Protein AF-0000000087750685 (afdb_homodimer)

Nearest PDB structures (foldseek):
  6lyh-assembly2_A  TM=7.464E-01  e=2.870E-23  Camellia sinensis var. assamica
  2eg5-assembly2_G  TM=7.926E-01  e=7.430E-22  Coffea canephora
  2eg5-assembly1_C  TM=7.636E-01  e=9.300E-22  Coffea canephora
  2eg5-assembly2_E  TM=7.587E-01  e=3.999E-21  Coffea canephora
  2efj-assembly1_A-2  TM=7.360E-01  e=1.161E-20  Coffea canephora

pLDDT: mean 86.24, std 14.09, range [25.97, 98.88]

Foldseek 3Di:
DDPPCLCVVLVLPPPVLLVVLLVLLLVFVLLFDDPDLAEAEEEEEACALPNSVQSNVLSNVVSCCVNRPDDPRHAYEYEYEDALVGDVVSNVCQCPDCSHSCHPPVRYHYDYFHHHLLDQTDAFQAHQEYEYAADLQFFPDQQDDQPDLQQAPAPVSCVVCVPSVVSLLVRSLVSLLSSVQSCLRRHHASGKYKYKHFADDNDPLVVLLSVLQSVLVVVCCVVVLAPPQLSRPFHRRGHHYHLVSNVVSVVSPVQKDWDDKDKDKDADCLVALLSSLSNVLVRRVVSSQVSGDPVQVPPPCSVVVVSVSSSVSSSVSQCPVPDPHRSNRGDMTMMIMIMITGHHDPDPPD/DDAPCLCVVLVLPPPVLLVVLLVLCLVFVLLFDDPDLAEAEEEEEACALPNSVQSNVLSNVVSCCVNRPDDPRHAYEYEYEDALVGDVVSNVCQCPDCSHSCHPPVRYHY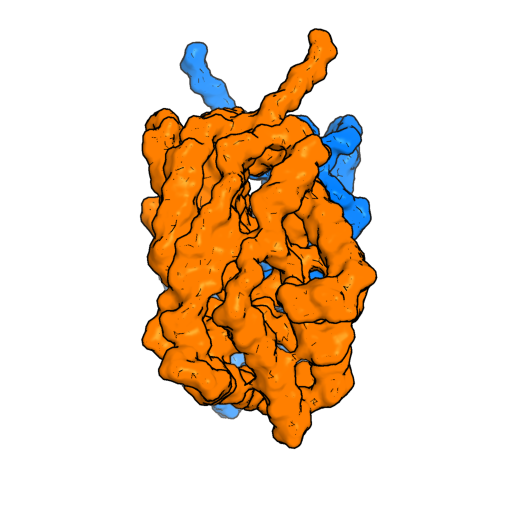DYFHHHLLDQTDAFQAHQEYEYAADLQFFPDQQDDQPDLQQAPAPVSCVVCVPSVVSLLVRSLVSLLSSLQSCLRRHHASGKYKYKHFADDNDPLVVLLSVLQSVLVVVCCVVVLAPPQLSRPFHRRGHHYHLVSNVVSVVSVVQKDWDDKDKDKDQDCLVALLSSLSNVLVRRVVRSQVSGDPVQVPPPCSVVVVSVSSSVSSSVSQCPVPDPHRSNRGDMTMMIMIMITGHHDPDPPD

InterPro domains:
  IPR005299 SAM dependent carboxyl methyltransferase [PF03492] (35-265)
  IPR005299 SAM dependent carboxyl methyltransferase [PTHR31009] (6-296)
  IPR029063 S-adenosyl-L-methionine-dependent methyltransferase superfamily [G3DSA:3.40.50.150] (10-267)
  IPR029063 S-adenosyl-L-methionine-dependent methyltransferase superfamily [SSF53335] (1-295)
  IPR042086 Methyltransferase, alpha-helical capping domain [G3DSA:1.10.1200.270] (2-306)

Secondary structure (DSSP, 8-state):
--TTTHHHHH----HHHHHHHHHHHHHHGGG---SSSSEEEEEEES-TTSHHHHHHHHHHHHHHHHHSPP-SS-EEEEEEEE-TTS-HHHHHHHHTSTTSTTTT-TTEEEEEEES-TTS--S-TT-EEEEEEES-TTB-SS--SPPSTT--S--HHHHHH-HHHHHHHHHHHHHHHHHHHHHHHHHEEEEEEEEEEEEE----HHHHHHHHHHHHHHHHHHHTTSS-HHHHHH----B-PBPHHHHHHHHHT-TTEEEEEEEEEEEE----SHHHHHHHHHHHHHHHHHTT--HHHHH-HHHHHHHHHHHHHHHHHHHHHSS-SS-GGGS-EEEEEEEEEEEPPP-----/--TTTHHHHH----HHHHHHHHHHHHHHGGG---SSSSEEEEEEES-TTSHHHHHHHHHHHHHHHHHSPP-SS-EEEEEEEE-TTS-HHHHHHHHTSTTSTTTT-TTEEEEEEES-TTS--S-TT-EEEEEEES-TTB-SS--SPPSTT--S--HHHHHH-HHHHHHHHHHHHHHHHHHHHHHHHHEEEEEEEEEEEEE----HHHHHHHHHHHHHHHHHHHTTSS-HHHHHH----B-PBPHHHHHHHHHT-TTEEEEEEEEEEEE----SHHHHHHHHHHHHHHHHHTT--HHHHH-HHHHHHHHHHHHHHHHHHHHHSS-SS-GGGS-EEEEEEEEEEEPPP-----

Radius of gyration: 27.8 Å; Cα contacts (8 Å, |Δi|>4): 1312; chains: 2; bounding box: 70×84×62 Å

Sequence (700 aa):
MQGNGAYNSTAVVQMTLVDYTRELLKNNIHRLRPSSPNTIRIADLGASEGRNSMALLATVLELLQEFLPASQSREFIVYHEDLPANDFNSLLNTINSTLSYLHNRPNVYASVISKSFYERLVPAESLDVVVSFISLHWLSSIPAPVPGNNMTMSQVTRDAYPGIYKLWKDKAHEDLVKFLRLRAIELSDHGVMCLTMAGYTNSIVHNAWVSVIPRALQQLVTMGLLSQTSLDKMTIGGYIRTCDEIKLAAAQVPELVLHECKDIDMPLLVGSAQNAAAFMVATTTPSIVDVMTKEEVENSSFHTTFAVKLEEEFSRLITVDGVTKPIYACLECRYIYCAFTRQPRLAARFMQGNGAYNSTAVVQMTLVDYTRELLKNNIHRLRPSSPNTIRIADLGASEGRNSMALLATVLELLQEFLPASQSREFIVYHEDLPANDFNSLLNTINSTLSYLHNRPNVYASVISKSFYERLVPAESLDVVVSFISLHWLSSIPAPVPGNNMTMSQVTRDAYPGIYKLWKDKAHEDLVKFLRLRAIELSDHGVMCLTMAGYTNSIVHNAWVSVIPRALQQLVTMGLLSQTSLDKMTIGGYIRTCDEIKLAAAQVPELVLHECKDIDMPLLVGSAQNAAAFMVATTTPSIVDVMTKEEVENSSFHTTFAVKLEEEFSRLITVDGVTKPIYACLECRYIYCAFTRQPRLAARF

Solvent-accessible surface area (backbone atoms only — not comparable to full-atom values): 36905 Å² total; per-residue (Å²): 91,48,56,93,57,48,45,62,74,35,59,63,70,45,66,63,59,53,49,54,50,48,48,54,44,69,74,45,57,73,66,46,47,69,89,42,89,44,51,49,29,34,35,37,43,49,31,64,52,28,61,72,46,24,60,51,48,38,52,51,53,51,50,46,60,67,65,42,77,88,62,96,69,48,20,31,37,36,37,36,23,25,47,70,85,51,48,48,50,53,17,51,51,40,54,71,33,89,77,15,53,49,56,96,30,92,52,48,30,61,35,37,29,71,40,54,77,80,45,87,66,63,43,70,50,61,27,37,35,38,37,32,62,64,42,77,31,53,50,95,63,73,78,66,85,51,70,92,63,36,41,52,77,41,70,67,45,39,68,75,34,53,69,60,39,50,48,47,51,50,50,49,47,52,47,51,34,49,30,51,48,49,48,51,46,22,31,19,48,30,9,27,35,42,39,36,28,56,26,56,71,96,45,69,55,49,52,55,57,59,54,42,53,44,54,34,52,49,51,34,32,74,71,67,69,37,53,66,70,28,56,74,60,35,46,48,49,49,51,64,44,48,63,68,57,50,52,58,32,46,67,74,35,73,54,40,45,78,80,44,70,47,72,46,78,39,74,47,75,45,87,43,55,63,43,40,12,43,37,49,42,33,71,43,40,35,44,48,60,72,38,43,47,71,71,54,69,68,30,68,68,39,60,60,50,41,54,53,51,47,28,51,39,36,28,48,49,38,50,55,70,77,46,97,56,36,52,57,81,61,31,59,44,34,33,29,43,34,34,34,34,27,54,65,73,75,71,77,83,118,91,49,54,91,56,47,44,62,76,36,60,65,72,46,67,62,60,54,50,54,48,47,50,55,44,68,74,45,56,71,66,45,45,69,88,42,89,45,51,48,30,35,34,38,42,50,33,65,52,29,59,71,47,25,62,51,48,37,50,50,54,51,50,48,62,67,64,42,79,88,61,95,70,47,21,30,38,36,38,36,23,24,48,70,86,50,48,48,51,52,17,50,49,40,54,71,33,87,77,14,54,50,58,96,31,91,51,48,29,60,32,35,30,71,40,52,78,82,49,86,66,59,43,72,49,61,26,34,34,38,36,32,63,65,40,75,32,53,49,95,64,72,77,66,85,50,68,91,64,35,40,51,76,41,70,67,45,38,68,75,35,55,70,60,37,48,47,47,51,50,48,49,46,52,46,49,34,49,30,52,47,48,48,51,47,21,33,20,48,29,9,27,36,41,40,36,27,56,26,58,71,95,44,69,54,50,53,55,57,60,55,43,53,45,54,35,52,50,50,34,31,74,70,66,70,38,54,66,69,28,57,72,61,36,45,46,51,49,53,63,45,47,64,66,58,50,51,56,31,45,67,74,36,74,54,38,46,79,79,43,70,47,73,48,79,41,75,47,74,46,88,43,54,63,43,39,14,42,38,48,42,32,71,46,41,34,44,48,61,72,37,43,47,71,72,54,68,70,31,69,69,40,59,61,50,42,55,54,51,48,26,50,40,37,28,50,49,40,51,55,72,76,46,98,56,36,52,56,80,61,30,58,42,34,32,29,44,34,33,35,34,25,53,66,74,75,70,77,82,119

Structure (mmCIF, N/CA/C/O backbone):
data_AF-0000000087750685-model_v1
#
loop_
_entity.id
_entity.type
_entity.pdbx_description
1 polymer 'Benzoate carboxyl methyltransferase-like'
#
loop_
_atom_site.group_PDB
_atom_site.id
_atom_site.type_symbol
_atom_site.label_atom_id
_atom_site.label_alt_id
_atom_site.label_comp_id
_atom_site.label_asym_id
_atom_site.label_entity_id
_atom_site.label_seq_id
_atom_site.pdbx_PDB_ins_code
_atom_site.Cartn_x
_atom_site.Cartn_y
_atom_site.Cartn_z
_atom_site.occupancy
_atom_site.B_iso_or_equiv
_atom_site.auth_seq_id
_atom_site.auth_comp_id
_atom_site.auth_asym_id
_atom_site.auth_atom_id
_atom_site.pdbx_PDB_model_num
ATOM 1 N N . MET A 1 1 ? -11.133 10.086 8.461 1 35.16 1 MET A N 1
ATOM 2 C CA . MET A 1 1 ? -11.844 10.844 7.441 1 35.16 1 MET A CA 1
ATOM 3 C C . MET A 1 1 ? -12.961 10.008 6.82 1 35.16 1 MET A C 1
ATOM 5 O O . MET A 1 1 ? -12.914 8.773 6.859 1 35.16 1 MET A O 1
ATOM 9 N N . GLN A 1 2 ? -14.109 10.516 6.574 1 39.44 2 GLN A N 1
ATOM 10 C CA . GLN A 1 2 ? -15.227 9.75 6.047 1 39.44 2 GLN A CA 1
ATOM 11 C C . GLN A 1 2 ? -14.812 8.945 4.812 1 39.44 2 GLN A C 1
ATOM 13 O O . GLN A 1 2 ? -14.188 9.492 3.898 1 39.44 2 GLN A O 1
ATOM 18 N N . GLY A 1 3 ? -14.664 7.84 4.895 1 43.66 3 GLY A N 1
ATOM 19 C CA . GLY A 1 3 ? -14.359 6.906 3.822 1 43.66 3 GLY A CA 1
ATOM 20 C C . GLY A 1 3 ? -15.32 7.008 2.654 1 43.66 3 GLY A C 1
ATOM 21 O O . GLY A 1 3 ? -16.094 7.969 2.557 1 43.66 3 GLY A O 1
ATOM 22 N N . ASN A 1 4 ? -15.359 6.297 1.598 1 44.22 4 ASN A N 1
ATOM 23 C CA . ASN A 1 4 ? -16.219 6.152 0.433 1 44.22 4 ASN A CA 1
ATOM 24 C C . ASN A 1 4 ? -16.109 7.352 -0.504 1 44.22 4 ASN A C 1
ATOM 26 O O . ASN A 1 4 ? -17.109 7.793 -1.076 1 44.22 4 ASN A O 1
ATOM 30 N N . GLY A 1 5 ? -15.008 7.996 -0.566 1 44.12 5 GLY A N 1
ATOM 31 C CA . GLY A 1 5 ? -14.766 9.062 -1.521 1 44.12 5 GLY A CA 1
ATOM 32 C C . GLY A 1 5 ? -15.242 10.422 -1.035 1 44.12 5 GLY A C 1
ATOM 33 O O . GLY A 1 5 ? -15.219 11.398 -1.784 1 44.12 5 GLY A O 1
ATOM 34 N N . ALA A 1 6 ? -15.75 10.57 0.094 1 45.34 6 ALA A N 1
ATOM 35 C CA . ALA A 1 6 ? -16.375 11.805 0.553 1 45.34 6 ALA A CA 1
ATOM 36 C C . ALA A 1 6 ? -15.375 12.953 0.585 1 45.34 6 ALA A C 1
ATOM 38 O O . ALA A 1 6 ? -15.695 14.07 0.178 1 45.34 6 ALA A O 1
ATOM 39 N N . TYR A 1 7 ? -14.219 12.742 1.062 1 46.41 7 TYR A N 1
ATOM 40 C CA . TYR A 1 7 ? -13.211 13.797 1.096 1 46.41 7 TYR A CA 1
ATOM 41 C C . TYR A 1 7 ? -12.867 14.266 -0.311 1 46.41 7 TYR A C 1
ATOM 43 O O . TYR A 1 7 ? -12.75 15.469 -0.556 1 46.41 7 TYR A O 1
ATOM 51 N N . ASN A 1 8 ? -12.789 13.336 -1.248 1 49.72 8 ASN A N 1
ATOM 52 C CA . ASN A 1 8 ? -12.422 13.727 -2.607 1 49.72 8 ASN A CA 1
ATOM 53 C C . ASN A 1 8 ? -13.477 14.641 -3.227 1 49.72 8 ASN A C 1
ATOM 55 O O . ASN A 1 8 ? -13.156 15.516 -4.027 1 49.72 8 ASN A O 1
ATOM 59 N N . SER A 1 9 ? -14.703 14.383 -2.887 1 44.12 9 SER A N 1
ATOM 60 C CA . SER A 1 9 ? -15.773 15.18 -3.488 1 44.12 9 SER A CA 1
ATOM 61 C C . SER A 1 9 ? -15.828 16.578 -2.889 1 44.12 9 SER A C 1
ATOM 63 O O . SER A 1 9 ? -16.344 17.5 -3.516 1 44.12 9 SER A O 1
ATOM 65 N N . THR A 1 10 ? -15.422 16.781 -1.697 1 44.84 10 THR A N 1
ATOM 66 C CA . THR A 1 10 ? -15.555 18.062 -1.013 1 44.84 10 THR A CA 1
ATOM 67 C C . THR A 1 10 ? -14.219 18.781 -0.942 1 44.84 10 THR A C 1
ATOM 69 O O . THR A 1 10 ? -14.148 19.938 -0.531 1 44.84 10 THR A O 1
ATOM 72 N N . ALA A 1 11 ? -13.102 18 -1.027 1 48.12 11 ALA A N 1
ATOM 73 C CA . ALA A 1 11 ? -11.82 18.688 -0.887 1 48.12 11 ALA A CA 1
ATOM 74 C C . ALA A 1 11 ? -11.734 19.891 -1.818 1 48.12 11 ALA A C 1
ATOM 76 O O . ALA A 1 11 ? -11.75 19.75 -3.043 1 48.12 11 ALA A O 1
ATOM 77 N N . VAL A 1 12 ? -12.406 20.969 -1.544 1 45.91 12 VAL A N 1
ATOM 78 C CA . VAL A 1 12 ? -12.258 22.297 -2.135 1 45.91 12 VAL A CA 1
ATOM 79 C C . VAL A 1 12 ? -10.781 22.656 -2.236 1 45.91 12 VAL A C 1
ATOM 81 O O . VAL A 1 12 ? -10.125 22.922 -1.224 1 45.91 12 VAL A O 1
ATOM 84 N N . VAL A 1 13 ? -9.938 21.766 -2.812 1 48 13 VAL A N 1
ATOM 85 C CA . VAL A 1 13 ? -8.562 22.234 -2.947 1 48 13 VAL A CA 1
ATOM 86 C C . VAL A 1 13 ? -8.547 23.656 -3.48 1 48 13 VAL A C 1
ATOM 88 O O . VAL A 1 13 ? -9.102 23.938 -4.547 1 48 13 VAL A O 1
ATOM 91 N N . GLN A 1 14 ? -8.406 24.547 -2.615 1 52.81 14 GLN A N 1
ATOM 92 C CA . GLN A 1 14 ? -8.125 25.938 -3.008 1 52.81 14 GLN A CA 1
ATOM 93 C C . GLN A 1 14 ? -6.961 26 -3.996 1 52.81 14 GLN A C 1
ATOM 95 O O . GLN A 1 14 ? -5.859 25.531 -3.697 1 52.81 14 GLN A O 1
ATOM 100 N N . MET A 1 15 ? -7.191 26.062 -5.195 1 53.44 15 MET A N 1
ATOM 101 C CA . MET A 1 15 ? -6.207 26.312 -6.238 1 53.44 15 MET A CA 1
ATOM 102 C C . MET A 1 15 ? -5.027 27.109 -5.691 1 53.44 15 MET A C 1
ATOM 104 O O . MET A 1 15 ? -3.877 26.844 -6.043 1 53.44 15 MET A O 1
ATOM 108 N N . THR A 1 16 ? -5.34 28 -4.738 1 63.75 16 THR A N 1
ATOM 109 C CA . THR A 1 16 ? -4.285 28.844 -4.188 1 63.75 16 THR A CA 1
ATOM 110 C C . THR A 1 16 ? -3.354 28.031 -3.293 1 63.75 16 THR A C 1
ATOM 112 O O . THR A 1 16 ? -2.137 28.234 -3.312 1 63.75 16 THR A O 1
ATOM 115 N N . LEU A 1 17 ? -3.895 27.141 -2.617 1 75.75 17 LEU A N 1
ATOM 116 C CA . LEU A 1 17 ? -3.082 26.281 -1.757 1 75.75 17 LEU A CA 1
ATOM 117 C C . LEU A 1 17 ? -2.119 25.438 -2.584 1 75.75 17 LEU A C 1
ATOM 119 O O . LEU A 1 17 ? -0.951 25.281 -2.221 1 75.75 17 LEU A O 1
ATOM 123 N N . VAL A 1 18 ? -2.625 25.141 -3.691 1 73.62 18 VAL A N 1
ATOM 124 C CA . VAL A 1 18 ? -1.835 24.312 -4.609 1 73.62 18 VAL A CA 1
ATOM 125 C C . VAL A 1 18 ? -0.694 25.156 -5.188 1 73.62 18 VAL A C 1
ATOM 127 O O . VAL A 1 18 ? 0.438 24.672 -5.293 1 73.62 18 VAL A O 1
ATOM 130 N N . ASP A 1 19 ? -0.993 26.406 -5.395 1 78.69 19 ASP A N 1
ATOM 131 C CA . ASP A 1 19 ? 0.005 27.297 -5.996 1 78.69 19 ASP A CA 1
ATOM 132 C C . ASP A 1 19 ? 1.155 27.562 -5.027 1 78.69 19 ASP A C 1
ATOM 134 O O . ASP A 1 19 ? 2.322 27.547 -5.422 1 78.69 19 ASP A O 1
ATOM 138 N N . TYR A 1 20 ? 0.849 27.828 -3.828 1 86.06 20 TYR A N 1
ATOM 139 C CA . TYR A 1 20 ? 1.901 28.109 -2.859 1 86.06 20 TYR A CA 1
ATOM 140 C C . TYR A 1 20 ? 2.695 26.859 -2.529 1 86.06 20 TYR A C 1
ATOM 142 O O . TYR A 1 20 ? 3.896 26.922 -2.262 1 86.06 20 TYR A O 1
ATOM 150 N N . THR A 1 21 ? 2.037 25.766 -2.566 1 88.88 21 THR A N 1
ATOM 151 C CA . THR A 1 21 ? 2.752 24.516 -2.391 1 88.88 21 THR A CA 1
ATOM 152 C C . THR A 1 21 ? 3.719 24.281 -3.545 1 88.88 21 THR A C 1
ATOM 154 O O . THR A 1 21 ? 4.852 23.828 -3.334 1 88.88 21 THR A O 1
ATOM 157 N N . ARG A 1 22 ? 3.252 24.609 -4.676 1 90.06 22 ARG A N 1
ATOM 158 C CA . ARG A 1 22 ? 4.117 24.5 -5.848 1 90.06 22 ARG A CA 1
ATOM 159 C C . ARG A 1 22 ? 5.336 25.406 -5.711 1 90.06 22 ARG A C 1
ATOM 161 O O . ARG A 1 22 ? 6.449 25.016 -6.074 1 90.06 22 ARG A O 1
ATOM 168 N N . GLU A 1 23 ? 5.098 26.578 -5.273 1 92.75 23 GLU A N 1
ATOM 169 C CA . GLU A 1 23 ? 6.199 27.516 -5.066 1 92.75 23 GLU A CA 1
ATOM 170 C C . GLU A 1 23 ? 7.195 26.984 -4.039 1 92.75 23 GLU A C 1
ATOM 172 O O . GLU A 1 23 ? 8.406 27.094 -4.223 1 92.75 23 GLU A O 1
ATOM 177 N N . LEU A 1 24 ? 6.68 26.484 -2.957 1 95.94 24 LEU A N 1
ATOM 178 C CA . LEU A 1 24 ? 7.531 25.844 -1.954 1 95.94 24 LEU A CA 1
ATOM 179 C C . LEU A 1 24 ? 8.422 24.781 -2.588 1 95.94 24 LEU A C 1
ATOM 181 O O . LEU A 1 24 ? 9.625 24.734 -2.334 1 95.94 24 LEU A O 1
ATOM 185 N N . LEU A 1 25 ? 7.836 23.922 -3.398 1 96.44 25 LEU A N 1
ATOM 186 C CA . LEU A 1 25 ? 8.547 22.844 -4.059 1 96.44 25 LEU A CA 1
ATOM 187 C C . LEU A 1 25 ? 9.578 23.375 -5.047 1 96.44 25 LEU A C 1
ATOM 189 O O . LEU A 1 25 ? 10.734 22.953 -5.039 1 96.44 25 LEU A O 1
ATOM 193 N N . LYS A 1 26 ? 9.18 24.281 -5.848 1 94.69 26 LYS A N 1
ATOM 194 C CA . LYS A 1 26 ? 10.062 24.875 -6.844 1 94.69 26 LYS A CA 1
ATOM 195 C C . LYS A 1 26 ? 11.297 25.5 -6.191 1 94.69 26 LYS A C 1
ATOM 197 O O . LYS A 1 26 ? 12.406 25.375 -6.715 1 94.69 26 LYS A O 1
ATOM 202 N N . ASN A 1 27 ? 11.078 26.078 -5.078 1 96 27 ASN A N 1
ATOM 203 C CA . ASN A 1 27 ? 12.148 26.797 -4.398 1 96 27 ASN A CA 1
ATOM 204 C C . ASN A 1 27 ? 13.117 25.844 -3.695 1 96 27 ASN A C 1
ATOM 206 O O . ASN A 1 27 ? 14.227 26.234 -3.344 1 96 27 ASN A O 1
ATOM 210 N N . ASN A 1 28 ? 12.742 24.562 -3.488 1 97.19 28 ASN A N 1
ATOM 211 C CA . ASN A 1 28 ? 13.547 23.812 -2.541 1 97.19 28 ASN A CA 1
ATOM 212 C C . ASN A 1 28 ? 13.922 22.438 -3.094 1 97.19 28 ASN A C 1
ATOM 214 O O . ASN A 1 28 ? 14.867 21.797 -2.623 1 97.19 28 ASN A O 1
ATOM 218 N N . ILE A 1 29 ? 13.211 21.875 -4.059 1 96.62 29 ILE A N 1
ATOM 219 C CA . ILE A 1 29 ? 13.422 20.5 -4.523 1 96.62 29 ILE A CA 1
ATOM 220 C C . ILE A 1 29 ? 14.773 20.391 -5.215 1 96.62 29 ILE A C 1
ATOM 222 O O . ILE A 1 29 ? 15.383 19.312 -5.234 1 96.62 29 ILE A O 1
ATOM 226 N N . HIS A 1 30 ? 15.305 21.531 -5.781 1 95.5 30 HIS A N 1
ATOM 227 C CA . HIS A 1 30 ? 16.594 21.547 -6.473 1 95.5 30 HIS A CA 1
ATOM 228 C C . HIS A 1 30 ? 17.734 21.266 -5.508 1 95.5 30 HIS A C 1
ATOM 230 O O . HIS A 1 30 ? 18.859 21 -5.938 1 95.5 30 HIS A O 1
ATOM 236 N N . ARG A 1 31 ? 17.453 21.328 -4.223 1 96.38 31 ARG A N 1
ATOM 237 C CA . ARG A 1 31 ? 18.469 21.047 -3.213 1 96.38 31 ARG A CA 1
ATOM 238 C C . ARG A 1 31 ? 18.781 19.562 -3.123 1 96.38 31 ARG A C 1
ATOM 240 O O . ARG A 1 31 ? 19.781 19.156 -2.537 1 96.38 31 ARG A O 1
ATOM 247 N N . LEU A 1 32 ? 17.938 18.719 -3.732 1 97.12 32 LEU A N 1
ATOM 248 C CA . LEU A 1 32 ? 18.094 17.266 -3.699 1 97.12 32 LEU A CA 1
ATOM 249 C C . LEU A 1 32 ? 19.375 16.844 -4.402 1 97.12 32 LEU A C 1
ATOM 251 O O . LEU A 1 32 ? 19.672 17.328 -5.5 1 97.12 32 LEU A O 1
ATOM 255 N N . ARG A 1 33 ? 20.156 16.016 -3.781 1 93.94 33 ARG A N 1
ATOM 256 C CA . ARG A 1 33 ? 21.219 15.211 -4.383 1 93.94 33 ARG A CA 1
ATOM 257 C C . ARG A 1 33 ? 20.984 13.727 -4.168 1 93.94 33 ARG A C 1
ATOM 259 O O . ARG A 1 33 ? 21.328 13.18 -3.121 1 93.94 33 ARG A O 1
ATOM 266 N N . PRO A 1 34 ? 20.391 13.109 -5.18 1 90 34 PRO A N 1
ATOM 267 C CA . PRO A 1 34 ? 19.953 11.727 -4.977 1 90 34 PRO A CA 1
ATOM 268 C C . PRO A 1 34 ? 21.125 10.789 -4.652 1 90 34 PRO A C 1
ATOM 270 O O . PRO A 1 34 ? 22.219 10.953 -5.188 1 90 34 PRO A O 1
ATOM 273 N N . SER A 1 35 ? 20.828 9.867 -3.82 1 84.69 35 SER A N 1
ATOM 274 C CA . SER A 1 35 ? 21.797 8.836 -3.461 1 84.69 35 SER A CA 1
ATOM 275 C C . SER A 1 35 ? 22.047 7.875 -4.625 1 84.69 35 SER A C 1
ATOM 277 O O . SER A 1 35 ? 23.109 7.285 -4.738 1 84.69 35 SER A O 1
ATOM 279 N N . SER A 1 36 ? 21.062 7.598 -5.379 1 84.88 36 SER A N 1
ATOM 280 C CA . SER A 1 36 ? 21.141 6.789 -6.59 1 84.88 36 SER A CA 1
ATOM 281 C C . SER A 1 36 ? 20.766 7.602 -7.82 1 84.88 36 SER A C 1
ATOM 283 O O . SER A 1 36 ? 19.75 8.312 -7.812 1 84.88 36 SER A O 1
ATOM 285 N N . PRO A 1 37 ? 21.531 7.488 -8.82 1 81.25 37 PRO A N 1
ATOM 286 C CA . PRO A 1 37 ? 21.203 8.266 -10.023 1 81.25 37 PRO A CA 1
ATOM 287 C C . PRO A 1 37 ? 19.969 7.738 -10.742 1 81.25 37 PRO A C 1
ATOM 289 O O . PRO A 1 37 ? 19.312 8.484 -11.477 1 81.25 37 PRO A O 1
ATOM 292 N N . ASN A 1 38 ? 19.656 6.523 -10.445 1 90.56 38 ASN A N 1
ATOM 293 C CA . ASN A 1 38 ? 18.656 5.945 -11.336 1 90.56 38 ASN A CA 1
ATOM 294 C C . ASN A 1 38 ? 17.344 5.684 -10.609 1 90.56 38 ASN A C 1
ATOM 296 O O . ASN A 1 38 ? 16.344 5.312 -11.234 1 90.56 38 ASN A O 1
ATOM 300 N N . THR A 1 39 ? 17.344 5.871 -9.383 1 95.31 39 THR A N 1
ATOM 301 C CA . THR A 1 39 ? 16.109 5.605 -8.648 1 95.31 39 THR A CA 1
ATOM 302 C C . THR A 1 39 ? 15.844 6.703 -7.621 1 95.31 39 THR A C 1
ATOM 304 O O . THR A 1 39 ? 16.688 6.969 -6.758 1 95.31 39 THR A O 1
ATOM 307 N N . ILE A 1 40 ? 14.781 7.391 -7.758 1 97.44 40 ILE A N 1
ATOM 308 C CA . ILE A 1 40 ? 14.367 8.406 -6.801 1 97.44 40 ILE A CA 1
ATOM 309 C C . ILE A 1 40 ? 13.164 7.906 -5.996 1 97.44 40 ILE A C 1
ATOM 311 O O . ILE A 1 40 ? 12.172 7.465 -6.566 1 97.44 40 ILE A O 1
ATOM 315 N N . ARG A 1 41 ? 13.266 7.961 -4.691 1 98.25 41 ARG A N 1
ATOM 316 C CA . ARG A 1 41 ? 12.234 7.469 -3.777 1 98.25 41 ARG A CA 1
ATOM 317 C C . ARG A 1 41 ? 11.508 8.625 -3.1 1 98.25 41 ARG A C 1
ATOM 319 O O . ARG A 1 41 ? 12.133 9.453 -2.434 1 98.25 41 ARG A O 1
ATOM 326 N N . ILE A 1 42 ? 10.172 8.617 -3.227 1 98.69 42 ILE A N 1
ATOM 327 C CA . ILE A 1 42 ? 9.359 9.734 -2.771 1 98.69 42 ILE A CA 1
ATOM 328 C C . ILE A 1 42 ? 8.312 9.242 -1.771 1 98.69 42 ILE A C 1
ATOM 330 O O . ILE A 1 42 ? 7.707 8.188 -1.974 1 98.69 42 ILE A O 1
ATOM 334 N N . ALA A 1 43 ? 8.117 9.945 -0.677 1 98.81 43 ALA A N 1
ATOM 335 C CA . ALA A 1 43 ? 7.039 9.625 0.257 1 98.81 43 ALA A CA 1
ATOM 336 C C . ALA A 1 43 ? 6.012 10.758 0.31 1 98.81 43 ALA A C 1
ATOM 338 O O . ALA A 1 43 ? 6.375 11.93 0.359 1 98.81 43 ALA A O 1
ATOM 339 N N . ASP A 1 44 ? 4.805 10.43 0.184 1 98.38 44 ASP A N 1
ATOM 340 C CA . ASP A 1 44 ? 3.631 11.266 0.407 1 98.38 44 ASP A CA 1
ATOM 341 C C . ASP A 1 44 ? 2.934 10.898 1.716 1 98.38 44 ASP A C 1
ATOM 343 O O . ASP A 1 44 ? 2.248 9.875 1.794 1 98.38 44 ASP A O 1
ATOM 347 N N . LEU A 1 45 ? 3.072 11.734 2.746 1 98.44 45 LEU A N 1
ATOM 348 C CA . LEU A 1 45 ? 2.605 11.383 4.082 1 98.44 45 LEU A CA 1
ATOM 349 C C . LEU A 1 45 ? 1.261 12.039 4.375 1 98.44 45 LEU A C 1
ATOM 351 O O . LEU A 1 45 ? 1.119 13.258 4.258 1 98.44 45 LEU A O 1
ATOM 355 N N . GLY A 1 46 ? 0.301 11.227 4.84 1 96.44 46 GLY A N 1
ATOM 356 C CA . GLY A 1 46 ? -1.065 11.68 5.039 1 96.44 46 GLY A CA 1
ATOM 357 C C . GLY A 1 46 ? -1.862 11.758 3.75 1 96.44 46 GLY A C 1
ATOM 358 O O . GLY A 1 46 ? -2.475 12.781 3.451 1 96.44 46 GLY A O 1
ATOM 359 N N . ALA A 1 47 ? -1.887 10.672 3.027 1 95.38 47 ALA A N 1
ATOM 360 C CA . ALA A 1 47 ? -2.391 10.68 1.656 1 95.38 47 ALA A CA 1
ATOM 361 C C . ALA A 1 47 ? -3.916 10.664 1.634 1 95.38 47 ALA A C 1
ATOM 363 O O . ALA A 1 47 ? -4.531 11.008 0.619 1 95.38 47 ALA A O 1
ATOM 364 N N . SER A 1 48 ? -4.523 10.234 2.711 1 90.31 48 SER A N 1
ATOM 365 C CA . SER A 1 48 ? -5.973 10.055 2.738 1 90.31 48 SER A CA 1
ATOM 366 C C . SER A 1 48 ? -6.453 9.273 1.521 1 90.31 48 SER A C 1
ATOM 368 O O . SER A 1 48 ? -5.891 8.234 1.185 1 90.31 48 SER A O 1
ATOM 370 N N . GLU A 1 49 ? -7.449 9.75 0.808 1 88.5 49 GLU A N 1
ATOM 371 C CA . GLU A 1 49 ? -7.973 9.016 -0.34 1 88.5 49 GLU A CA 1
ATOM 372 C C . GLU A 1 49 ? -7.266 9.43 -1.628 1 88.5 49 GLU A C 1
ATOM 374 O O . GLU A 1 49 ? -7.613 8.961 -2.713 1 88.5 49 GLU A O 1
ATOM 379 N N . GLY A 1 50 ? -6.305 10.258 -1.598 1 89.5 50 GLY A N 1
ATOM 380 C CA . GLY A 1 50 ? -5.34 10.438 -2.674 1 89.5 50 GLY A CA 1
ATOM 381 C C . GLY A 1 50 ? -5.656 11.617 -3.572 1 89.5 50 GLY A C 1
ATOM 382 O O . GLY A 1 50 ? -4.883 11.945 -4.477 1 89.5 50 GLY A O 1
ATOM 383 N N . ARG A 1 51 ? -6.715 12.312 -3.418 1 83.25 51 ARG A N 1
ATOM 384 C CA . ARG A 1 51 ? -7.105 13.375 -4.34 1 83.25 51 ARG A CA 1
ATOM 385 C C . ARG A 1 51 ? -6.035 14.453 -4.41 1 83.25 51 ARG A C 1
ATOM 387 O O . ARG A 1 51 ? -5.574 14.812 -5.496 1 83.25 51 ARG A O 1
ATOM 394 N N . ASN A 1 52 ? -5.645 15.055 -3.285 1 84.31 52 ASN A N 1
ATOM 395 C CA . ASN A 1 52 ? -4.641 16.109 -3.248 1 84.31 52 ASN A CA 1
ATOM 396 C C . ASN A 1 52 ? -3.26 15.586 -3.637 1 84.31 52 ASN A C 1
ATOM 398 O O . ASN A 1 52 ? -2.447 16.312 -4.199 1 84.31 52 ASN A O 1
ATOM 402 N N . SER A 1 53 ? -3.047 14.297 -3.367 1 90.5 53 SER A N 1
ATOM 403 C CA . SER A 1 53 ? -1.751 13.688 -3.641 1 90.5 53 SER A CA 1
ATOM 404 C C . SER A 1 53 ? -1.455 13.664 -5.137 1 90.5 53 SER A C 1
ATOM 406 O O . SER A 1 53 ? -0.296 13.758 -5.547 1 90.5 53 SER A O 1
ATOM 408 N N . MET A 1 54 ? -2.512 13.5 -5.961 1 92.31 54 MET A N 1
ATOM 409 C CA . MET A 1 54 ? -2.311 13.336 -7.398 1 92.31 54 MET A CA 1
ATOM 410 C C . MET A 1 54 ? -1.657 14.578 -8 1 92.31 54 MET A C 1
ATOM 412 O O . MET A 1 54 ? -0.604 14.484 -8.633 1 92.31 54 MET A O 1
ATOM 416 N N . ALA A 1 55 ? -2.221 15.758 -7.73 1 87.88 55 ALA A N 1
ATOM 417 C CA . ALA A 1 55 ? -1.658 17 -8.266 1 87.88 55 ALA A CA 1
ATOM 418 C C . ALA A 1 55 ? -0.304 17.297 -7.629 1 87.88 55 ALA A C 1
ATOM 420 O O . ALA A 1 55 ? 0.616 17.766 -8.305 1 87.88 55 ALA A O 1
ATOM 421 N N . LEU A 1 56 ? -0.211 17.109 -6.395 1 92.56 56 LEU A N 1
ATOM 422 C CA . LEU A 1 56 ? 1.021 17.344 -5.656 1 92.56 56 LEU A CA 1
ATOM 423 C C . LEU A 1 56 ? 2.176 16.531 -6.23 1 92.56 56 LEU A C 1
ATOM 425 O O . LEU A 1 56 ? 3.242 17.078 -6.523 1 92.56 56 LEU A O 1
ATOM 429 N N . LEU A 1 57 ? 1.978 15.242 -6.441 1 96.31 57 LEU A N 1
ATOM 430 C CA . LEU A 1 57 ? 3.035 14.352 -6.918 1 96.31 57 LEU A CA 1
ATOM 431 C C . LEU A 1 57 ? 3.332 14.602 -8.391 1 96.31 57 LEU A C 1
ATOM 433 O O . LEU A 1 57 ? 4.473 14.453 -8.836 1 96.31 57 LEU A O 1
ATOM 437 N N . ALA A 1 58 ? 2.279 14.977 -9.141 1 94.5 58 ALA A N 1
ATOM 438 C CA . ALA A 1 58 ? 2.551 15.398 -10.508 1 94.5 58 ALA A CA 1
ATOM 439 C C . ALA A 1 58 ? 3.547 16.562 -10.547 1 94.5 58 ALA A C 1
ATOM 441 O O . ALA A 1 58 ? 4.492 16.547 -11.336 1 94.5 58 ALA A O 1
ATOM 442 N N . THR A 1 59 ? 3.348 17.531 -9.672 1 94.06 59 THR A N 1
ATOM 443 C CA . THR A 1 59 ? 4.234 18.688 -9.578 1 94.06 59 THR A CA 1
ATOM 444 C C . THR A 1 59 ? 5.633 18.266 -9.141 1 94.06 59 THR A C 1
ATOM 446 O O . THR A 1 59 ? 6.629 18.703 -9.719 1 94.06 59 THR A O 1
ATOM 449 N N . VAL A 1 60 ? 5.719 17.406 -8.133 1 97.06 60 VAL A N 1
ATOM 450 C CA . VAL A 1 60 ? 7 16.922 -7.629 1 97.06 60 VAL A CA 1
ATOM 451 C C . VAL A 1 60 ? 7.785 16.266 -8.758 1 97.06 60 VAL A C 1
ATOM 453 O O . VAL A 1 60 ? 8.953 16.578 -8.977 1 97.06 60 VAL A O 1
ATOM 456 N N . LEU A 1 61 ? 7.145 15.344 -9.469 1 96.62 61 LEU A N 1
ATOM 457 C CA . LEU A 1 61 ? 7.789 14.586 -10.539 1 96.62 61 LEU A CA 1
ATOM 458 C C . LEU A 1 61 ? 8.234 15.516 -11.664 1 96.62 61 LEU A C 1
ATOM 460 O O . LEU A 1 61 ? 9.32 15.352 -12.211 1 96.62 61 LEU A O 1
ATOM 464 N N . GLU A 1 62 ? 7.41 16.5 -12 1 94.5 62 GLU A N 1
ATOM 465 C CA . GLU A 1 62 ? 7.758 17.469 -13.023 1 94.5 62 GLU A CA 1
ATOM 466 C C . GLU A 1 62 ? 9 18.266 -12.633 1 94.5 62 GLU A C 1
ATOM 468 O O . GLU A 1 62 ? 9.906 18.453 -13.453 1 94.5 62 GLU A O 1
ATOM 473 N N . LEU A 1 63 ? 9.023 18.75 -11.461 1 96.12 63 LEU A N 1
ATOM 474 C CA . LEU A 1 63 ? 10.141 19.562 -10.992 1 96.12 63 LEU A CA 1
ATOM 475 C C . LEU A 1 63 ? 11.414 18.734 -10.914 1 96.12 63 LEU A C 1
ATOM 477 O O . LEU A 1 63 ? 12.5 19.219 -11.234 1 96.12 63 LEU A O 1
ATOM 481 N N . LEU A 1 64 ? 11.305 17.453 -10.461 1 95.5 64 LEU A N 1
ATOM 482 C CA . LEU A 1 64 ? 12.477 16.578 -10.414 1 95.5 64 LEU A CA 1
ATOM 483 C C . LEU A 1 64 ? 13.039 16.344 -11.812 1 95.5 64 LEU A C 1
ATOM 485 O O . LEU A 1 64 ? 14.258 16.328 -12 1 95.5 64 LEU A O 1
ATOM 489 N N . GLN A 1 65 ? 12.172 16.141 -12.742 1 92.12 65 GLN A N 1
ATOM 490 C CA . GLN A 1 65 ? 12.602 15.945 -14.125 1 92.12 65 GLN A CA 1
ATOM 491 C C . GLN A 1 65 ? 13.281 17.203 -14.664 1 92.12 65 GLN A C 1
ATOM 493 O O . GLN A 1 65 ? 14.188 17.109 -15.5 1 92.12 65 GLN A O 1
ATOM 498 N N . GLU A 1 66 ? 12.828 18.312 -14.219 1 92.44 66 GLU A N 1
ATOM 499 C CA . GLU A 1 66 ? 13.375 19.578 -14.672 1 92.44 66 GLU A CA 1
ATOM 500 C C . GLU A 1 66 ? 14.75 19.844 -14.062 1 92.44 66 GLU A C 1
ATOM 502 O O . GLU A 1 66 ? 15.664 20.312 -14.75 1 92.44 66 GLU A O 1
ATOM 507 N N . PHE A 1 67 ? 14.93 19.5 -12.82 1 92.19 67 PHE A N 1
ATOM 508 C CA . PHE A 1 67 ? 16.094 19.969 -12.086 1 92.19 67 PHE A CA 1
ATOM 509 C C . PHE A 1 67 ? 17.203 18.922 -12.094 1 92.19 67 PHE A C 1
ATOM 511 O O . PHE A 1 67 ? 18.375 19.25 -11.961 1 92.19 67 PHE A O 1
ATOM 518 N N . LEU A 1 68 ? 16.766 17.641 -12.195 1 92.94 68 LEU A N 1
ATOM 519 C CA . LEU A 1 68 ? 17.781 16.594 -12.234 1 92.94 68 LEU A CA 1
ATOM 520 C C . LEU A 1 68 ? 18.344 16.422 -13.641 1 92.94 68 LEU A C 1
ATOM 522 O O . LEU A 1 68 ? 17.656 16.703 -14.625 1 92.94 68 LEU A O 1
ATOM 526 N N . PRO A 1 69 ? 19.562 16 -13.711 1 91 69 PRO A N 1
ATOM 527 C CA . PRO A 1 69 ? 20.094 15.727 -15.047 1 91 69 PRO A CA 1
ATOM 528 C C . PRO A 1 69 ? 19.25 14.727 -15.828 1 91 69 PRO A C 1
ATOM 530 O O . PRO A 1 69 ? 18.688 13.789 -15.242 1 91 69 PRO A O 1
ATOM 533 N N . ALA A 1 70 ? 19.203 14.984 -17.094 1 86.44 70 ALA A N 1
ATOM 534 C CA . ALA A 1 70 ? 18.406 14.102 -17.938 1 86.44 70 ALA A CA 1
ATOM 535 C C . ALA A 1 70 ? 18.938 12.672 -17.875 1 86.44 70 ALA A C 1
ATOM 537 O O . ALA A 1 70 ? 20.141 12.445 -17.859 1 86.44 70 ALA A O 1
ATOM 538 N N . SER A 1 71 ? 18.109 11.789 -17.641 1 85.88 71 SER A N 1
ATOM 539 C CA . SER A 1 71 ? 18.422 10.359 -17.625 1 85.88 71 SER A CA 1
ATOM 540 C C . SER A 1 71 ? 17.297 9.547 -18.25 1 85.88 71 SER A C 1
ATOM 542 O O . SER A 1 71 ? 16.109 9.758 -17.938 1 85.88 71 SER A O 1
ATOM 544 N N . GLN A 1 72 ? 17.672 8.688 -19.125 1 79.75 72 GLN A N 1
ATOM 545 C CA . GLN A 1 72 ? 16.688 7.84 -19.781 1 79.75 72 GLN A CA 1
ATOM 546 C C . GLN A 1 72 ? 16.328 6.645 -18.906 1 79.75 72 GLN A C 1
ATOM 548 O O . GLN A 1 72 ? 15.305 5.984 -19.125 1 79.75 72 GLN A O 1
ATOM 553 N N . SER A 1 73 ? 17.016 6.457 -17.859 1 87.56 73 SER A N 1
ATOM 554 C CA . SER A 1 73 ? 16.844 5.23 -17.078 1 87.56 73 SER A CA 1
ATOM 555 C C . SER A 1 73 ? 16.328 5.531 -15.68 1 87.56 73 SER A C 1
ATOM 557 O O . SER A 1 73 ? 16.109 4.617 -14.883 1 87.56 73 SER A O 1
ATOM 559 N N . ARG A 1 74 ? 16.062 6.812 -15.445 1 94.12 74 ARG A N 1
ATOM 560 C CA . ARG A 1 74 ? 15.648 7.156 -14.086 1 94.12 74 ARG A CA 1
ATOM 561 C C . ARG A 1 74 ? 14.219 6.684 -13.82 1 94.12 74 ARG A C 1
ATOM 563 O O . ARG A 1 74 ? 13.328 6.879 -14.656 1 94.12 74 ARG A O 1
ATOM 570 N N . GLU A 1 75 ? 14.086 6.066 -12.758 1 97.56 75 GLU A N 1
ATOM 571 C CA . GLU A 1 75 ? 12.789 5.566 -12.328 1 97.56 75 GLU A CA 1
ATOM 572 C C . GLU A 1 75 ? 12.422 6.105 -10.945 1 97.56 75 GLU A C 1
ATOM 574 O O . GLU A 1 75 ? 13.297 6.523 -10.188 1 97.56 75 GLU A O 1
ATOM 579 N N . PHE A 1 76 ? 11.148 6.207 -10.68 1 97.81 76 PHE A N 1
ATOM 580 C CA . PHE A 1 76 ? 10.625 6.766 -9.438 1 97.81 76 PHE A CA 1
ATOM 581 C C . PHE A 1 76 ? 9.719 5.766 -8.734 1 97.81 76 PHE A C 1
ATOM 583 O O . PHE A 1 76 ? 9 5.004 -9.391 1 97.81 76 PHE A O 1
ATOM 590 N N . ILE A 1 77 ? 9.766 5.723 -7.453 1 98.44 77 ILE A N 1
ATOM 591 C CA . ILE A 1 77 ? 8.766 5 -6.676 1 98.44 77 ILE A CA 1
ATOM 592 C C . ILE A 1 77 ? 8.188 5.918 -5.602 1 98.44 77 ILE A C 1
ATOM 594 O O . ILE A 1 77 ? 8.922 6.656 -4.945 1 98.44 77 ILE A O 1
ATOM 598 N N . VAL A 1 78 ? 6.895 5.934 -5.484 1 98.75 78 VAL A N 1
ATOM 599 C CA . VAL A 1 78 ? 6.176 6.777 -4.539 1 98.75 78 VAL A CA 1
ATOM 600 C C . VAL A 1 78 ? 5.527 5.914 -3.461 1 98.75 78 VAL A C 1
ATOM 602 O O . VAL A 1 78 ? 4.832 4.941 -3.77 1 98.75 78 VAL A O 1
ATOM 605 N N . TYR A 1 79 ? 5.785 6.254 -2.191 1 98.81 79 TYR A N 1
ATOM 606 C CA . TYR A 1 79 ? 5.113 5.66 -1.039 1 98.81 79 TYR A CA 1
ATOM 607 C C . TYR A 1 79 ? 4.035 6.59 -0.497 1 98.81 79 TYR A C 1
ATOM 609 O O . TYR A 1 79 ? 4.34 7.629 0.09 1 98.81 79 TYR A O 1
ATOM 617 N N . HIS A 1 80 ? 2.799 6.211 -0.7 1 98.69 80 HIS A N 1
ATOM 618 C CA . HIS A 1 80 ? 1.711 6.941 -0.061 1 98.69 80 HIS A CA 1
ATOM 619 C C . HIS A 1 80 ? 1.4 6.375 1.319 1 98.69 80 HIS A C 1
ATOM 621 O O . HIS A 1 80 ? 1.127 5.18 1.455 1 98.69 80 HIS A O 1
ATOM 627 N N . GLU A 1 81 ? 1.427 7.195 2.299 1 98.5 81 GLU A N 1
ATOM 628 C CA . GLU A 1 81 ? 1.22 6.738 3.67 1 98.5 81 GLU A CA 1
ATOM 629 C C . GLU A 1 81 ? -0.036 7.359 4.277 1 98.5 81 GLU A C 1
ATOM 631 O O . GLU A 1 81 ? -0.324 8.539 4.051 1 98.5 81 GLU A O 1
ATOM 636 N N . ASP A 1 82 ? -0.758 6.602 5.047 1 96.88 82 ASP A N 1
ATOM 637 C CA . ASP A 1 82 ? -1.801 7.102 5.938 1 96.88 82 ASP A CA 1
ATOM 638 C C . ASP A 1 82 ? -2.045 6.137 7.098 1 96.88 82 ASP A C 1
ATOM 640 O O . ASP A 1 82 ? -1.415 5.082 7.172 1 96.88 82 ASP A O 1
ATOM 644 N N . LEU A 1 83 ? -2.924 6.562 7.98 1 94.75 83 LEU A N 1
ATOM 645 C CA . LEU A 1 83 ? -3.268 5.77 9.156 1 94.75 83 LEU A CA 1
ATOM 646 C C . LEU A 1 83 ? -3.967 4.477 8.758 1 94.75 83 LEU A C 1
ATOM 648 O O . LEU A 1 83 ? -4.66 4.43 7.738 1 94.75 83 LEU A O 1
ATOM 652 N N . PRO A 1 84 ? -3.867 3.373 9.57 1 93.5 84 PRO A N 1
ATOM 653 C CA . PRO A 1 84 ? -4.48 2.078 9.273 1 93.5 84 PRO A CA 1
ATOM 654 C C . PRO A 1 84 ? -5.988 2.178 9.047 1 93.5 84 PRO A C 1
ATOM 656 O O . PRO A 1 84 ? -6.559 1.383 8.297 1 93.5 84 PRO A O 1
ATOM 659 N N . ALA A 1 85 ? -6.637 3.176 9.602 1 86.5 85 ALA A N 1
ATOM 660 C CA . ALA A 1 85 ? -8.086 3.32 9.508 1 86.5 85 ALA A CA 1
ATOM 661 C C . ALA A 1 85 ? -8.492 3.934 8.172 1 86.5 85 ALA A C 1
ATOM 663 O O . ALA A 1 85 ? -9.68 4.008 7.852 1 86.5 85 ALA A O 1
ATOM 664 N N . ASN A 1 86 ? -7.512 4.371 7.41 1 89.81 86 ASN A N 1
ATOM 665 C CA . ASN A 1 86 ? -7.793 4.969 6.109 1 89.81 86 ASN A CA 1
ATOM 666 C C . ASN A 1 86 ? -8.484 3.982 5.176 1 89.81 86 ASN A C 1
ATOM 668 O O . ASN A 1 86 ? -8.375 2.77 5.355 1 89.81 86 ASN A O 1
ATOM 672 N N . ASP A 1 87 ? -9.258 4.477 4.258 1 89.5 87 ASP A N 1
ATOM 673 C CA . ASP A 1 87 ? -9.797 3.666 3.17 1 89.5 87 ASP A CA 1
ATOM 674 C C . ASP A 1 87 ? -8.773 3.502 2.049 1 89.5 87 ASP A C 1
ATOM 676 O O . ASP A 1 87 ? -8.766 4.27 1.084 1 89.5 87 ASP A O 1
ATOM 680 N N . PHE A 1 88 ? -8.062 2.447 2.057 1 95.12 88 PHE A N 1
ATOM 681 C CA . PHE A 1 88 ? -6.973 2.246 1.11 1 95.12 88 PHE A CA 1
ATOM 682 C C . PHE A 1 88 ? -7.504 1.766 -0.235 1 95.12 88 PHE A C 1
ATOM 684 O O . PHE A 1 88 ? -6.863 1.964 -1.269 1 95.12 88 PHE A O 1
ATOM 691 N N . ASN A 1 89 ? -8.68 1.078 -0.231 1 93.56 89 ASN A N 1
ATOM 692 C CA . ASN A 1 89 ? -9.281 0.762 -1.521 1 93.56 89 ASN A CA 1
ATOM 693 C C . ASN A 1 89 ? -9.562 2.023 -2.334 1 93.56 89 ASN A C 1
ATOM 695 O O . ASN A 1 89 ? -9.227 2.088 -3.52 1 93.56 89 ASN A O 1
ATOM 699 N N . SER A 1 90 ? -10.102 3.018 -1.646 1 91.12 90 SER A N 1
ATOM 700 C CA . SER A 1 90 ? -10.375 4.289 -2.309 1 91.12 90 SER A CA 1
ATOM 701 C C . SER A 1 90 ? -9.086 4.969 -2.76 1 91.12 90 SER A C 1
ATOM 703 O O . SER A 1 90 ? -9.008 5.492 -3.873 1 91.12 90 SER A O 1
ATOM 705 N N . LEU A 1 91 ? -8.109 4.977 -1.934 1 95.56 91 LEU A N 1
ATOM 706 C CA . LEU A 1 91 ? -6.82 5.574 -2.275 1 95.56 91 LEU A CA 1
ATOM 707 C C . LEU A 1 91 ? -6.219 4.902 -3.504 1 95.56 91 LEU A C 1
ATOM 709 O O . LEU A 1 91 ? -5.809 5.578 -4.449 1 95.56 91 LEU A O 1
ATOM 713 N N . LEU A 1 92 ? -6.176 3.607 -3.484 1 97.19 92 LEU A N 1
ATOM 714 C CA . LEU A 1 92 ? -5.559 2.857 -4.574 1 97.19 92 LEU A CA 1
ATOM 715 C C . LEU A 1 92 ? -6.367 3.004 -5.859 1 97.19 92 LEU A C 1
ATOM 717 O O . LEU A 1 92 ? -5.801 3.049 -6.953 1 97.19 92 LEU A O 1
ATOM 721 N N . ASN A 1 93 ? -7.656 3.078 -5.727 1 94.5 93 ASN A N 1
ATOM 722 C CA . ASN A 1 93 ? -8.477 3.379 -6.895 1 94.5 93 ASN A CA 1
ATOM 723 C C . ASN A 1 93 ? -8.117 4.734 -7.5 1 94.5 93 ASN A C 1
ATOM 725 O O . ASN A 1 93 ? -8.078 4.883 -8.719 1 94.5 93 ASN A O 1
ATOM 729 N N . THR A 1 94 ? -7.918 5.711 -6.637 1 94.06 94 THR A N 1
ATOM 730 C CA . THR A 1 94 ? -7.516 7.035 -7.094 1 94.06 94 THR A CA 1
ATOM 731 C C . THR A 1 94 ? -6.16 6.98 -7.793 1 94.06 94 THR A C 1
ATOM 733 O O . THR A 1 94 ? -5.996 7.531 -8.883 1 94.06 94 THR A O 1
ATOM 736 N N . ILE A 1 95 ? -5.246 6.289 -7.207 1 96.5 95 ILE A N 1
ATOM 737 C CA . ILE A 1 95 ? -3.895 6.152 -7.738 1 96.5 95 ILE A CA 1
ATOM 738 C C . ILE A 1 95 ? -3.943 5.473 -9.102 1 96.5 95 ILE A C 1
ATOM 740 O O . ILE A 1 95 ? -3.172 5.816 -10.008 1 96.5 95 ILE A O 1
ATOM 744 N N . ASN A 1 96 ? -4.844 4.57 -9.273 1 94.94 96 ASN A N 1
ATOM 745 C CA . ASN A 1 96 ? -4.922 3.797 -10.508 1 94.94 96 ASN A CA 1
ATOM 746 C C . ASN A 1 96 ? -5.871 4.445 -11.516 1 94.94 96 ASN A C 1
ATOM 748 O O . ASN A 1 96 ? -6.086 3.91 -12.602 1 94.94 96 ASN A O 1
ATOM 752 N N . SER A 1 97 ? -6.395 5.555 -11.188 1 92.75 97 SER A N 1
ATOM 753 C CA . SER A 1 97 ? -7.367 6.207 -12.055 1 92.75 97 SER A CA 1
ATOM 754 C C . SER A 1 97 ? -6.68 7.031 -13.141 1 92.75 97 SER A C 1
ATOM 756 O O . SER A 1 97 ? -5.457 7.172 -13.141 1 92.75 97 SER A O 1
ATOM 758 N N . THR A 1 98 ? -7.43 7.582 -14.07 1 88.69 98 THR A N 1
ATOM 759 C CA . THR A 1 98 ? -6.918 8.383 -15.172 1 88.69 98 THR A CA 1
ATOM 760 C C . THR A 1 98 ? -6.41 9.734 -14.672 1 88.69 98 THR A C 1
ATOM 762 O O . THR A 1 98 ? -5.676 10.43 -15.383 1 88.69 98 THR A O 1
ATOM 765 N N . LEU A 1 99 ? -6.773 10.109 -13.469 1 85.62 99 LEU A N 1
ATOM 766 C CA . LEU A 1 99 ? -6.355 11.383 -12.883 1 85.62 99 LEU A CA 1
ATOM 767 C C . LEU A 1 99 ? -5.016 11.234 -12.164 1 85.62 99 LEU A C 1
ATOM 769 O O . LEU A 1 99 ? -4.445 12.219 -11.695 1 85.62 99 LEU A O 1
ATOM 773 N N . SER A 1 100 ? -4.555 10.07 -12.18 1 93.25 100 SER A N 1
ATOM 774 C CA . SER A 1 100 ? -3.365 9.742 -11.398 1 93.25 100 SER A CA 1
ATOM 775 C C . SER A 1 100 ? -2.113 10.359 -12.008 1 93.25 100 SER A C 1
ATOM 777 O O . SER A 1 100 ? -2.023 10.516 -13.234 1 93.25 100 SER A O 1
ATOM 779 N N . TYR A 1 101 ? -1.137 10.766 -11.195 1 95.38 101 TYR A N 1
ATOM 780 C CA . TYR A 1 101 ? 0.176 11.227 -11.633 1 95.38 101 TYR A CA 1
ATOM 781 C C . TYR A 1 101 ? 0.917 10.133 -12.383 1 95.38 101 TYR A C 1
ATOM 783 O O . TYR A 1 101 ? 1.914 10.391 -13.062 1 95.38 101 TYR A O 1
ATOM 791 N N . LEU A 1 102 ? 0.474 8.875 -12.234 1 95.94 102 LEU A N 1
ATOM 792 C CA . LEU A 1 102 ? 1.099 7.742 -12.906 1 95.94 102 LEU A CA 1
ATOM 793 C C . LEU A 1 102 ? 0.791 7.758 -14.398 1 95.94 102 LEU A C 1
ATOM 795 O O . LEU A 1 102 ? 1.46 7.082 -15.18 1 95.94 102 LEU A O 1
ATOM 799 N N . HIS A 1 103 ? -0.24 8.461 -14.703 1 90.19 103 HIS A N 1
ATOM 800 C CA . HIS A 1 103 ? -0.681 8.461 -16.094 1 90.19 103 HIS A CA 1
ATOM 801 C C . HIS A 1 103 ? 0.418 8.969 -17.016 1 90.19 103 HIS A C 1
ATOM 803 O O . HIS A 1 103 ? 0.998 10.023 -16.781 1 90.19 103 HIS A O 1
ATOM 809 N N . ASN A 1 104 ? 0.803 8.203 -18.047 1 86.75 104 ASN A N 1
ATOM 810 C CA . ASN A 1 104 ? 1.801 8.492 -19.062 1 86.75 104 ASN A CA 1
ATOM 811 C C . ASN A 1 104 ? 3.203 8.578 -18.469 1 86.75 104 ASN A C 1
ATOM 813 O O . ASN A 1 104 ? 4.055 9.312 -18.984 1 86.75 104 ASN A O 1
ATOM 817 N N . ARG A 1 105 ? 3.408 8.055 -17.375 1 93.69 105 ARG A N 1
ATOM 818 C CA . ARG A 1 105 ? 4.723 7.953 -16.75 1 93.69 105 ARG A CA 1
ATOM 819 C C . ARG A 1 105 ? 5.062 6.5 -16.422 1 93.69 105 ARG A C 1
ATOM 821 O O . ARG A 1 105 ? 5 6.086 -15.266 1 93.69 105 ARG A O 1
ATOM 828 N N . PRO A 1 106 ? 5.48 5.758 -17.406 1 93.19 106 PRO A N 1
ATOM 829 C CA . PRO A 1 106 ? 5.723 4.324 -17.219 1 93.19 106 PRO A CA 1
ATOM 830 C C . PRO A 1 106 ? 6.895 4.039 -16.281 1 93.19 106 PRO A C 1
ATOM 832 O O . PRO A 1 106 ? 7.074 2.902 -15.844 1 93.19 106 PRO A O 1
ATOM 835 N N . ASN A 1 107 ? 7.688 5.051 -16.016 1 96.38 107 ASN A N 1
ATOM 836 C CA . ASN A 1 107 ? 8.859 4.863 -15.172 1 96.38 107 ASN A CA 1
ATOM 837 C C . ASN A 1 107 ? 8.578 5.258 -13.727 1 96.38 107 ASN A C 1
ATOM 839 O O . ASN A 1 107 ? 9.508 5.426 -12.938 1 96.38 107 ASN A O 1
ATOM 843 N N . VAL A 1 108 ? 7.301 5.52 -13.398 1 98 108 VAL A N 1
ATOM 844 C CA . VAL A 1 108 ? 6.914 5.883 -12.039 1 98 108 VAL A CA 1
ATOM 845 C C . VAL A 1 108 ? 6.051 4.777 -11.43 1 98 108 VAL A C 1
ATOM 847 O O . VAL A 1 108 ? 5.078 4.336 -12.047 1 98 108 VAL A O 1
ATOM 850 N N . TYR A 1 109 ? 6.418 4.309 -10.273 1 98.5 109 TYR A N 1
ATOM 851 C CA . TYR A 1 109 ? 5.723 3.238 -9.57 1 98.5 109 TYR A CA 1
ATOM 852 C C . TYR A 1 109 ? 5.152 3.736 -8.242 1 98.5 109 TYR A C 1
ATOM 854 O O . TYR A 1 109 ? 5.625 4.734 -7.695 1 98.5 109 TYR A O 1
ATOM 862 N N . ALA A 1 110 ? 4.098 3.096 -7.77 1 98.44 110 ALA A N 1
ATOM 863 C CA . ALA A 1 110 ? 3.432 3.562 -6.555 1 98.44 110 ALA A CA 1
ATOM 864 C C . ALA A 1 110 ? 3.207 2.412 -5.578 1 98.44 110 ALA A C 1
ATOM 866 O O . ALA A 1 110 ? 2.998 1.27 -5.988 1 98.44 110 ALA A O 1
ATOM 867 N N . SER A 1 111 ? 3.297 2.666 -4.336 1 98.38 111 SER A N 1
ATOM 868 C CA . SER A 1 111 ? 2.955 1.773 -3.234 1 98.38 111 SER A CA 1
ATOM 869 C C . SER A 1 111 ? 2.297 2.537 -2.09 1 98.38 111 SER A C 1
ATOM 871 O O . SER A 1 111 ? 2.26 3.77 -2.098 1 98.38 111 SER A O 1
ATOM 873 N N . VAL A 1 112 ? 1.647 1.817 -1.188 1 98.56 112 VAL A N 1
ATOM 874 C CA . VAL A 1 112 ? 1.007 2.479 -0.056 1 98.56 112 VAL A CA 1
ATOM 875 C C . VAL A 1 112 ? 1.485 1.848 1.25 1 98.56 112 VAL A C 1
ATOM 877 O O . VAL A 1 112 ? 1.849 0.669 1.28 1 98.56 112 VAL A O 1
ATOM 880 N N . ILE A 1 113 ? 1.608 2.629 2.24 1 98.69 113 ILE A N 1
ATOM 881 C CA . ILE A 1 113 ? 1.986 2.229 3.592 1 98.69 113 ILE A CA 1
ATOM 882 C C . ILE A 1 113 ? 0.855 2.559 4.562 1 98.69 113 ILE A C 1
ATOM 884 O O . ILE A 1 113 ? 0.388 3.697 4.617 1 98.69 113 ILE A O 1
ATOM 888 N N . SER A 1 114 ? 0.333 1.583 5.242 1 97.94 114 SER A N 1
ATOM 889 C CA . SER A 1 114 ? -0.703 1.72 6.262 1 97.94 114 SER A CA 1
ATOM 890 C C . SER A 1 114 ? -0.096 1.795 7.66 1 97.94 114 SER A C 1
ATOM 892 O O . SER A 1 114 ? -0.016 0.786 8.359 1 97.94 114 SER A O 1
ATOM 894 N N . LYS A 1 115 ? 0.276 2.918 8.047 1 97.44 115 LYS A N 1
ATOM 895 C CA . LYS A 1 115 ? 0.943 3.154 9.328 1 97.44 115 LYS A CA 1
ATOM 896 C C . LYS A 1 115 ? 0.944 4.641 9.68 1 97.44 115 LYS A C 1
ATOM 898 O O . LYS A 1 115 ? 0.803 5.492 8.797 1 97.44 115 LYS A O 1
ATOM 903 N N . SER A 1 116 ? 1.03 5 10.961 1 97 116 SER A N 1
ATOM 904 C CA . SER A 1 116 ? 1.144 6.391 11.383 1 97 116 SER A CA 1
ATOM 905 C C . SER A 1 116 ? 2.49 6.98 10.977 1 97 116 SER A C 1
ATOM 907 O O . SER A 1 116 ? 3.527 6.328 11.117 1 97 116 SER A O 1
ATOM 909 N N . PHE A 1 117 ? 2.477 8.25 10.477 1 98.31 117 PHE A N 1
ATOM 910 C CA . PHE A 1 117 ? 3.75 8.875 10.141 1 98.31 117 PHE A CA 1
ATOM 911 C C . PHE A 1 117 ? 4.504 9.281 11.398 1 98.31 117 PHE A C 1
ATOM 913 O O . PHE A 1 117 ? 5.609 9.82 11.32 1 98.31 117 PHE A O 1
ATOM 920 N N . TYR A 1 118 ? 3.977 8.992 12.602 1 98.38 118 TYR A N 1
ATOM 921 C CA . TYR A 1 118 ? 4.703 9.141 13.859 1 98.38 118 TYR A CA 1
ATOM 922 C C . TYR A 1 118 ? 5.41 7.84 14.227 1 98.38 118 TYR A C 1
ATOM 924 O O . TYR A 1 118 ? 5.832 7.66 15.375 1 98.38 118 TYR A O 1
ATOM 932 N N . GLU A 1 119 ? 5.504 6.91 13.328 1 97.75 119 GLU A N 1
ATOM 933 C CA . GLU A 1 119 ? 6.266 5.668 13.406 1 97.75 119 GLU A CA 1
ATOM 934 C C . GLU A 1 119 ? 7.215 5.527 12.219 1 97.75 119 GLU A C 1
ATOM 936 O O . GLU A 1 119 ? 7.094 6.258 11.234 1 97.75 119 GLU A O 1
ATOM 941 N N . ARG A 1 120 ? 8.188 4.562 12.398 1 97.88 120 ARG A N 1
ATOM 942 C CA . ARG A 1 120 ? 9.086 4.25 11.289 1 97.88 120 ARG A CA 1
ATOM 943 C C . ARG A 1 120 ? 8.328 3.631 10.117 1 97.88 120 ARG A C 1
ATOM 945 O O . ARG A 1 120 ? 7.535 2.703 10.312 1 97.88 120 ARG A O 1
ATOM 952 N N . LEU A 1 121 ? 8.562 4.145 8.898 1 98.56 121 LEU A N 1
ATOM 953 C CA . LEU A 1 121 ? 7.762 3.727 7.754 1 98.56 121 LEU A CA 1
ATOM 954 C C . LEU A 1 121 ? 8.586 2.871 6.797 1 98.56 121 LEU A C 1
ATOM 956 O O . LEU A 1 121 ? 8.047 1.98 6.133 1 98.56 121 LEU A O 1
ATOM 960 N N . VAL A 1 122 ? 9.812 3.189 6.609 1 98.62 122 VAL A N 1
ATOM 961 C CA . VAL A 1 122 ? 10.727 2.566 5.652 1 98.62 122 VAL A CA 1
ATOM 962 C C . VAL A 1 122 ? 12.117 2.436 6.27 1 98.62 122 VAL A C 1
ATOM 964 O O . VAL A 1 122 ? 12.406 3.055 7.297 1 98.62 122 VAL A O 1
ATOM 967 N N . PRO A 1 123 ? 13.008 1.613 5.668 1 98.06 123 PRO A N 1
ATOM 968 C CA . PRO A 1 123 ? 14.375 1.501 6.164 1 98.06 123 PRO A CA 1
ATOM 969 C C . PRO A 1 123 ? 15.125 2.832 6.133 1 98.06 123 PRO A C 1
ATOM 971 O O . PRO A 1 123 ? 14.727 3.756 5.422 1 98.06 123 PRO A O 1
ATOM 974 N N . ALA A 1 124 ? 16.203 2.896 6.938 1 97 124 ALA A N 1
ATOM 975 C CA . ALA A 1 124 ? 17.047 4.09 6.961 1 97 124 ALA A CA 1
ATOM 976 C C . ALA A 1 124 ? 17.562 4.43 5.566 1 97 124 ALA A C 1
ATOM 978 O O . ALA A 1 124 ? 17.859 3.531 4.777 1 97 124 ALA A O 1
ATOM 979 N N . GLU A 1 125 ? 17.547 5.75 5.242 1 96.12 125 GLU A N 1
ATOM 980 C CA . GLU A 1 125 ? 18.141 6.277 4.016 1 96.12 125 GLU A CA 1
ATOM 981 C C . GLU A 1 125 ? 17.422 5.738 2.781 1 96.12 125 GLU A C 1
ATOM 983 O O . GLU A 1 125 ? 18.047 5.484 1.752 1 96.12 125 GLU A O 1
ATOM 988 N N . SER A 1 126 ? 16.141 5.539 2.938 1 96.31 126 SER A N 1
ATOM 989 C CA . SER A 1 126 ? 15.398 4.906 1.848 1 96.31 126 SER A CA 1
ATOM 990 C C . SER A 1 126 ? 14.469 5.898 1.157 1 96.31 126 SER A C 1
ATOM 992 O O . SER A 1 126 ? 13.648 5.512 0.325 1 96.31 126 SER A O 1
ATOM 994 N N . LEU A 1 127 ? 14.531 7.176 1.517 1 98.12 127 LEU A N 1
ATOM 995 C CA . LEU A 1 127 ? 13.727 8.219 0.882 1 98.12 127 LEU A CA 1
ATOM 996 C C . LEU A 1 127 ? 14.617 9.359 0.39 1 98.12 127 LEU A C 1
ATOM 998 O O . LEU A 1 127 ? 15.609 9.703 1.035 1 98.12 127 LEU A O 1
ATOM 1002 N N . ASP A 1 128 ? 14.25 9.93 -0.714 1 98.19 128 ASP A N 1
ATOM 1003 C CA . ASP A 1 128 ? 14.953 11.086 -1.266 1 98.19 128 ASP A CA 1
ATOM 1004 C C . ASP A 1 128 ? 14.117 12.352 -1.129 1 98.19 128 ASP A C 1
ATOM 1006 O O . ASP A 1 128 ? 14.664 13.445 -0.958 1 98.19 128 ASP A O 1
ATOM 1010 N N . VAL A 1 129 ? 12.836 12.227 -1.272 1 98.62 129 VAL A N 1
ATOM 1011 C CA . VAL A 1 129 ? 11.906 13.344 -1.185 1 98.62 129 VAL A CA 1
ATOM 1012 C C . VAL A 1 129 ? 10.734 12.969 -0.283 1 98.62 129 VAL A C 1
ATOM 1014 O O . VAL A 1 129 ? 10.156 11.891 -0.422 1 98.62 129 VAL A O 1
ATOM 1017 N N . VAL A 1 130 ? 10.398 13.797 0.638 1 98.81 130 VAL A N 1
ATOM 1018 C CA . VAL A 1 130 ? 9.227 13.617 1.481 1 98.81 130 VAL A CA 1
ATOM 1019 C C . VAL A 1 130 ? 8.312 14.844 1.361 1 98.81 130 VAL A C 1
ATOM 1021 O O . VAL A 1 130 ? 8.773 15.977 1.461 1 98.81 130 VAL A O 1
ATOM 1024 N N . VAL A 1 131 ? 7.07 14.602 1.126 1 98.31 131 VAL A N 1
ATOM 1025 C CA . VAL A 1 131 ? 6.086 15.68 1.115 1 98.31 131 VAL A CA 1
ATOM 1026 C C . VAL A 1 131 ? 4.918 15.32 2.029 1 98.31 131 VAL A C 1
ATOM 1028 O O . VAL A 1 131 ? 4.609 14.141 2.219 1 98.31 131 VAL A O 1
ATOM 1031 N N . SER A 1 132 ? 4.328 16.234 2.627 1 96.94 132 SER A N 1
ATOM 1032 C CA . SER A 1 132 ? 3.094 16.141 3.396 1 96.94 132 SER A CA 1
ATOM 1033 C C . SER A 1 132 ? 2.211 17.359 3.18 1 96.94 132 SER A C 1
ATOM 1035 O O . SER A 1 132 ? 2.697 18.5 3.178 1 96.94 132 SER A O 1
ATOM 1037 N N . PHE A 1 133 ? 0.996 17.109 2.934 1 93.31 133 PHE A N 1
ATOM 1038 C CA . PHE A 1 133 ? 0.059 18.172 2.588 1 93.31 133 PHE A CA 1
ATOM 1039 C C . PHE A 1 133 ? -1.126 18.188 3.547 1 93.31 133 PHE A C 1
ATOM 1041 O O . PHE A 1 133 ? -2.047 17.375 3.412 1 93.31 133 PHE A O 1
ATOM 1048 N N . ILE A 1 134 ? -1.148 19.125 4.496 1 89.12 134 ILE A N 1
ATOM 1049 C CA . ILE A 1 134 ? -2.232 19.422 5.422 1 89.12 134 ILE A CA 1
ATOM 1050 C C . ILE A 1 134 ? -2.592 18.172 6.227 1 89.12 134 ILE A C 1
ATOM 1052 O O . ILE A 1 134 ? -3.764 17.797 6.312 1 89.12 134 ILE A O 1
ATOM 1056 N N . SER A 1 135 ? -1.627 17.609 6.844 1 92.75 135 SER A N 1
ATOM 1057 C CA . SER A 1 135 ? -1.891 16.422 7.648 1 92.75 135 SER A CA 1
ATOM 1058 C C . SER A 1 135 ? -1.207 16.5 9.008 1 92.75 135 SER A C 1
ATOM 1060 O O . SER A 1 135 ? -1.596 15.812 9.953 1 92.75 135 SER A O 1
ATOM 1062 N N . LEU A 1 136 ? -0.258 17.375 9.188 1 95.38 136 LEU A N 1
ATOM 1063 C CA . LEU A 1 136 ? 0.62 17.344 10.352 1 95.38 136 LEU A CA 1
ATOM 1064 C C . LEU A 1 136 ? -0.046 18.016 11.555 1 95.38 136 LEU A C 1
ATOM 1066 O O . LEU A 1 136 ? 0.506 18.016 12.656 1 95.38 136 LEU A O 1
ATOM 1070 N N . HIS A 1 137 ? -1.245 18.625 11.391 1 92 137 HIS A N 1
ATOM 1071 C CA . HIS A 1 137 ? -1.979 19.156 12.531 1 92 137 HIS A CA 1
ATOM 1072 C C . HIS A 1 137 ? -2.633 18.047 13.344 1 92 137 HIS A C 1
ATOM 1074 O O . HIS A 1 137 ? -3.047 18.281 14.484 1 92 137 HIS A O 1
ATOM 1080 N N . TRP A 1 138 ? -2.773 16.891 12.766 1 91.38 138 TRP A N 1
ATOM 1081 C CA . TRP A 1 138 ? -3.291 15.758 13.516 1 91.38 138 TRP A CA 1
ATOM 1082 C C . TRP A 1 138 ? -2.24 15.219 14.477 1 91.38 138 TRP A C 1
ATOM 1084 O O . TRP A 1 138 ? -1.125 14.883 14.07 1 91.38 138 TRP A O 1
ATOM 1094 N N . LEU A 1 139 ? -2.641 15.039 15.695 1 94.62 139 LEU A N 1
ATOM 1095 C CA . LEU A 1 139 ? -1.714 14.523 16.703 1 94.62 139 LEU A CA 1
ATOM 1096 C C . LEU A 1 139 ? -1.753 13 16.75 1 94.62 139 LEU A C 1
ATOM 1098 O O . LEU A 1 139 ? -2.711 12.383 16.266 1 94.62 139 LEU A O 1
ATOM 1102 N N . SER A 1 140 ? -0.66 12.375 17.281 1 95.62 140 SER A N 1
ATOM 1103 C CA . SER A 1 140 ? -0.578 10.922 17.391 1 95.62 140 SER A CA 1
ATOM 1104 C C . SER A 1 140 ? -1.609 10.383 18.375 1 95.62 140 SER A C 1
ATOM 1106 O O . SER A 1 140 ? -2.033 9.234 18.281 1 95.62 140 SER A O 1
ATOM 1108 N N . SER A 1 141 ? -1.936 11.211 19.375 1 92.75 141 SER A N 1
ATOM 1109 C CA . SER A 1 141 ? -2.936 10.875 20.375 1 92.75 141 SER A CA 1
ATOM 1110 C C . SER A 1 141 ? -3.482 12.125 21.062 1 92.75 141 SER A C 1
ATOM 1112 O O . SER A 1 141 ? -2.842 13.18 21.031 1 92.75 141 SER A O 1
ATOM 1114 N N . ILE A 1 142 ? -4.648 12.008 21.594 1 90.31 142 ILE A N 1
ATOM 1115 C CA . ILE A 1 142 ? -5.262 13.094 22.344 1 90.31 142 ILE A CA 1
ATOM 1116 C C . ILE A 1 142 ? -4.691 13.133 23.766 1 90.31 142 ILE A C 1
ATOM 1118 O O . ILE A 1 142 ? -4.879 12.195 24.531 1 90.31 142 ILE A O 1
ATOM 1122 N N . PRO A 1 143 ? -4.012 14.219 24.109 1 93.06 143 PRO A N 1
ATOM 1123 C CA . PRO A 1 143 ? -3.361 14.258 25.422 1 93.06 143 PRO A CA 1
ATOM 1124 C C . PRO A 1 143 ? -4.355 14.445 26.562 1 93.06 143 PRO A C 1
ATOM 1126 O O . PRO A 1 143 ? -4.09 14.023 27.688 1 93.06 143 PRO A O 1
ATOM 1129 N N . ALA A 1 144 ? -5.418 15.156 26.328 1 89.12 144 ALA A N 1
ATOM 1130 C CA . ALA A 1 144 ? -6.461 15.406 27.312 1 89.12 144 ALA A CA 1
ATOM 1131 C C . ALA A 1 144 ? -7.781 15.773 26.656 1 89.12 144 ALA A C 1
ATOM 1133 O O . ALA A 1 144 ? -7.789 16.375 25.578 1 89.12 144 ALA A O 1
ATOM 1134 N N . PRO A 1 145 ? -8.875 15.414 27.328 1 82.94 145 PRO A N 1
ATOM 1135 C CA . PRO A 1 145 ? -10.156 15.859 26.781 1 82.94 145 PRO A CA 1
ATOM 1136 C C . PRO A 1 145 ? -10.352 17.375 26.891 1 82.94 145 PRO A C 1
ATOM 1138 O O . PRO A 1 145 ? -9.844 18 27.828 1 82.94 145 PRO A O 1
ATOM 1141 N N . VAL A 1 146 ? -11.008 17.922 25.891 1 81.56 146 VAL A N 1
ATOM 1142 C CA . VAL A 1 146 ? -11.359 19.328 25.922 1 81.56 146 VAL A CA 1
ATOM 1143 C C . VAL A 1 146 ? -12.727 19.516 26.578 1 81.56 146 VAL A C 1
ATOM 1145 O O . VAL A 1 146 ? -13.719 18.922 26.141 1 81.56 146 VAL A O 1
ATOM 1148 N N . PRO A 1 147 ? -12.703 20.297 27.609 1 73.88 147 PRO A N 1
ATOM 1149 C CA . PRO A 1 147 ? -13.969 20.438 28.328 1 73.88 147 PRO A CA 1
ATOM 1150 C C . PRO A 1 147 ? -15 21.281 27.578 1 73.88 147 PRO A C 1
ATOM 1152 O O . PRO A 1 147 ? -14.633 22.016 26.656 1 73.88 147 PRO A O 1
ATOM 1155 N N . GLY A 1 148 ? -16.312 21.312 28.047 1 63.06 148 GLY A N 1
ATOM 1156 C CA . GLY A 1 148 ? -17.375 22.234 27.703 1 63.06 148 GLY A CA 1
ATOM 1157 C C . GLY A 1 148 ? -17.844 22.109 26.25 1 63.06 148 GLY A C 1
ATOM 1158 O O . GLY A 1 148 ? -18.234 23.094 25.641 1 63.06 148 GLY A O 1
ATOM 1159 N N . ASN A 1 149 ? -17.672 21.062 25.734 1 64.19 149 ASN A N 1
ATOM 1160 C CA . ASN A 1 149 ? -18.125 20.828 24.375 1 64.19 149 ASN A CA 1
ATOM 1161 C C . ASN A 1 149 ? -17.203 21.484 23.344 1 64.19 149 ASN A C 1
ATOM 1163 O O . ASN A 1 149 ? -17.594 21.688 22.188 1 64.19 149 ASN A O 1
ATOM 1167 N N . ASN A 1 150 ? -16.172 22.109 23.969 1 67.12 150 ASN A N 1
ATOM 1168 C CA . ASN A 1 150 ? -15.18 22.562 23.016 1 67.12 150 ASN A CA 1
ATOM 1169 C C . ASN A 1 150 ? -14.453 21.375 22.359 1 67.12 150 ASN A C 1
ATOM 1171 O O . ASN A 1 150 ? -14.312 20.328 22.984 1 67.12 150 ASN A O 1
ATOM 1175 N N . MET A 1 151 ? -14.508 21.234 21.188 1 72.38 151 MET A N 1
ATOM 1176 C CA . MET A 1 151 ? -14.047 20.062 20.438 1 72.38 151 MET A CA 1
ATOM 1177 C C . MET A 1 151 ? -12.703 20.344 19.766 1 72.38 151 MET A C 1
ATOM 1179 O O . MET A 1 151 ? -12.078 19.438 19.219 1 72.38 151 MET A O 1
ATOM 1183 N N . THR A 1 152 ? -12.305 21.562 19.969 1 75.06 152 THR A N 1
ATOM 1184 C CA . THR A 1 152 ? -11.078 21.938 19.281 1 75.06 152 THR A CA 1
ATOM 1185 C C . THR A 1 152 ? -10.211 22.812 20.172 1 75.06 152 THR A C 1
ATOM 1187 O O . THR A 1 152 ? -10.703 23.422 21.141 1 75.06 152 THR A O 1
ATOM 1190 N N . MET A 1 153 ? -8.992 22.922 19.906 1 79.31 153 MET A N 1
ATOM 1191 C CA . MET A 1 153 ? -8.055 23.797 20.594 1 79.31 153 MET A CA 1
ATOM 1192 C C . MET A 1 153 ? -8.062 25.188 19.969 1 79.31 153 MET A C 1
ATOM 1194 O O . MET A 1 153 ? -7.031 25.656 19.469 1 79.31 153 MET A O 1
ATOM 1198 N N . SER A 1 154 ? -9.219 25.75 20.016 1 81.5 154 SER A N 1
ATOM 1199 C CA . SER A 1 154 ? -9.398 27.109 19.531 1 81.5 154 SER A CA 1
ATOM 1200 C C . SER A 1 154 ? -8.859 28.125 20.547 1 81.5 154 SER A C 1
ATOM 1202 O O . SER A 1 154 ? -8.453 27.766 21.641 1 81.5 154 SER A O 1
ATOM 1204 N N . GLN A 1 155 ? -8.883 29.391 20.094 1 83.94 155 GLN A N 1
ATOM 1205 C CA . GLN A 1 155 ? -8.438 30.453 21 1 83.94 155 GLN A CA 1
ATOM 1206 C C . GLN A 1 155 ? -9.297 30.484 22.266 1 83.94 155 GLN A C 1
ATOM 1208 O O . GLN A 1 155 ? -8.781 30.688 23.359 1 83.94 155 GLN A O 1
ATOM 1213 N N . VAL A 1 156 ? -10.508 30.281 22.078 1 81.75 156 VAL A N 1
ATOM 1214 C CA . VAL A 1 156 ? -11.445 30.297 23.188 1 81.75 156 VAL A CA 1
ATOM 1215 C C . VAL A 1 156 ? -11.062 29.203 24.203 1 81.75 156 VAL A C 1
ATOM 1217 O O . VAL A 1 156 ? -11.023 29.453 25.406 1 81.75 156 VAL A O 1
ATOM 1220 N N . THR A 1 157 ? -10.82 28.047 23.703 1 85.38 157 THR A N 1
ATOM 1221 C CA . THR A 1 157 ? -10.445 26.922 24.547 1 85.38 157 THR A CA 1
ATOM 1222 C C . THR A 1 157 ? -9.102 27.188 25.219 1 85.38 157 THR A C 1
ATOM 1224 O O . THR A 1 157 ? -8.93 26.891 26.406 1 85.38 157 THR A O 1
ATOM 1227 N N . ARG A 1 158 ? -8.156 27.719 24.484 1 88.56 158 ARG A N 1
ATOM 1228 C CA . ARG A 1 158 ? -6.828 28.016 25.016 1 88.56 158 ARG A CA 1
ATOM 1229 C C . ARG A 1 158 ? -6.91 28.984 26.188 1 88.56 158 ARG A C 1
ATOM 1231 O O . ARG A 1 158 ? -6.23 28.797 27.203 1 88.56 158 ARG A O 1
ATOM 1238 N N . ASP A 1 159 ? -7.789 29.969 26.031 1 88.56 159 ASP A N 1
ATOM 1239 C CA . ASP A 1 159 ? -7.93 30.984 27.062 1 88.56 159 ASP A CA 1
ATOM 1240 C C . ASP A 1 159 ? -8.648 30.438 28.297 1 88.56 159 ASP A C 1
ATOM 1242 O O . ASP A 1 159 ? -8.289 30.781 29.422 1 88.56 159 ASP A O 1
ATOM 1246 N N . ALA A 1 160 ? -9.625 29.703 28.047 1 87.94 160 ALA A N 1
ATOM 1247 C CA . ALA A 1 160 ? -10.477 29.203 29.125 1 87.94 160 ALA A CA 1
ATOM 1248 C C . ALA A 1 160 ? -9.75 28.125 29.938 1 87.94 160 ALA A C 1
ATOM 1250 O O . ALA A 1 160 ? -9.969 28 31.156 1 87.94 160 ALA A O 1
ATOM 1251 N N . TYR A 1 161 ? -8.883 27.375 29.359 1 91.31 161 TYR A N 1
ATOM 1252 C CA . TYR A 1 161 ? -8.25 26.234 30.016 1 91.31 161 TYR A CA 1
ATOM 1253 C C . TYR A 1 161 ? -6.75 26.219 29.75 1 91.31 161 TYR A C 1
ATOM 1255 O O . TYR A 1 161 ? -6.25 25.297 29.094 1 91.31 161 TYR A O 1
ATOM 1263 N N . PRO A 1 162 ? -5.98 27.062 30.328 1 93.75 162 PRO A N 1
ATOM 1264 C CA . PRO A 1 162 ? -4.547 27.156 30.062 1 93.75 162 PRO A CA 1
ATOM 1265 C C . PRO A 1 162 ? -3.787 25.875 30.391 1 93.75 162 PRO A C 1
ATOM 1267 O O . PRO A 1 162 ? -2.795 25.547 29.734 1 93.75 162 PRO A O 1
ATOM 1270 N N . GLY A 1 163 ? -4.215 25.188 31.406 1 94.62 163 GLY A N 1
ATOM 1271 C CA . GLY A 1 163 ? -3.582 23.922 31.734 1 94.62 163 GLY A CA 1
ATOM 1272 C C . GLY A 1 163 ? -3.752 22.859 30.672 1 94.62 163 GLY A C 1
ATOM 1273 O O . GLY A 1 163 ? -2.799 22.156 30.328 1 94.62 163 GLY A O 1
ATOM 1274 N N . ILE A 1 164 ? -4.91 22.734 30.172 1 93.06 164 ILE A N 1
ATOM 1275 C CA . ILE A 1 164 ? -5.191 21.781 29.109 1 93.06 164 ILE A CA 1
ATOM 1276 C C . ILE A 1 164 ? -4.434 22.188 27.844 1 93.06 164 ILE A C 1
ATOM 1278 O O . ILE A 1 164 ? -3.863 21.344 27.156 1 93.06 164 ILE A O 1
ATOM 1282 N N . TYR A 1 165 ? -4.426 23.469 27.625 1 94.12 165 TYR A N 1
ATOM 1283 C CA . TYR A 1 165 ? -3.682 23.984 26.469 1 94.12 165 TYR A CA 1
ATOM 1284 C C . TYR A 1 165 ? -2.211 23.594 26.562 1 94.12 165 TYR A C 1
ATOM 1286 O O . TYR A 1 165 ? -1.617 23.172 25.562 1 94.12 165 TYR A O 1
ATOM 1294 N N . LYS A 1 166 ? -1.679 23.719 27.656 1 96.62 166 LYS A N 1
ATOM 1295 C CA . LYS A 1 166 ? -0.276 23.375 27.844 1 96.62 166 LYS A CA 1
ATOM 1296 C C . LYS A 1 166 ? -0.035 21.891 27.516 1 96.62 166 LYS A C 1
ATOM 1298 O O . LYS A 1 166 ? 0.963 21.547 26.891 1 96.62 166 LYS A O 1
ATOM 1303 N N . LEU A 1 167 ? -0.915 21.016 27.906 1 96.5 167 LEU A N 1
ATOM 1304 C CA . LEU A 1 167 ? -0.792 19.578 27.625 1 96.5 167 LEU A CA 1
ATOM 1305 C C . LEU A 1 167 ? -0.814 19.328 26.109 1 96.5 167 LEU A C 1
ATOM 1307 O O . LEU A 1 167 ? -0.032 18.516 25.609 1 96.5 167 LEU A O 1
ATOM 1311 N N . TRP A 1 168 ? -1.677 20 25.438 1 95.94 168 TRP A N 1
ATOM 1312 C CA . TRP A 1 168 ? -1.802 19.859 23.984 1 95.94 168 TRP A CA 1
ATOM 1313 C C . TRP A 1 168 ? -0.57 20.406 23.281 1 95.94 168 TRP A C 1
ATOM 1315 O O . TRP A 1 168 ? -0.058 19.781 22.344 1 95.94 168 TRP A O 1
ATOM 1325 N N . LYS A 1 169 ? -0.151 21.562 23.734 1 96.88 169 LYS A N 1
ATOM 1326 C CA . LYS A 1 169 ? 1.043 22.188 23.188 1 96.88 169 LYS A CA 1
ATOM 1327 C C . LYS A 1 169 ? 2.264 21.281 23.344 1 96.88 169 LYS A C 1
ATOM 1329 O O . LYS A 1 169 ? 3.039 21.109 22.391 1 96.88 169 LYS A O 1
ATOM 1334 N N . ASP A 1 170 ? 2.395 20.719 24.5 1 98 170 ASP A N 1
ATOM 1335 C CA . ASP A 1 170 ? 3.514 19.828 24.781 1 98 170 ASP A CA 1
ATOM 1336 C C . ASP A 1 170 ? 3.445 18.578 23.906 1 98 170 ASP A C 1
ATOM 1338 O O . ASP A 1 170 ? 4.457 18.141 23.359 1 98 170 ASP A O 1
ATOM 1342 N N . LYS A 1 171 ? 2.287 18.016 23.812 1 98 171 LYS A N 1
ATOM 1343 C CA . LYS A 1 171 ? 2.088 16.828 22.984 1 98 171 LYS A CA 1
ATOM 1344 C C . LYS A 1 171 ? 2.387 17.141 21.516 1 98 171 LYS A C 1
ATOM 1346 O O . LYS A 1 171 ? 3.012 16.328 20.828 1 98 171 LYS A O 1
ATOM 1351 N N . ALA A 1 172 ? 1.919 18.234 21.047 1 97.88 172 ALA A N 1
ATOM 1352 C CA . ALA A 1 172 ? 2.158 18.641 19.672 1 97.88 172 ALA A CA 1
ATOM 1353 C C . ALA A 1 172 ? 3.65 18.812 19.406 1 97.88 172 ALA A C 1
ATOM 1355 O O . ALA A 1 172 ? 4.141 18.422 18.344 1 97.88 172 ALA A O 1
ATOM 1356 N N . HIS A 1 173 ? 4.332 19.406 20.344 1 98.5 173 HIS A N 1
ATOM 1357 C CA . HIS A 1 173 ? 5.773 19.578 20.219 1 98.5 173 HIS A CA 1
ATOM 1358 C C . HIS A 1 173 ? 6.48 18.219 20.172 1 98.5 173 HIS A C 1
ATOM 1360 O O . HIS A 1 173 ? 7.328 17.984 19.297 1 98.5 173 HIS A O 1
ATOM 1366 N N . GLU A 1 174 ? 6.09 17.375 21.062 1 98.62 174 GLU A N 1
ATOM 1367 C CA . GLU A 1 174 ? 6.66 16.031 21.109 1 98.62 174 GLU A CA 1
ATOM 1368 C C . GLU A 1 174 ? 6.43 15.297 19.797 1 98.62 174 GLU A C 1
ATOM 1370 O O . GLU A 1 174 ? 7.348 14.664 19.266 1 98.62 174 GLU A O 1
ATOM 1375 N N . ASP A 1 175 ? 5.242 15.336 19.297 1 98.62 175 ASP A N 1
ATOM 1376 C CA . ASP A 1 175 ? 4.875 14.68 18.047 1 98.62 175 ASP A CA 1
ATOM 1377 C C . ASP A 1 175 ? 5.711 15.203 16.891 1 98.62 175 ASP A C 1
ATOM 1379 O O . ASP A 1 175 ? 6.207 14.422 16.078 1 98.62 175 ASP A O 1
ATOM 1383 N N . LEU A 1 176 ? 5.828 16.547 16.797 1 98.69 176 LEU A N 1
ATOM 1384 C CA . LEU A 1 176 ? 6.555 17.125 15.664 1 98.69 176 LEU A CA 1
ATOM 1385 C C . LEU A 1 176 ? 8.031 16.75 15.727 1 98.69 176 LEU A C 1
ATOM 1387 O O . LEU A 1 176 ? 8.641 16.438 14.695 1 98.69 176 LEU A O 1
ATOM 1391 N N . VAL A 1 177 ? 8.609 16.797 16.906 1 98.88 177 VAL A N 1
ATOM 1392 C CA . VAL A 1 177 ? 10.008 16.391 17.062 1 98.88 177 VAL A CA 1
ATOM 1393 C C . VAL A 1 177 ? 10.18 14.93 16.656 1 98.88 177 VAL A C 1
ATOM 1395 O O . VAL A 1 177 ? 11.117 14.594 15.93 1 98.88 177 VAL A O 1
ATOM 1398 N N . LYS A 1 178 ? 9.297 14.086 17.109 1 98.81 178 LYS A N 1
ATOM 1399 C CA . LYS A 1 178 ? 9.344 12.664 16.75 1 98.81 178 LYS A CA 1
ATOM 1400 C C . LYS A 1 178 ? 9.227 12.477 15.25 1 98.81 178 LYS A C 1
ATOM 1402 O O . LYS A 1 178 ? 9.992 11.711 14.656 1 98.81 178 LYS A O 1
ATOM 1407 N N . PHE A 1 179 ? 8.281 13.188 14.68 1 98.88 179 PHE A N 1
ATOM 1408 C CA . PHE A 1 179 ? 8.094 13.141 13.234 1 98.88 179 PHE A CA 1
ATOM 1409 C C . PHE A 1 179 ? 9.383 13.508 12.508 1 98.88 179 PHE A C 1
ATOM 1411 O O . PHE A 1 179 ? 9.812 12.789 11.602 1 98.88 179 PHE A O 1
ATOM 1418 N N . LEU A 1 180 ? 9.977 14.578 12.867 1 98.88 180 LEU A N 1
ATOM 1419 C CA . LEU A 1 180 ? 11.188 15.062 12.219 1 98.88 180 LEU A CA 1
ATOM 1420 C C . LEU A 1 180 ? 12.336 14.078 12.414 1 98.88 180 LEU A C 1
ATOM 1422 O O . LEU A 1 180 ? 13.117 13.836 11.492 1 98.88 180 LEU A O 1
ATOM 1426 N N . ARG A 1 181 ? 12.477 13.5 13.586 1 98.88 181 ARG A N 1
ATOM 1427 C CA . ARG A 1 181 ? 13.531 12.539 13.859 1 98.88 181 ARG A CA 1
ATOM 1428 C C . ARG A 1 181 ? 13.383 11.305 12.977 1 98.88 181 ARG A C 1
ATOM 1430 O O . ARG A 1 181 ? 14.375 10.789 12.453 1 98.88 181 ARG A O 1
ATOM 1437 N N . LEU A 1 182 ? 12.234 10.82 12.883 1 98.88 182 LEU A N 1
ATOM 1438 C CA . LEU A 1 182 ? 11.977 9.648 12.055 1 98.88 182 LEU A CA 1
ATOM 1439 C C . LEU A 1 182 ? 12.305 9.93 10.594 1 98.88 182 LEU A C 1
ATOM 1441 O O . LEU A 1 182 ? 12.938 9.109 9.93 1 98.88 182 LEU A O 1
ATOM 1445 N N . ARG A 1 183 ? 11.859 11.109 10.055 1 98.81 183 ARG A N 1
ATOM 1446 C CA . ARG A 1 183 ? 12.188 11.508 8.695 1 98.81 183 ARG A CA 1
ATOM 1447 C C . ARG A 1 183 ? 13.695 11.68 8.516 1 98.81 183 ARG A C 1
ATOM 1449 O O . ARG A 1 183 ? 14.242 11.344 7.469 1 98.81 183 ARG A O 1
ATOM 1456 N N . ALA A 1 184 ? 14.336 12.172 9.539 1 98.75 184 ALA A N 1
ATOM 1457 C CA . ALA A 1 184 ? 15.789 12.32 9.477 1 98.75 184 ALA A CA 1
ATOM 1458 C C . ALA A 1 184 ? 16.469 10.969 9.297 1 98.75 184 ALA A C 1
ATOM 1460 O O . ALA A 1 184 ? 17.516 10.875 8.648 1 98.75 184 ALA A O 1
ATOM 1461 N N . ILE A 1 185 ? 15.969 9.945 9.859 1 98.19 185 ILE A N 1
ATOM 1462 C CA . ILE A 1 185 ? 16.5 8.594 9.719 1 98.19 185 ILE A CA 1
ATOM 1463 C C . ILE A 1 185 ? 16.203 8.07 8.32 1 98.19 185 ILE A C 1
ATOM 1465 O O . ILE A 1 185 ? 17.062 7.484 7.668 1 98.19 185 ILE A O 1
ATOM 1469 N N . GLU A 1 186 ? 15.016 8.297 7.785 1 98.56 186 GLU A N 1
ATOM 1470 C CA . GLU A 1 186 ? 14.508 7.672 6.566 1 98.56 186 GLU A CA 1
ATOM 1471 C C . GLU A 1 186 ? 15.047 8.367 5.32 1 98.56 186 GLU A C 1
ATOM 1473 O O . GLU A 1 186 ? 15.242 7.73 4.285 1 98.56 186 GLU A O 1
ATOM 1478 N N . LEU A 1 187 ? 15.281 9.672 5.434 1 98.5 187 LEU A N 1
ATOM 1479 C CA . LEU A 1 187 ? 15.789 10.438 4.301 1 98.5 187 LEU A CA 1
ATOM 1480 C C . LEU A 1 187 ? 17.25 10.078 4.02 1 98.5 187 LEU A C 1
ATOM 1482 O O . LEU A 1 187 ? 18.031 9.898 4.945 1 98.5 187 LEU A O 1
ATOM 1486 N N . SER A 1 188 ? 17.562 9.938 2.77 1 97.12 188 SER A N 1
ATOM 1487 C CA . SER A 1 188 ? 18.953 9.805 2.344 1 97.12 188 SER A CA 1
ATOM 1488 C C . SER A 1 188 ? 19.719 11.117 2.531 1 97.12 188 SER A C 1
ATOM 1490 O O . SER A 1 188 ? 19.109 12.164 2.766 1 97.12 188 SER A O 1
ATOM 1492 N N . ASP A 1 189 ? 21.016 11.008 2.439 1 96.75 189 ASP A N 1
ATOM 1493 C CA . ASP A 1 189 ? 21.828 12.219 2.484 1 96.75 189 ASP A CA 1
ATOM 1494 C C . ASP A 1 189 ? 21.391 13.211 1.403 1 96.75 189 ASP A C 1
ATOM 1496 O O . ASP A 1 189 ? 21.172 12.828 0.253 1 96.75 189 ASP A O 1
ATOM 1500 N N . HIS A 1 190 ? 21.172 14.477 1.81 1 96.94 190 HIS A N 1
ATOM 1501 C CA . HIS A 1 190 ? 20.781 15.578 0.936 1 96.94 190 HIS A CA 1
ATOM 1502 C C . HIS A 1 190 ? 19.344 15.414 0.457 1 96.94 190 HIS A C 1
ATOM 1504 O O . HIS A 1 190 ? 18.922 16.047 -0.515 1 96.94 190 HIS A O 1
ATOM 1510 N N . GLY A 1 191 ? 18.609 14.445 1.063 1 98.25 191 GLY A N 1
ATOM 1511 C CA . GLY A 1 191 ? 17.188 14.359 0.773 1 98.25 191 GLY A CA 1
ATOM 1512 C C . GLY A 1 191 ? 16.422 15.617 1.131 1 98.25 191 GLY A C 1
ATOM 1513 O O . GLY A 1 191 ? 16.891 16.422 1.947 1 98.25 191 GLY A O 1
ATOM 1514 N N . VAL A 1 192 ? 15.289 15.844 0.531 1 98.62 192 VAL A N 1
ATOM 1515 C CA . VAL A 1 192 ? 14.516 17.062 0.716 1 98.62 192 VAL A CA 1
ATOM 1516 C C . VAL A 1 192 ? 13.141 16.719 1.285 1 98.62 192 VAL A C 1
ATOM 1518 O O . VAL A 1 192 ? 12.547 15.703 0.928 1 98.62 192 VAL A O 1
ATOM 1521 N N . MET A 1 193 ? 12.648 17.516 2.156 1 98.81 193 MET A N 1
ATOM 1522 C CA . MET A 1 193 ? 11.312 17.375 2.729 1 98.81 193 MET A CA 1
ATOM 1523 C C . MET A 1 193 ? 10.555 18.703 2.664 1 98.81 193 MET A C 1
ATOM 1525 O O . MET A 1 193 ? 11.062 19.734 3.113 1 98.81 193 MET A O 1
ATOM 1529 N N . CYS A 1 194 ? 9.438 18.703 2.068 1 98.5 194 CYS A N 1
ATOM 1530 C CA . CYS A 1 194 ? 8.57 19.875 1.968 1 98.5 194 CYS A CA 1
ATOM 1531 C C . CYS A 1 194 ? 7.227 19.609 2.646 1 98.5 194 CYS A C 1
ATOM 1533 O O . CYS A 1 194 ? 6.535 18.656 2.316 1 98.5 194 CYS A O 1
ATOM 1535 N N . LEU A 1 195 ? 6.832 20.516 3.535 1 97.88 195 LEU A N 1
ATOM 1536 C CA . LEU A 1 195 ? 5.648 20.328 4.363 1 97.88 195 LEU A CA 1
ATOM 1537 C C . LEU A 1 195 ? 4.711 21.531 4.246 1 97.88 195 LEU A C 1
ATOM 1539 O O . LEU A 1 195 ? 5.145 22.672 4.387 1 97.88 195 LEU A O 1
ATOM 1543 N N . THR A 1 196 ? 3.5 21.25 3.93 1 95.12 196 THR A N 1
ATOM 1544 C CA . THR A 1 196 ? 2.418 22.234 4.004 1 95.12 196 THR A CA 1
ATOM 1545 C C . THR A 1 196 ? 1.429 21.859 5.105 1 95.12 196 THR A C 1
ATOM 1547 O O . THR A 1 196 ? 0.908 20.734 5.129 1 95.12 196 THR A O 1
ATOM 1550 N N . MET A 1 197 ? 1.226 22.75 6.012 1 93.56 197 MET A N 1
ATOM 1551 C CA . MET A 1 197 ? 0.303 22.438 7.102 1 93.56 197 MET A CA 1
ATOM 1552 C C . MET A 1 197 ? -0.533 23.672 7.469 1 93.56 197 MET A C 1
ATOM 1554 O O . MET A 1 197 ? -0.226 24.781 7.051 1 93.56 197 MET A O 1
ATOM 1558 N N . ALA A 1 198 ? -1.591 23.422 8.18 1 89.06 198 ALA A N 1
ATOM 1559 C CA . ALA A 1 198 ? -2.4 24.516 8.703 1 89.06 198 ALA A CA 1
ATOM 1560 C C . ALA A 1 198 ? -1.636 25.297 9.758 1 89.06 198 ALA A C 1
ATOM 1562 O O . ALA A 1 198 ? -0.913 24.719 10.578 1 89.06 198 ALA A O 1
ATOM 1563 N N . GLY A 1 199 ? -1.771 26.594 9.703 1 91.81 199 GLY A N 1
ATOM 1564 C CA . GLY A 1 199 ? -1.145 27.484 10.664 1 91.81 199 GLY A CA 1
ATOM 1565 C C . GLY A 1 199 ? -2.139 28.156 11.594 1 91.81 199 GLY A C 1
ATOM 1566 O O . GLY A 1 199 ? -3.279 28.422 11.211 1 91.81 199 GLY A O 1
ATOM 1567 N N . TYR A 1 200 ? -1.687 28.391 12.758 1 91.31 200 TYR A N 1
ATOM 1568 C CA . TYR A 1 200 ? -2.549 28.984 13.773 1 91.31 200 TYR A CA 1
ATOM 1569 C C . TYR A 1 200 ? -2.711 30.484 13.539 1 91.31 200 TYR A C 1
ATOM 1571 O O . TYR A 1 200 ? -1.735 31.172 13.258 1 91.31 200 TYR A O 1
ATOM 1579 N N . THR A 1 201 ? -3.967 30.922 13.562 1 83.19 201 THR A N 1
ATOM 1580 C CA . THR A 1 201 ? -4.312 32.344 13.562 1 83.19 201 THR A CA 1
ATOM 1581 C C . THR A 1 201 ? -5.441 32.625 14.555 1 83.19 201 THR A C 1
ATOM 1583 O O . THR A 1 201 ? -6.328 31.781 14.75 1 83.19 201 THR A O 1
ATOM 1586 N N . ASN A 1 202 ? -5.309 33.656 15.273 1 79.44 202 ASN A N 1
ATOM 1587 C CA . ASN A 1 202 ? -6.383 34.094 16.172 1 79.44 202 ASN A CA 1
ATOM 1588 C C . ASN A 1 202 ? -7.414 34.938 15.445 1 79.44 202 ASN A C 1
ATOM 1590 O O . ASN A 1 202 ? -7.586 36.125 15.766 1 79.44 202 ASN A O 1
ATOM 1594 N N . SER A 1 203 ? -8.047 34.344 14.445 1 77.69 203 SER A N 1
ATOM 1595 C CA . SER A 1 203 ? -9.039 35.094 13.68 1 77.69 203 SER A CA 1
ATOM 1596 C C . SER A 1 203 ? -10.445 34.875 14.242 1 77.69 203 SER A C 1
ATOM 1598 O O . SER A 1 203 ? -10.789 33.781 14.664 1 77.69 203 SER A O 1
ATOM 1600 N N . ILE A 1 204 ? -11.211 35.875 14.227 1 72.88 204 ILE A N 1
ATOM 1601 C CA . ILE A 1 204 ? -12.594 35.844 14.688 1 72.88 204 ILE A CA 1
ATOM 1602 C C . ILE A 1 204 ? -13.398 34.875 13.805 1 72.88 204 ILE A C 1
ATOM 1604 O O . ILE A 1 204 ? -14.219 34.094 14.305 1 72.88 204 ILE A O 1
ATOM 1608 N N . VAL A 1 205 ? -13.125 34.969 12.625 1 73.88 205 VAL A N 1
ATOM 1609 C CA . VAL A 1 205 ? -13.859 34.156 11.672 1 73.88 205 VAL A CA 1
ATOM 1610 C C . VAL A 1 205 ? -13.539 32.656 11.906 1 73.88 205 VAL A C 1
ATOM 1612 O O . VAL A 1 205 ? -14.43 31.828 11.852 1 73.88 205 VAL A O 1
ATOM 1615 N N . HIS A 1 206 ? -12.352 32.375 12.18 1 76.69 206 HIS A N 1
ATOM 1616 C CA . HIS A 1 206 ? -11.961 31 12.438 1 76.69 206 HIS A CA 1
ATOM 1617 C C . HIS A 1 206 ? -12.609 30.469 13.711 1 76.69 206 HIS A C 1
ATOM 1619 O O . HIS A 1 206 ? -13.039 29.312 13.758 1 76.69 206 HIS A O 1
ATOM 1625 N N . ASN A 1 207 ? -12.664 31.328 14.625 1 76.81 207 ASN A N 1
ATOM 1626 C CA . ASN A 1 207 ? -13.305 30.922 15.875 1 76.81 207 ASN A CA 1
ATOM 1627 C C . ASN A 1 207 ? -14.789 30.641 15.68 1 76.81 207 ASN A C 1
ATOM 1629 O O . ASN A 1 207 ? -15.328 29.703 16.266 1 76.81 207 ASN A O 1
ATOM 1633 N N . ALA A 1 208 ? -15.391 31.469 14.945 1 76.44 208 ALA A N 1
ATOM 1634 C CA . ALA A 1 208 ? -16.797 31.25 14.633 1 76.44 208 ALA A CA 1
ATOM 1635 C C . ALA A 1 208 ? -17 29.938 13.875 1 76.44 208 ALA A C 1
ATOM 1637 O O . ALA A 1 208 ? -17.938 29.188 14.156 1 76.44 208 ALA A O 1
ATOM 1638 N N . TRP A 1 209 ? -16.125 29.703 13.008 1 78.25 209 TRP A N 1
ATOM 1639 C CA . TRP A 1 209 ? -16.172 28.5 12.18 1 78.25 209 TRP A CA 1
ATOM 1640 C C . TRP A 1 209 ? -16.078 27.25 13.047 1 78.25 209 TRP A C 1
ATOM 1642 O O . TRP A 1 209 ? -16.906 26.328 12.914 1 78.25 209 TRP A O 1
ATOM 1652 N N . VAL A 1 210 ? -15.18 27.219 13.945 1 78.62 210 VAL A N 1
ATOM 1653 C CA . VAL A 1 210 ? -14.938 26.016 14.734 1 78.62 210 VAL A CA 1
ATOM 1654 C C . VAL A 1 210 ? -16.047 25.844 15.781 1 78.62 210 VAL A C 1
ATOM 1656 O O . VAL A 1 210 ? -16.359 24.719 16.188 1 78.62 210 VAL A O 1
ATOM 1659 N N . SER A 1 211 ? -16.672 26.938 16.156 1 80.25 211 SER A N 1
ATOM 1660 C CA . SER A 1 211 ? -17.719 26.891 17.172 1 80.25 211 SER A CA 1
ATOM 1661 C C . SER A 1 211 ? -18.984 26.234 16.625 1 80.25 211 SER A C 1
ATOM 1663 O O . SER A 1 211 ? -19.859 25.828 17.406 1 80.25 211 SER A O 1
ATOM 1665 N N . VAL A 1 212 ? -19.062 26.172 15.359 1 83.69 212 VAL A N 1
ATOM 1666 C CA . VAL A 1 212 ? -20.234 25.578 14.719 1 83.69 212 VAL A CA 1
ATOM 1667 C C . VAL A 1 212 ? -20.266 24.078 14.977 1 83.69 212 VAL A C 1
ATOM 1669 O O . VAL A 1 212 ? -21.328 23.469 15.07 1 83.69 212 VAL A O 1
ATOM 1672 N N . ILE A 1 213 ? -19.109 23.453 15.156 1 85.31 213 ILE A N 1
ATOM 1673 C CA . ILE A 1 213 ? -18.984 22 15.219 1 85.31 213 ILE A CA 1
ATOM 1674 C C . ILE A 1 213 ? -19.719 21.469 16.453 1 85.31 213 ILE A C 1
ATOM 1676 O O . ILE A 1 213 ? -20.656 20.688 16.344 1 85.31 213 ILE A O 1
ATOM 1680 N N . PRO A 1 214 ? -19.406 21.984 17.609 1 82.56 214 PRO A N 1
ATOM 1681 C CA . PRO A 1 214 ? -20.141 21.469 18.766 1 82.56 214 PRO A CA 1
ATOM 1682 C C . PRO A 1 214 ? -21.625 21.828 18.734 1 82.56 214 PRO A C 1
ATOM 1684 O O . PRO A 1 214 ? -22.453 21.047 19.219 1 82.56 214 PRO A O 1
ATOM 1687 N N . ARG A 1 215 ? -21.969 22.922 18.203 1 86.38 215 ARG A N 1
ATOM 1688 C CA . ARG A 1 215 ? -23.359 23.328 18.125 1 86.38 21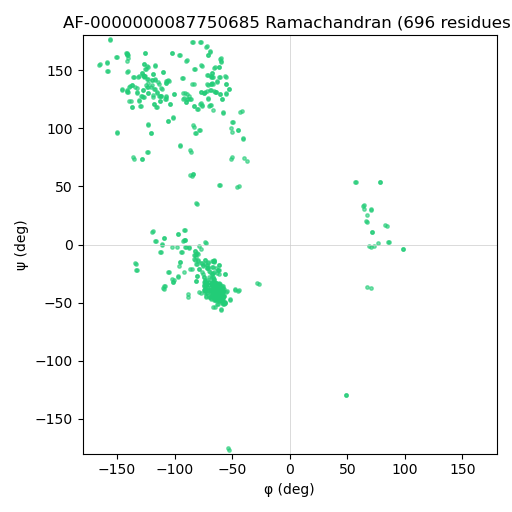5 ARG A CA 1
ATOM 1689 C C . ARG A 1 215 ? -24.156 22.375 17.234 1 86.38 215 ARG A C 1
ATOM 1691 O O . ARG A 1 215 ? -25.281 21.984 17.578 1 86.38 215 ARG A O 1
ATOM 1698 N N . ALA A 1 216 ? -23.562 22.109 16.109 1 89 216 ALA A N 1
ATOM 1699 C CA . ALA A 1 216 ? -24.219 21.188 15.188 1 89 216 ALA A CA 1
ATOM 1700 C C . ALA A 1 216 ? -24.391 19.812 15.812 1 89 216 ALA A C 1
ATOM 1702 O O . ALA A 1 216 ? -25.438 19.188 15.68 1 89 216 ALA A O 1
ATOM 1703 N N . LEU A 1 217 ? -23.391 19.328 16.484 1 87.62 217 LEU A N 1
ATOM 1704 C CA . LEU A 1 217 ? -23.438 18 17.094 1 87.62 217 LEU A CA 1
ATOM 1705 C C . LEU A 1 217 ? -24.453 17.953 18.234 1 87.62 217 LEU A C 1
ATOM 1707 O O . LEU A 1 217 ? -25.125 16.938 18.422 1 87.62 217 LEU A O 1
ATOM 1711 N N . GLN A 1 218 ? -24.547 19.016 18.906 1 88.75 218 GLN A N 1
ATOM 1712 C CA . GLN A 1 218 ? -25.547 19.094 19.969 1 88.75 218 GLN A CA 1
ATOM 1713 C C . GLN A 1 218 ? -26.969 18.984 19.391 1 88.75 218 GLN A C 1
ATOM 1715 O O . GLN A 1 218 ? -27.844 18.375 20 1 88.75 218 GLN A O 1
ATOM 1720 N N . GLN A 1 219 ? -27.141 19.625 18.312 1 90.88 219 GLN A N 1
ATOM 1721 C CA . GLN A 1 219 ? -28.438 19.516 17.641 1 90.88 219 GLN A CA 1
ATOM 1722 C C . GLN A 1 219 ? -28.719 18.078 17.25 1 90.88 219 GLN A C 1
ATOM 1724 O O . GLN A 1 219 ? -29.875 17.625 17.344 1 90.88 219 GLN A O 1
ATOM 1729 N N . LEU A 1 220 ? -27.719 17.359 16.797 1 90.12 220 LEU A N 1
ATOM 1730 C CA . LEU A 1 220 ? -27.906 15.969 16.422 1 90.12 220 LEU A CA 1
ATOM 1731 C C . LEU A 1 220 ? -28.234 15.117 17.641 1 90.12 220 LEU A C 1
ATOM 1733 O O . LEU A 1 220 ? -28.984 14.148 17.547 1 90.12 220 LEU A O 1
ATOM 1737 N N . VAL A 1 221 ? -27.672 15.477 18.734 1 89.5 221 VAL A N 1
ATOM 1738 C CA . VAL A 1 221 ? -28.031 14.805 19.984 1 89.5 221 VAL A CA 1
ATOM 1739 C C . VAL A 1 221 ? -29.5 15.055 20.312 1 89.5 221 VAL A C 1
ATOM 1741 O O . VAL A 1 221 ? -30.234 14.125 20.656 1 89.5 221 VAL A O 1
ATOM 1744 N N . THR A 1 222 ? -29.891 16.219 20.172 1 92.88 222 THR A N 1
ATOM 1745 C CA . THR A 1 222 ? -31.266 16.594 20.438 1 92.88 222 THR A CA 1
ATOM 1746 C C . THR A 1 222 ? -32.219 15.852 19.516 1 92.88 222 THR A C 1
ATOM 1748 O O . THR A 1 222 ? -33.344 15.508 19.922 1 92.88 222 THR A O 1
ATOM 1751 N N . MET A 1 223 ? -31.781 15.594 18.359 1 90.38 223 MET A N 1
ATOM 1752 C CA . MET A 1 223 ? -32.594 14.898 17.359 1 90.38 223 MET A CA 1
ATOM 1753 C C . MET A 1 223 ? -32.531 13.391 17.578 1 90.38 223 MET A C 1
ATOM 1755 O O . MET A 1 223 ? -33.25 12.641 16.891 1 90.38 223 MET A O 1
ATOM 1759 N N . GLY A 1 224 ? -31.656 12.969 18.469 1 86.88 224 GLY A N 1
ATOM 1760 C CA . GLY A 1 224 ? -31.531 11.547 18.75 1 86.88 224 GLY A CA 1
ATOM 1761 C C . GLY A 1 224 ? -30.656 10.812 17.75 1 86.88 224 GLY A C 1
ATOM 1762 O O . GLY A 1 224 ? -30.703 9.586 17.656 1 86.88 224 GLY A O 1
ATOM 1763 N N . LEU A 1 225 ? -29.875 11.531 17 1 87.88 225 LEU A N 1
ATOM 1764 C CA . LEU A 1 225 ? -29.031 10.93 15.961 1 87.88 225 LEU A CA 1
ATOM 1765 C C . LEU A 1 225 ? -27.625 10.664 16.484 1 87.88 225 LEU A C 1
ATOM 1767 O O . LEU A 1 225 ? -26.844 9.969 15.836 1 87.88 225 LEU A O 1
ATOM 1771 N N . LEU A 1 226 ? -27.281 11.227 17.562 1 87.38 226 LEU A N 1
ATOM 1772 C CA . LEU A 1 226 ? -26.016 11.031 18.281 1 87.38 226 LEU A CA 1
ATOM 1773 C C . LEU A 1 226 ? -26.25 10.961 19.781 1 87.38 226 LEU A C 1
ATOM 1775 O O . LEU A 1 226 ? -27.047 11.711 20.328 1 87.38 226 LEU A O 1
ATOM 1779 N N . SER A 1 227 ? -25.641 10.078 20.375 1 88.69 227 SER A N 1
ATOM 1780 C CA . SER A 1 227 ? -25.812 9.984 21.812 1 88.69 227 SER A CA 1
ATOM 1781 C C . SER A 1 227 ? -25 11.062 22.531 1 88.69 227 SER A C 1
ATOM 1783 O O . SER A 1 227 ? -23.969 11.508 22.031 1 88.69 227 SER A O 1
ATOM 1785 N N . GLN A 1 228 ? -25.5 11.383 23.719 1 86.75 228 GLN A N 1
ATOM 1786 C CA . GLN A 1 228 ? -24.75 12.305 24.562 1 86.75 228 GLN A CA 1
ATOM 1787 C C . GLN A 1 228 ? -23.422 11.703 24.984 1 86.75 228 GLN A C 1
ATOM 1789 O O . GLN A 1 228 ? -22.422 12.43 25.125 1 86.75 228 GLN A O 1
ATOM 1794 N N . THR A 1 229 ? -23.453 10.477 25.156 1 85.38 229 THR A N 1
ATOM 1795 C CA . THR A 1 229 ? -22.234 9.773 25.547 1 85.38 229 THR A CA 1
ATOM 1796 C C . THR A 1 229 ? -21.156 9.945 24.484 1 85.38 229 THR A C 1
ATOM 1798 O O . THR A 1 229 ? -20 10.219 24.797 1 85.38 229 THR A O 1
ATOM 1801 N N . SER A 1 230 ? -21.562 9.758 23.203 1 84.62 230 SER A N 1
ATOM 1802 C CA . SER A 1 230 ? -20.625 9.93 22.109 1 84.62 230 SER A CA 1
ATOM 1803 C C . SER A 1 230 ? -20.125 11.375 22.016 1 84.62 230 SER A C 1
ATOM 1805 O O . SER A 1 230 ? -18.953 11.625 21.797 1 84.62 230 SER A O 1
ATOM 1807 N N . LEU A 1 231 ? -21.031 12.258 22.188 1 84.25 231 LEU A N 1
ATOM 1808 C CA . LEU A 1 231 ? -20.688 13.672 22.141 1 84.25 231 LEU A CA 1
ATOM 1809 C C . LEU A 1 231 ? -19.688 14.031 23.234 1 84.25 231 LEU A C 1
ATOM 1811 O O . LEU A 1 231 ? -18.75 14.789 23.016 1 84.25 231 LEU A O 1
ATOM 1815 N N . ASP A 1 232 ? -19.859 13.508 24.391 1 81.62 232 ASP A N 1
ATOM 1816 C CA . ASP A 1 232 ? -19.016 13.828 25.547 1 81.62 232 ASP A CA 1
ATOM 1817 C C . ASP A 1 232 ? -17.594 13.328 25.328 1 81.62 232 ASP A C 1
ATOM 1819 O O . ASP A 1 232 ? -16.641 13.875 25.906 1 81.62 232 ASP A O 1
ATOM 1823 N N . LYS A 1 233 ? -17.469 12.391 24.531 1 81 233 LYS A N 1
ATOM 1824 C CA . LYS A 1 233 ? -16.156 11.781 24.297 1 81 233 LYS A CA 1
ATOM 1825 C C . LYS A 1 233 ? -15.461 12.414 23.094 1 81 233 LYS A C 1
ATOM 1827 O O . LYS A 1 233 ? -14.266 12.188 22.875 1 81 233 LYS A O 1
ATOM 1832 N N . MET A 1 234 ? -16.203 13.242 22.453 1 81.62 234 MET A N 1
ATOM 1833 C CA . MET A 1 234 ? -15.695 13.75 21.188 1 81.62 234 MET A CA 1
ATOM 1834 C C . MET A 1 234 ? -14.633 14.82 21.422 1 81.62 234 MET A C 1
ATOM 1836 O O . MET A 1 234 ? -14.852 15.766 22.188 1 81.62 234 MET A O 1
ATOM 1840 N N . THR A 1 235 ? -13.484 14.641 20.938 1 83.06 235 THR A N 1
ATOM 1841 C CA . THR A 1 235 ? -12.398 15.609 20.859 1 83.06 235 THR A CA 1
ATOM 1842 C C . THR A 1 235 ? -11.68 15.492 19.516 1 83.06 235 THR A C 1
ATOM 1844 O O . THR A 1 235 ? -11.344 14.398 19.062 1 83.06 235 THR A O 1
ATOM 1847 N N . ILE A 1 236 ? -11.625 16.578 18.812 1 83.56 236 ILE A N 1
ATOM 1848 C CA . ILE A 1 236 ? -10.859 16.578 17.562 1 83.56 236 ILE A CA 1
ATOM 1849 C C . ILE A 1 236 ? -9.367 16.641 17.875 1 83.56 236 ILE A C 1
ATOM 1851 O O . ILE A 1 236 ? -8.898 17.578 18.531 1 83.56 236 ILE A O 1
ATOM 1855 N N . GLY A 1 237 ? -8.656 15.695 17.469 1 86.31 237 GLY A N 1
ATOM 1856 C CA . GLY A 1 237 ? -7.266 15.492 17.844 1 86.31 237 GLY A CA 1
ATOM 1857 C C . GLY A 1 237 ? -6.305 16.344 17.047 1 86.31 237 GLY A C 1
ATOM 1858 O O . GLY A 1 237 ? -5.211 15.906 16.688 1 86.31 237 GLY A O 1
ATOM 1859 N N . GLY A 1 238 ? -6.715 17.609 16.688 1 89.38 238 GLY A N 1
ATOM 1860 C CA . GLY A 1 238 ? -5.875 18.484 15.898 1 89.38 238 GLY A CA 1
ATOM 1861 C C . GLY A 1 238 ? -5.281 19.625 16.703 1 89.38 238 GLY A C 1
ATOM 1862 O O . GLY A 1 238 ? -5.938 20.172 17.609 1 89.38 238 GLY A O 1
ATOM 1863 N N . TYR A 1 239 ? -4.125 19.938 16.469 1 92.75 239 TYR A N 1
ATOM 1864 C CA . TYR A 1 239 ? -3.414 21.094 17 1 92.75 239 TYR A CA 1
ATOM 1865 C C . TYR A 1 239 ? -2.736 21.891 15.898 1 92.75 239 TYR A C 1
ATOM 1867 O O . TYR A 1 239 ? -1.899 21.359 15.164 1 92.75 239 TYR A O 1
ATOM 1875 N N . ILE A 1 240 ? -3.123 23.109 15.773 1 92.44 240 ILE A N 1
ATOM 1876 C CA . ILE A 1 240 ? -2.58 23.969 14.719 1 92.44 240 ILE A CA 1
ATOM 1877 C C . ILE A 1 240 ? -1.374 24.734 15.25 1 92.44 240 ILE A C 1
ATOM 1879 O O . ILE A 1 240 ? -1.474 25.453 16.25 1 92.44 240 ILE A O 1
ATOM 1883 N N . ARG A 1 241 ? -0.295 24.609 14.531 1 95.5 241 ARG A N 1
ATOM 1884 C CA . ARG A 1 241 ? 0.992 25.109 15.008 1 95.5 241 ARG A CA 1
ATOM 1885 C C . ARG A 1 241 ? 1.286 26.5 14.438 1 95.5 241 ARG A C 1
ATOM 1887 O O . ARG A 1 241 ? 0.627 26.938 13.492 1 95.5 241 ARG A O 1
ATOM 1894 N N . THR A 1 242 ? 2.277 27.203 15.102 1 95.5 242 THR A N 1
ATOM 1895 C CA . THR A 1 242 ? 2.889 28.422 14.578 1 95.5 242 THR A CA 1
ATOM 1896 C C . THR A 1 242 ? 4.266 28.125 13.984 1 95.5 242 THR A C 1
ATOM 1898 O O . THR A 1 242 ? 4.848 27.062 14.258 1 95.5 242 THR A O 1
ATOM 1901 N N . CYS A 1 243 ? 4.789 29.078 13.203 1 97.5 243 CYS A N 1
ATOM 1902 C CA . CYS A 1 243 ? 6.137 28.953 12.672 1 97.5 243 CYS A CA 1
ATOM 1903 C C . CYS A 1 243 ? 7.16 28.812 13.789 1 97.5 243 CYS A C 1
ATOM 1905 O O . CYS A 1 243 ? 8.117 28.047 13.688 1 97.5 243 CYS A O 1
ATOM 1907 N N . ASP A 1 244 ? 6.922 29.562 14.844 1 97.56 244 ASP A N 1
ATOM 1908 C CA . ASP A 1 244 ? 7.855 29.531 15.969 1 97.56 244 ASP A CA 1
ATOM 1909 C C . ASP A 1 244 ? 7.91 28.125 16.594 1 97.56 244 ASP A C 1
ATOM 1911 O O . ASP A 1 244 ? 8.984 27.656 16.953 1 97.56 244 ASP A O 1
ATOM 1915 N N . GLU A 1 245 ? 6.812 27.531 16.734 1 97.75 245 GLU A N 1
ATOM 1916 C CA . GLU A 1 245 ? 6.762 26.172 17.297 1 97.75 245 GLU A CA 1
ATOM 1917 C C . GLU A 1 245 ? 7.48 25.188 16.375 1 97.75 245 GLU A C 1
ATOM 1919 O O . GLU A 1 245 ? 8.117 24.25 16.859 1 97.75 245 GLU A O 1
ATOM 1924 N N . ILE A 1 246 ? 7.375 25.344 15.078 1 98.44 246 ILE A N 1
ATOM 1925 C CA . ILE A 1 246 ? 8.047 24.469 14.109 1 98.44 246 ILE A CA 1
ATOM 1926 C C . ILE A 1 246 ? 9.562 24.672 14.219 1 98.44 246 ILE A C 1
ATOM 1928 O O . ILE A 1 246 ? 10.32 23.688 14.242 1 98.44 246 ILE A O 1
ATOM 1932 N N . LYS A 1 247 ? 9.984 25.922 14.336 1 98.5 247 LYS A N 1
ATOM 1933 C CA . LYS A 1 247 ? 11.406 26.234 14.469 1 98.5 247 LYS A CA 1
ATOM 1934 C C . LYS A 1 247 ? 11.977 25.625 15.742 1 98.5 247 LYS A C 1
ATOM 1936 O O . LYS A 1 247 ? 13.109 25.125 15.75 1 98.5 247 LYS A O 1
ATOM 1941 N N . LEU A 1 248 ? 11.188 25.688 16.797 1 98.44 248 LEU A N 1
ATOM 1942 C CA . LEU A 1 248 ? 11.617 25.109 18.062 1 98.44 248 LEU A CA 1
ATOM 1943 C C . LEU A 1 248 ? 11.805 23.594 17.922 1 98.44 248 LEU A C 1
ATOM 1945 O O . LEU A 1 248 ? 12.766 23.031 18.438 1 98.44 248 LEU A O 1
ATOM 1949 N N . ALA A 1 249 ? 10.883 22.953 17.297 1 98.62 249 ALA A N 1
ATOM 1950 C CA . ALA A 1 249 ? 10.992 21.516 17.078 1 98.62 249 ALA A CA 1
ATOM 1951 C C . ALA A 1 249 ? 12.172 21.172 16.172 1 98.62 249 ALA A C 1
ATOM 1953 O O . ALA A 1 249 ? 12.922 20.234 16.453 1 98.62 249 ALA A O 1
ATOM 1954 N N . ALA A 1 250 ? 12.344 21.922 15.086 1 98.62 250 ALA A N 1
ATOM 1955 C CA . ALA A 1 250 ? 13.43 21.703 14.133 1 98.62 250 ALA A CA 1
ATOM 1956 C C . ALA A 1 250 ? 14.789 21.812 14.812 1 98.62 250 ALA A C 1
ATOM 1958 O O . ALA A 1 250 ? 15.719 21.094 14.477 1 98.62 250 ALA A O 1
ATOM 1959 N N . ALA A 1 251 ? 14.883 22.719 15.766 1 98.5 251 ALA A N 1
ATOM 1960 C CA . ALA A 1 251 ? 16.125 22.938 16.484 1 98.5 251 ALA A CA 1
ATOM 1961 C C . ALA A 1 251 ? 16.547 21.703 17.25 1 98.5 251 ALA A C 1
ATOM 1963 O O . ALA A 1 251 ? 17.734 21.516 17.562 1 98.5 251 ALA A O 1
ATOM 1964 N N . GLN A 1 252 ? 15.656 20.828 17.547 1 98.62 252 GLN A N 1
ATOM 1965 C CA . GLN A 1 252 ? 15.953 19.625 18.312 1 98.62 252 GLN A CA 1
ATOM 1966 C C . GLN A 1 252 ? 16.344 18.469 17.391 1 98.62 252 GLN A C 1
ATOM 1968 O O . GLN A 1 252 ? 16.656 17.375 17.859 1 98.62 252 GLN A O 1
ATOM 1973 N N . VAL A 1 253 ? 16.344 18.625 16.141 1 98.69 253 VAL A N 1
ATOM 1974 C CA . VAL A 1 253 ? 16.734 17.609 15.164 1 98.69 253 VAL A CA 1
ATOM 1975 C C . VAL A 1 253 ? 17.766 18.188 14.203 1 98.69 253 VAL A C 1
ATOM 1977 O O . VAL A 1 253 ? 17.484 18.391 13.023 1 98.69 253 VAL A O 1
ATOM 1980 N N . PRO A 1 254 ? 18.938 18.359 14.625 1 97.62 254 PRO A N 1
ATOM 1981 C CA . PRO A 1 254 ? 19.969 19.062 13.859 1 97.62 254 PRO A CA 1
ATOM 1982 C C . PRO A 1 254 ? 20.359 18.328 12.586 1 97.62 254 PRO A C 1
ATOM 1984 O O . PRO A 1 254 ? 21.031 18.891 11.711 1 97.62 254 PRO A O 1
ATOM 1987 N N . GLU A 1 255 ? 19.969 17.047 12.492 1 98.31 255 GLU A N 1
ATOM 1988 C CA . GLU A 1 255 ? 20.219 16.281 11.273 1 98.31 255 GLU A CA 1
ATOM 1989 C C . GLU A 1 255 ? 19.5 16.906 10.078 1 98.31 255 GLU A C 1
ATOM 1991 O O . GLU A 1 255 ? 19.844 16.641 8.922 1 98.31 255 GLU A O 1
ATOM 1996 N N . LEU A 1 256 ? 18.484 17.672 10.352 1 98.69 256 LEU A N 1
ATOM 1997 C CA . LEU A 1 256 ? 17.719 18.344 9.312 1 98.69 256 LEU A CA 1
ATOM 1998 C C . LEU A 1 256 ? 18.016 19.844 9.297 1 98.69 256 LEU A C 1
ATOM 2000 O O . LEU A 1 256 ? 18.109 20.469 10.359 1 98.69 256 LEU A O 1
ATOM 2004 N N . VAL A 1 257 ? 18.141 20.375 8.141 1 98.56 257 VAL A N 1
ATOM 2005 C CA . VAL A 1 257 ? 18.328 21.812 7.98 1 98.56 257 VAL A CA 1
ATOM 2006 C C . VAL A 1 257 ? 17.031 22.453 7.504 1 98.56 257 VAL A C 1
ATOM 2008 O O . VAL A 1 257 ? 16.516 22.094 6.441 1 98.56 257 VAL A O 1
ATOM 2011 N N . LEU A 1 258 ? 16.516 23.375 8.258 1 98.62 258 LEU A N 1
ATOM 2012 C CA . LEU A 1 258 ? 15.32 24.125 7.883 1 98.62 258 LEU A CA 1
ATOM 2013 C C . LEU A 1 258 ? 15.68 25.281 6.961 1 98.62 258 LEU A C 1
ATOM 2015 O O . LEU A 1 258 ? 16.406 26.188 7.359 1 98.62 258 LEU A O 1
ATOM 2019 N N . HIS A 1 259 ? 15.164 25.312 5.742 1 98.25 259 HIS A N 1
ATOM 2020 C CA . HIS A 1 259 ? 15.5 26.328 4.746 1 98.25 259 HIS A CA 1
ATOM 2021 C C . HIS A 1 259 ? 14.414 27.391 4.645 1 98.25 259 HIS A C 1
ATOM 2023 O O . HIS A 1 259 ? 14.688 28.531 4.277 1 98.25 259 HIS A O 1
ATOM 2029 N N . GLU A 1 260 ? 13.18 26.969 4.879 1 97.25 260 GLU A N 1
ATOM 2030 C CA . GLU A 1 260 ? 12.016 27.828 4.738 1 97.25 260 GLU A CA 1
ATOM 2031 C C . GLU A 1 260 ? 10.945 27.5 5.773 1 97.25 260 GLU A C 1
ATOM 2033 O O . GLU A 1 260 ? 10.711 26.328 6.074 1 97.25 260 GLU A O 1
ATOM 2038 N N . CYS A 1 261 ? 10.414 28.469 6.402 1 97.62 261 CYS A N 1
ATOM 2039 C CA . CYS A 1 261 ? 9.273 28.375 7.309 1 97.62 261 CYS A CA 1
ATOM 2040 C C . CYS A 1 261 ? 8.477 29.672 7.305 1 97.62 261 CYS A C 1
ATOM 2042 O O . CYS A 1 261 ? 8.773 30.594 8.062 1 97.62 261 CYS A O 1
ATOM 2044 N N . LYS A 1 262 ? 7.434 29.688 6.535 1 95.38 262 LYS A N 1
ATOM 2045 C CA . LYS A 1 262 ? 6.656 30.922 6.387 1 95.38 262 LYS A CA 1
ATOM 2046 C C . LYS A 1 262 ? 5.16 30.625 6.445 1 95.38 262 LYS A C 1
ATOM 2048 O O . LYS A 1 262 ? 4.715 29.547 6.059 1 95.38 262 LYS A O 1
ATOM 2053 N N . ASP A 1 263 ? 4.484 31.453 6.98 1 93.31 263 ASP A N 1
ATOM 2054 C CA . ASP A 1 263 ? 3.029 31.328 7.012 1 93.31 263 ASP A CA 1
ATOM 2055 C C . ASP A 1 263 ? 2.365 32.281 6.043 1 93.31 263 ASP A C 1
ATOM 2057 O O . ASP A 1 263 ? 2.877 33.375 5.805 1 93.31 263 ASP A O 1
ATOM 2061 N N . ILE A 1 264 ? 1.366 31.875 5.406 1 89.75 264 ILE A N 1
ATOM 2062 C CA . ILE A 1 264 ? 0.6 32.656 4.438 1 89.75 264 ILE A CA 1
ATOM 2063 C C . ILE A 1 264 ? -0.886 32.594 4.785 1 89.75 264 ILE A C 1
ATOM 2065 O O . ILE A 1 264 ? -1.438 31.5 4.969 1 89.75 264 ILE A O 1
ATOM 2069 N N . ASP A 1 265 ? -1.499 33.75 4.879 1 85.75 265 ASP A N 1
ATOM 2070 C CA . ASP A 1 265 ? -2.947 33.812 5.043 1 85.75 265 ASP A CA 1
ATOM 2071 C C . ASP A 1 265 ? -3.654 33.844 3.688 1 85.75 265 ASP A C 1
ATOM 2073 O O . ASP A 1 265 ? -3.236 34.562 2.775 1 85.75 265 ASP A O 1
ATOM 2077 N N . MET A 1 266 ? -4.586 32.969 3.627 1 80.12 266 MET A N 1
ATOM 2078 C CA . MET A 1 266 ? -5.32 32.969 2.365 1 80.12 266 MET A CA 1
ATOM 2079 C C . MET A 1 266 ? -6.805 32.719 2.6 1 80.12 266 MET A C 1
ATOM 2081 O O . MET A 1 266 ? -7.184 32.062 3.561 1 80.12 266 MET A O 1
ATOM 2085 N N . PRO A 1 267 ? -7.66 33.312 1.721 1 73.38 267 PRO A N 1
ATOM 2086 C CA . PRO A 1 267 ? -9.094 33 1.814 1 73.38 267 PRO A CA 1
ATOM 2087 C C . PRO A 1 267 ? -9.422 31.562 1.428 1 73.38 267 PRO A C 1
ATOM 2089 O O . PRO A 1 267 ? -8.805 31.016 0.516 1 73.38 267 PRO A O 1
ATOM 2092 N N . LEU A 1 268 ? -10.219 30.953 2.258 1 69.69 268 LEU A N 1
ATOM 2093 C CA . LEU A 1 268 ? -10.781 29.672 1.862 1 69.69 268 LEU A CA 1
ATOM 2094 C C . LEU A 1 268 ? -12.031 29.859 1.008 1 69.69 268 LEU A C 1
ATOM 2096 O O . LEU A 1 268 ? -13.062 30.328 1.501 1 69.69 268 LEU A O 1
ATOM 2100 N N . LEU A 1 269 ? -11.969 29.703 -0.276 1 66.25 269 LEU A N 1
ATOM 2101 C CA . LEU A 1 269 ? -13.086 29.938 -1.184 1 66.25 269 LEU A CA 1
ATOM 2102 C C . LEU A 1 269 ? -13.945 28.688 -1.316 1 66.25 269 LEU A C 1
ATOM 2104 O O . LEU A 1 269 ? -13.672 27.828 -2.156 1 66.25 269 LEU A O 1
ATOM 2108 N N . VAL A 1 270 ? -14.844 28.312 -0.495 1 67.38 270 VAL A N 1
ATOM 2109 C CA . VAL A 1 270 ? -15.695 27.125 -0.535 1 67.38 270 VAL A CA 1
ATOM 2110 C C . VAL A 1 270 ? -16.844 27.344 -1.511 1 67.38 270 VAL A C 1
ATOM 2112 O O . VAL A 1 270 ? -17.469 26.391 -1.979 1 67.38 270 VAL A O 1
ATOM 2115 N N . GLY A 1 271 ? -16.953 28.344 -2.078 1 66.56 271 GLY A N 1
ATOM 2116 C CA . GLY A 1 271 ? -17.859 28.719 -3.152 1 66.56 271 GLY A CA 1
ATOM 2117 C C . GLY A 1 271 ? -19.312 28.781 -2.717 1 66.56 271 GLY A C 1
ATOM 2118 O O . GLY A 1 271 ? -20.125 29.516 -3.309 1 66.56 271 GLY A O 1
ATOM 2119 N N . SER A 1 272 ? -19.844 27.875 -1.777 1 77.56 272 SER A N 1
ATOM 2120 C CA . SER A 1 272 ? -21.219 27.828 -1.304 1 77.56 272 SER A CA 1
ATOM 2121 C C . SER A 1 272 ? -21.297 27.297 0.119 1 77.56 272 SER A C 1
ATOM 2123 O O . SER A 1 272 ? -20.328 26.719 0.63 1 77.56 272 SER A O 1
ATOM 2125 N N . ALA A 1 273 ? -22.406 27.578 0.718 1 79.5 273 ALA A N 1
ATOM 2126 C CA . ALA A 1 273 ? -22.656 27.031 2.053 1 79.5 273 ALA A CA 1
ATOM 2127 C C . ALA A 1 273 ? -22.625 25.516 2.041 1 79.5 273 ALA A C 1
ATOM 2129 O O . ALA A 1 273 ? -22.156 24.875 2.992 1 79.5 273 ALA A O 1
ATOM 2130 N N . GLN A 1 274 ? -23.125 24.984 1.022 1 80.25 274 GLN A N 1
ATOM 2131 C CA . GLN A 1 274 ? -23.172 23.531 0.892 1 80.25 274 GLN A CA 1
ATOM 2132 C C . GLN A 1 274 ? -21.766 22.938 0.828 1 80.25 274 GLN A C 1
ATOM 2134 O O . GLN A 1 274 ? -21.484 21.938 1.488 1 80.25 274 GLN A O 1
ATOM 2139 N N . ASN A 1 275 ? -21 23.562 0.092 1 77.12 275 ASN A N 1
ATOM 2140 C CA . ASN A 1 275 ? -19.625 23.094 -0.024 1 77.12 275 ASN A CA 1
ATOM 2141 C C . ASN A 1 275 ? -18.875 23.234 1.298 1 77.12 275 ASN A C 1
ATOM 2143 O O . ASN A 1 275 ? -18.078 22.359 1.659 1 77.12 275 ASN A O 1
ATOM 2147 N N . ALA A 1 276 ? -19.156 24.266 1.877 1 78.94 276 ALA A N 1
ATOM 2148 C CA . ALA A 1 276 ? -18.531 24.5 3.172 1 78.94 276 ALA A CA 1
ATOM 2149 C C . ALA A 1 276 ? -18.969 23.469 4.195 1 78.94 276 ALA A C 1
ATOM 2151 O O . ALA A 1 276 ? -18.156 22.969 4.973 1 78.94 276 ALA A O 1
ATOM 2152 N N . ALA A 1 277 ? -20.203 23.219 4.191 1 82.75 277 ALA A N 1
ATOM 2153 C CA . ALA A 1 277 ? -20.75 22.234 5.113 1 82.75 277 ALA A CA 1
ATOM 2154 C C . ALA A 1 277 ? -20.172 20.844 4.832 1 82.75 277 ALA A C 1
ATOM 2156 O O . ALA A 1 277 ? -19.828 20.109 5.762 1 82.75 277 ALA A O 1
ATOM 2157 N N . ALA A 1 278 ? -20.109 20.562 3.619 1 77.5 278 ALA A N 1
ATOM 2158 C CA . ALA A 1 278 ? -19.547 19.266 3.225 1 77.5 278 ALA A CA 1
ATOM 2159 C C . ALA A 1 278 ? -18.094 19.141 3.705 1 77.5 278 ALA A C 1
ATOM 2161 O O . ALA A 1 278 ? -17.672 18.062 4.145 1 77.5 278 ALA A O 1
ATOM 2162 N N . PHE A 1 279 ? -17.422 20.203 3.617 1 74.25 279 PHE A N 1
ATOM 2163 C CA . PHE A 1 279 ? -16.047 20.25 4.105 1 74.25 279 PHE A CA 1
ATOM 2164 C C . PHE A 1 279 ? -15.992 19.969 5.605 1 74.25 279 PHE A C 1
ATOM 2166 O O . PHE A 1 279 ? -15.148 19.203 6.07 1 74.25 279 PHE A O 1
ATOM 2173 N N . MET A 1 280 ? -16.844 20.562 6.246 1 79.81 280 MET A N 1
ATOM 2174 C CA . MET A 1 280 ? -16.891 20.391 7.695 1 79.81 280 MET A CA 1
ATOM 2175 C C . MET A 1 280 ? -17.25 18.953 8.055 1 79.81 280 MET A C 1
ATOM 2177 O O . MET A 1 280 ? -16.688 18.391 9 1 79.81 280 MET A O 1
ATOM 2181 N N . VAL A 1 281 ? -18.125 18.438 7.359 1 79.94 281 VAL A N 1
ATOM 2182 C CA . VAL A 1 281 ? -18.531 17.062 7.609 1 79.94 281 VAL A CA 1
ATOM 2183 C C . VAL A 1 281 ? -17.328 16.141 7.398 1 79.94 281 VAL A C 1
ATOM 2185 O O . VAL A 1 281 ? -17.031 15.289 8.242 1 79.94 281 VAL A O 1
ATOM 2188 N N . ALA A 1 282 ? -16.609 16.328 6.359 1 70.94 282 ALA A N 1
ATOM 2189 C CA . ALA A 1 282 ? -15.477 15.477 6.004 1 70.94 282 ALA A CA 1
ATOM 2190 C C . ALA A 1 282 ? -14.383 15.547 7.066 1 70.94 282 ALA A C 1
ATOM 2192 O O . ALA A 1 282 ? -13.734 14.547 7.367 1 70.94 282 ALA A O 1
ATOM 2193 N N . THR A 1 283 ? -14.195 16.672 7.621 1 70.88 283 THR A N 1
ATOM 2194 C CA . THR A 1 283 ? -13.094 16.891 8.555 1 70.88 283 THR A CA 1
ATOM 2195 C C . THR A 1 283 ? -13.492 16.469 9.961 1 70.88 283 THR A C 1
ATOM 2197 O O . THR A 1 283 ? -12.625 16.172 10.797 1 70.88 283 THR A O 1
ATOM 2200 N N . THR A 1 284 ? -14.766 16.406 10.227 1 77.38 284 THR A N 1
ATOM 2201 C CA . THR A 1 284 ? -15.203 16.156 11.594 1 77.38 284 THR A CA 1
ATOM 2202 C C . THR A 1 284 ? -15.633 14.711 11.773 1 77.38 284 THR A C 1
ATOM 2204 O O . THR A 1 284 ? -15.523 14.148 12.867 1 77.38 284 THR A O 1
ATOM 2207 N N . THR A 1 285 ? -16.109 14.148 10.742 1 74.88 285 THR A N 1
ATOM 2208 C CA . THR A 1 285 ? -16.766 12.844 10.812 1 74.88 285 THR A CA 1
ATOM 2209 C C . THR A 1 285 ? -15.812 11.789 11.367 1 74.88 285 THR A C 1
ATOM 2211 O O . THR A 1 285 ? -16.188 10.984 12.219 1 74.88 285 THR A O 1
ATOM 2214 N N . PRO A 1 286 ? -14.547 11.773 10.93 1 71.06 286 PRO A N 1
ATOM 2215 C CA . PRO A 1 286 ? -13.672 10.734 11.461 1 71.06 286 PRO A CA 1
ATOM 2216 C C . PRO A 1 286 ? -13.562 10.773 12.984 1 71.06 286 PRO A C 1
ATOM 2218 O O . PRO A 1 286 ? -13.562 9.727 13.641 1 71.06 286 PRO A O 1
ATOM 2221 N N . SER A 1 287 ? -13.484 11.914 13.531 1 75.06 287 SER A N 1
ATOM 2222 C CA . SER A 1 287 ? -13.383 12.07 14.977 1 75.06 287 SER A CA 1
ATOM 2223 C C . SER A 1 287 ? -14.664 11.633 15.672 1 75.06 287 SER A C 1
ATOM 2225 O O . SER A 1 287 ? -14.633 11.141 16.797 1 75.06 287 SER A O 1
ATOM 2227 N N . ILE A 1 288 ? -15.781 11.852 14.977 1 77 288 ILE A N 1
ATOM 2228 C CA . ILE A 1 288 ? -17.078 11.508 15.555 1 77 288 ILE A CA 1
ATOM 2229 C C . ILE A 1 288 ? -17.234 9.984 15.57 1 77 288 ILE A C 1
ATOM 2231 O O . ILE A 1 288 ? -17.641 9.406 16.578 1 77 288 ILE A O 1
ATOM 2235 N N . VAL A 1 289 ? -16.891 9.406 14.5 1 74.25 289 VAL A N 1
ATOM 2236 C CA . VAL A 1 289 ? -17.062 7.965 14.344 1 74.25 289 VAL A CA 1
ATOM 2237 C C . VAL A 1 289 ? -16.188 7.227 15.352 1 74.25 289 VAL A C 1
ATOM 2239 O O . VAL A 1 289 ? -16.578 6.184 15.883 1 74.25 289 VAL A O 1
ATOM 2242 N N . ASP A 1 290 ? -15.094 7.746 15.594 1 74.19 290 ASP A N 1
ATOM 2243 C CA . ASP A 1 290 ? -14.133 7.117 16.5 1 74.19 290 ASP A CA 1
ATOM 2244 C C . ASP A 1 290 ? -14.703 6.988 17.906 1 74.19 290 ASP A C 1
ATOM 2246 O O . ASP A 1 290 ? -14.273 6.129 18.672 1 74.19 290 ASP A O 1
ATOM 2250 N N . VAL A 1 291 ? -15.625 7.82 18.234 1 76.94 291 VAL A N 1
ATOM 2251 C CA . VAL A 1 291 ? -16.078 7.859 19.625 1 76.94 291 VAL A CA 1
ATOM 2252 C C . VAL A 1 291 ? -17.516 7.312 19.719 1 76.94 291 VAL A C 1
ATOM 2254 O O . VAL A 1 291 ? -18.094 7.25 20.797 1 76.94 291 VAL A O 1
ATOM 2257 N N . MET A 1 292 ? -18 6.941 18.594 1 81.12 292 MET A N 1
ATOM 2258 C CA . MET A 1 292 ? -19.375 6.445 18.562 1 81.12 292 MET A CA 1
ATOM 2259 C C . MET A 1 292 ? -19.484 5.117 19.297 1 81.12 292 MET A C 1
ATOM 2261 O O . MET A 1 292 ? -18.562 4.309 19.281 1 81.12 292 MET A O 1
ATOM 2265 N N . THR A 1 293 ? -20.625 5.012 19.844 1 81.38 293 THR A N 1
ATOM 2266 C CA . THR A 1 293 ? -20.922 3.752 20.516 1 81.38 293 THR A CA 1
ATOM 2267 C C . THR A 1 293 ? -21.109 2.631 19.5 1 81.38 293 THR A C 1
ATOM 2269 O O . THR A 1 293 ? -21.344 2.893 18.328 1 81.38 293 THR A O 1
ATOM 2272 N N . LYS A 1 294 ? -21.031 1.395 19.984 1 79.44 294 LYS A N 1
ATOM 2273 C CA . LYS A 1 294 ? -21.25 0.223 19.141 1 79.44 294 LYS A CA 1
ATOM 2274 C C . LYS A 1 294 ? -22.641 0.261 18.484 1 79.44 294 LYS A C 1
ATOM 2276 O O . LYS A 1 294 ? -22.781 -0.095 17.312 1 79.44 294 LYS A O 1
ATOM 2281 N N . GLU A 1 295 ? -23.578 0.686 19.344 1 78.44 295 GLU A N 1
ATOM 2282 C CA . GLU A 1 295 ? -24.969 0.757 18.859 1 78.44 295 GLU A CA 1
ATOM 2283 C C . GLU A 1 295 ? -25.094 1.75 17.719 1 78.44 295 GLU A C 1
ATOM 2285 O O . GLU A 1 295 ? -25.828 1.498 16.75 1 78.44 295 GLU A O 1
ATOM 2290 N N . GLU A 1 296 ? -24.359 2.83 17.812 1 81.62 296 GLU A N 1
ATOM 2291 C CA . GLU A 1 296 ? -24.406 3.869 16.781 1 81.62 296 GLU A CA 1
ATOM 2292 C C . GLU A 1 296 ? -23.703 3.416 15.508 1 81.62 296 GLU A C 1
ATOM 2294 O O . GLU A 1 296 ? -24.203 3.662 14.406 1 81.62 296 GLU A O 1
ATOM 2299 N N . VAL A 1 297 ? -22.625 2.727 15.625 1 74.5 297 VAL A N 1
ATOM 2300 C CA . VAL A 1 297 ? -21.828 2.258 14.492 1 74.5 297 VAL A CA 1
ATOM 2301 C C . VAL A 1 297 ? -22.609 1.188 13.727 1 74.5 297 VAL A C 1
ATOM 2303 O O . VAL A 1 297 ? -22.578 1.153 12.5 1 74.5 297 VAL A O 1
ATOM 2306 N N . GLU A 1 298 ? -23.281 0.341 14.422 1 73.62 298 GLU A N 1
ATOM 2307 C CA . GLU A 1 298 ? -23.984 -0.792 13.828 1 73.62 298 GLU A CA 1
ATOM 2308 C C . GLU A 1 298 ? -25.312 -0.361 13.227 1 73.62 298 GLU A C 1
ATOM 2310 O O . GLU A 1 298 ? -25.938 -1.117 12.484 1 73.62 298 GLU A O 1
ATOM 2315 N N . ASN A 1 299 ? -25.688 0.808 13.586 1 70.81 299 ASN A N 1
ATOM 2316 C CA . ASN A 1 299 ? -26.938 1.308 13.047 1 70.81 299 ASN A CA 1
ATOM 2317 C C . ASN A 1 299 ? -26.781 1.811 11.617 1 70.81 299 ASN A C 1
ATOM 2319 O O . ASN A 1 299 ? -26.234 2.895 11.391 1 70.81 299 ASN A O 1
ATOM 2323 N N . SER A 1 300 ? -27.125 1.045 10.641 1 64.31 300 SER A N 1
ATOM 2324 C CA . SER A 1 300 ? -26.953 1.332 9.219 1 64.31 300 SER A CA 1
ATOM 2325 C C . SER A 1 300 ? -27.594 2.662 8.844 1 64.31 300 SER A C 1
ATOM 2327 O O . SER A 1 300 ? -27.078 3.389 7.996 1 64.31 300 SER A O 1
ATOM 2329 N N . SER A 1 301 ? -28.766 2.893 9.43 1 60.91 301 SER A N 1
ATOM 2330 C CA . SER A 1 301 ? -29.484 4.133 9.156 1 60.91 301 SER A CA 1
ATOM 2331 C C . SER A 1 301 ? -28.734 5.34 9.719 1 60.91 301 SER A C 1
ATOM 2333 O O . SER A 1 301 ? -28.891 6.457 9.227 1 60.91 301 SER A O 1
ATOM 2335 N N . PHE A 1 302 ? -27.875 5.062 10.617 1 63.22 302 PHE A N 1
ATOM 2336 C CA . PHE A 1 302 ? -27.125 6.109 11.297 1 63.22 302 PHE A CA 1
ATOM 2337 C C . PHE A 1 302 ? -26.125 6.766 10.352 1 63.22 302 PHE A C 1
ATOM 2339 O O . PHE A 1 302 ? -26.078 7.996 10.242 1 63.22 302 PHE A O 1
ATOM 2346 N N . HIS A 1 303 ? -25.516 5.93 9.531 1 65.88 303 HIS A N 1
ATOM 2347 C CA . HIS A 1 303 ? -24.406 6.508 8.781 1 65.88 303 HIS A CA 1
ATOM 2348 C C . HIS A 1 303 ? -24.922 7.434 7.676 1 65.88 303 HIS A C 1
ATOM 2350 O O . HIS A 1 303 ? -24.453 8.57 7.555 1 65.88 303 HIS A O 1
ATOM 2356 N N . THR A 1 304 ? -25.969 6.965 7.125 1 71.44 304 THR A N 1
ATOM 2357 C CA . THR A 1 304 ? -26.438 7.781 6.012 1 71.44 304 THR A CA 1
ATOM 2358 C C . THR A 1 304 ? -27.203 9 6.516 1 71.44 304 THR A C 1
ATOM 2360 O O . THR A 1 304 ? -26.969 10.117 6.055 1 71.44 304 THR A O 1
ATOM 2363 N N . THR A 1 305 ? -27.984 8.828 7.484 1 79.25 305 THR A N 1
ATOM 2364 C CA . THR A 1 305 ? -28.812 9.914 8.008 1 79.25 305 THR A CA 1
ATOM 2365 C C . THR A 1 305 ? -27.969 10.898 8.812 1 79.25 305 THR A C 1
ATOM 2367 O O . THR A 1 305 ? -28.203 12.109 8.758 1 79.25 305 THR A O 1
ATOM 2370 N N . PHE A 1 306 ? -27.031 10.422 9.492 1 83.56 306 PHE A N 1
ATOM 2371 C CA . PHE A 1 306 ? -26.188 11.242 10.344 1 83.56 306 PHE A CA 1
ATOM 2372 C C . PHE A 1 306 ? -25.406 12.258 9.516 1 83.56 306 PHE A C 1
ATOM 2374 O O . PHE A 1 306 ? -25.422 13.461 9.805 1 83.56 306 PHE A O 1
ATOM 2381 N N . ALA A 1 307 ? -24.797 11.773 8.453 1 80.31 307 ALA A N 1
ATOM 2382 C CA . ALA A 1 307 ? -23.969 12.656 7.633 1 80.31 307 ALA A CA 1
ATOM 2383 C C . ALA A 1 307 ? -24.812 13.734 6.965 1 80.31 307 ALA A C 1
ATOM 2385 O O . ALA A 1 307 ? -24.406 14.898 6.891 1 80.31 307 ALA A O 1
ATOM 2386 N N . VAL A 1 308 ? -25.953 13.328 6.582 1 85.5 308 VAL A N 1
ATOM 2387 C CA . VAL A 1 308 ? -26.844 14.25 5.887 1 85.5 308 VAL A CA 1
ATOM 2388 C C . VAL A 1 308 ? -27.328 15.328 6.855 1 85.5 308 VAL A C 1
ATOM 2390 O O . VAL A 1 308 ? -27.312 16.516 6.527 1 85.5 308 VAL A O 1
ATOM 2393 N N . LYS A 1 309 ? -27.734 14.93 7.992 1 89.25 309 LYS A N 1
ATOM 2394 C CA . LYS A 1 309 ? -28.25 15.875 8.977 1 89.25 309 LYS A CA 1
ATOM 2395 C C . LYS A 1 309 ? -27.141 16.781 9.508 1 89.25 309 LYS A C 1
ATOM 2397 O O . LYS A 1 309 ? -27.375 17.953 9.789 1 89.25 309 LYS A O 1
ATOM 2402 N N . LEU A 1 310 ? -26 16.203 9.68 1 88.94 310 LEU A N 1
ATOM 2403 C CA . LEU A 1 310 ? -24.859 17 10.117 1 88.94 310 LEU A CA 1
ATOM 2404 C C . LEU A 1 310 ? -24.531 18.078 9.094 1 88.94 310 LEU A C 1
ATOM 2406 O O . LEU A 1 310 ? -24.281 19.234 9.461 1 88.94 310 LEU A O 1
ATOM 2410 N N . GLU A 1 311 ? -24.562 17.672 7.883 1 89.44 311 GLU A N 1
ATOM 2411 C CA . GLU A 1 311 ? -24.297 18.625 6.816 1 89.44 311 GLU A CA 1
ATOM 2412 C C . GLU A 1 311 ? -25.344 19.75 6.812 1 89.44 311 GLU A C 1
ATOM 2414 O O . GLU A 1 311 ? -25.016 20.906 6.605 1 89.44 311 GLU A O 1
ATOM 2419 N N . GLU A 1 312 ? -26.562 19.391 7.012 1 89.94 312 GLU A N 1
ATOM 2420 C CA . GLU A 1 312 ? -27.656 20.375 7.07 1 89.94 312 GLU A CA 1
ATOM 2421 C C . GLU A 1 312 ? -27.453 21.359 8.219 1 89.94 312 GLU A C 1
ATOM 2423 O O . GLU A 1 312 ? -27.641 22.562 8.055 1 89.94 312 GLU A O 1
ATOM 2428 N N . GLU A 1 313 ? -27.125 20.828 9.336 1 90.44 313 GLU A N 1
ATOM 2429 C CA . GLU A 1 313 ? -26.906 21.688 10.5 1 90.44 313 GLU A CA 1
ATOM 2430 C C . GLU A 1 313 ? -25.719 22.609 10.297 1 90.44 313 GLU A C 1
ATOM 2432 O O . GLU A 1 313 ? -25.766 23.781 10.672 1 90.44 313 GLU A O 1
ATOM 2437 N N . PHE A 1 314 ? -24.641 22.078 9.742 1 88.19 314 PHE A N 1
ATOM 2438 C CA . PHE A 1 314 ? -23.484 22.922 9.438 1 88.19 314 PHE A CA 1
ATOM 2439 C C . PHE A 1 314 ? -23.859 24.031 8.469 1 88.19 314 PHE A C 1
ATOM 2441 O O . PHE A 1 314 ? -23.516 25.203 8.695 1 88.19 314 PHE A O 1
ATOM 2448 N N . SER A 1 315 ? -24.562 23.625 7.449 1 87.44 315 SER A N 1
ATOM 2449 C CA . SER A 1 315 ? -24.984 24.609 6.449 1 87.44 315 SER A CA 1
ATOM 2450 C C . SER A 1 315 ? -25.812 25.719 7.078 1 87.44 315 SER A C 1
ATOM 2452 O O . SER A 1 315 ? -25.641 26.891 6.746 1 87.44 315 SER A O 1
ATOM 2454 N N . ARG A 1 316 ? -26.656 25.391 7.855 1 87.25 316 ARG A N 1
ATOM 2455 C CA . ARG A 1 316 ? -27.531 26.359 8.531 1 87.25 316 ARG A CA 1
ATOM 2456 C C . ARG A 1 316 ? -26.734 27.281 9.438 1 87.25 316 ARG A C 1
ATOM 2458 O O . ARG A 1 316 ? -26.891 28.5 9.375 1 87.25 316 ARG A O 1
ATOM 2465 N N . LEU A 1 317 ? -25.891 26.766 10.195 1 86.56 317 LEU A N 1
ATOM 2466 C CA . LEU A 1 317 ? -25.188 27.516 11.234 1 86.56 317 LEU A CA 1
ATOM 2467 C C . LEU A 1 317 ? -24.156 28.453 10.617 1 86.56 317 LEU A C 1
ATOM 2469 O O . LEU A 1 317 ? -23.906 29.547 11.141 1 86.56 317 LEU A O 1
ATOM 2473 N N . ILE A 1 318 ? -23.562 28.016 9.5 1 83.69 318 ILE A N 1
ATOM 2474 C CA . ILE A 1 318 ? -22.5 28.844 8.938 1 83.69 318 ILE A CA 1
ATOM 2475 C C . ILE A 1 318 ? -23.125 29.969 8.117 1 83.69 318 ILE A C 1
ATOM 2477 O O . ILE A 1 318 ? -22.422 30.922 7.738 1 83.69 318 ILE A O 1
ATOM 2481 N N . THR A 1 319 ? -24.359 29.844 7.777 1 79.5 319 THR A N 1
ATOM 2482 C CA . THR A 1 319 ? -25.062 30.891 7.027 1 79.5 319 THR A CA 1
ATOM 2483 C C . THR A 1 319 ? -25.688 31.906 7.969 1 79.5 319 THR A C 1
ATOM 2485 O O . THR A 1 319 ? -25.703 33.094 7.676 1 79.5 319 THR A O 1
ATOM 2488 N N . VAL A 1 320 ? -26.281 31.422 9.008 1 65.75 320 VAL A N 1
ATOM 2489 C CA . VAL A 1 320 ? -27.203 32.25 9.797 1 65.75 320 VAL A CA 1
ATOM 2490 C C . VAL A 1 320 ? -26.469 32.844 10.992 1 65.75 320 VAL A C 1
ATOM 2492 O O . VAL A 1 320 ? -26.906 33.844 11.578 1 65.75 320 VAL A O 1
ATOM 2495 N N . ASP A 1 321 ? -25.359 32.344 11.414 1 57.06 321 ASP A N 1
ATOM 2496 C CA . ASP A 1 321 ? -24.938 32.656 12.773 1 57.06 321 ASP A CA 1
ATOM 2497 C C . ASP A 1 321 ? -24.719 34.156 12.977 1 57.06 321 ASP A C 1
ATOM 2499 O O . ASP A 1 321 ? -23.828 34.562 13.719 1 57.06 321 ASP A O 1
ATOM 2503 N N . GLY A 1 322 ? -25.75 34.938 12.578 1 53 322 GLY A N 1
ATOM 2504 C CA . GLY A 1 322 ? -25.859 36.312 13.031 1 53 322 GLY A CA 1
ATOM 2505 C C . GLY A 1 322 ? -24.781 37.219 12.445 1 53 322 GLY A C 1
ATOM 2506 O O . GLY A 1 322 ? -24.484 38.281 13.008 1 53 322 GLY A O 1
ATOM 2507 N N . VAL A 1 323 ? -24 36.594 11.719 1 55.09 323 VAL A N 1
ATOM 2508 C CA . VAL A 1 323 ? -22.953 37.438 11.172 1 55.09 323 VAL A CA 1
ATOM 2509 C C . VAL A 1 323 ? -23.453 38.125 9.898 1 55.09 323 VAL A C 1
ATOM 2511 O O . VAL A 1 323 ? -24.391 37.625 9.258 1 55.09 323 VAL A O 1
ATOM 2514 N N . THR A 1 324 ? -23.156 39.438 9.695 1 55.12 324 THR A N 1
ATOM 2515 C CA . THR A 1 324 ? -23.484 40.219 8.523 1 55.12 324 THR A CA 1
ATOM 2516 C C . THR A 1 324 ? -23.172 39.469 7.242 1 55.12 324 THR A C 1
ATOM 2518 O O . THR A 1 324 ? -23.922 39.562 6.262 1 55.12 324 THR A O 1
ATOM 2521 N N . LYS A 1 325 ? -22.047 38.75 7.215 1 69.06 325 LYS A N 1
ATOM 2522 C CA . LYS A 1 325 ? -21.656 37.875 6.105 1 69.06 325 LYS A CA 1
ATOM 2523 C C . LYS A 1 325 ? -21.516 36.438 6.559 1 69.06 325 LYS A C 1
ATOM 2525 O O . LYS A 1 325 ? -21.062 36.156 7.668 1 69.06 325 LYS A O 1
ATOM 2530 N N . PRO A 1 326 ? -22.031 35.656 5.727 1 79.31 326 PRO A N 1
ATOM 2531 C CA . PRO A 1 326 ? -21.906 34.25 6.113 1 79.31 326 PRO A CA 1
ATOM 2532 C C . PRO A 1 326 ? -20.453 33.844 6.43 1 79.31 326 PRO A C 1
ATOM 2534 O O . PRO A 1 326 ? -19.531 34.312 5.77 1 79.31 326 PRO A O 1
ATOM 2537 N N . ILE A 1 327 ? -20.281 33.156 7.512 1 76.69 327 ILE A N 1
ATOM 2538 C CA . ILE A 1 327 ? -18.969 32.75 8 1 76.69 327 ILE A CA 1
ATOM 2539 C C . ILE A 1 327 ? -18.156 32.156 6.855 1 76.69 327 ILE A C 1
ATOM 2541 O O . ILE A 1 327 ? -16.969 32.438 6.719 1 76.69 327 ILE A O 1
ATOM 2545 N N . TYR A 1 328 ? -18.828 31.359 5.969 1 74.38 328 TYR A N 1
ATOM 2546 C CA . TYR A 1 328 ? -18.125 30.625 4.93 1 74.38 328 TYR A CA 1
ATOM 2547 C C . TYR A 1 328 ? -17.562 31.578 3.873 1 74.38 328 TYR A C 1
ATOM 2549 O O . TYR A 1 328 ? -16.625 31.234 3.156 1 74.38 328 TYR A O 1
ATOM 2557 N N . ALA A 1 329 ? -18.125 32.719 3.742 1 73.25 329 ALA A N 1
ATOM 2558 C CA . ALA A 1 329 ? -17.719 33.688 2.727 1 73.25 329 ALA A CA 1
ATOM 2559 C C . ALA A 1 329 ? -16.5 34.5 3.188 1 73.25 329 ALA A C 1
ATOM 2561 O O . ALA A 1 329 ? -15.82 35.125 2.375 1 73.25 329 ALA A O 1
ATOM 2562 N N . CYS A 1 330 ? -16.188 34.406 4.484 1 74.75 330 CYS A N 1
ATOM 2563 C CA . CYS A 1 330 ? -15.094 35.188 5.031 1 74.75 330 CYS A CA 1
ATOM 2564 C C . CYS A 1 330 ? -14 34.312 5.609 1 74.75 330 CYS A C 1
ATOM 2566 O O . CYS A 1 330 ? -13.109 34.812 6.309 1 74.75 330 CYS A O 1
ATOM 2568 N N . LEU A 1 331 ? -14.102 33.125 5.324 1 76.31 331 LEU A N 1
ATOM 2569 C CA . LEU A 1 331 ? -13.172 32.188 5.941 1 76.31 331 LEU A CA 1
ATOM 2570 C C . LEU A 1 331 ? -11.758 32.375 5.398 1 76.31 331 LEU A C 1
ATOM 2572 O O . LEU A 1 331 ? -11.555 32.438 4.184 1 76.31 331 LEU A O 1
ATOM 2576 N N . GLU A 1 332 ? -10.867 32.719 6.344 1 77.88 332 GLU A N 1
ATOM 2577 C CA . GLU A 1 332 ? -9.438 32.781 6.047 1 77.88 332 GLU A CA 1
ATOM 2578 C C . GLU A 1 332 ? -8.664 31.719 6.809 1 77.88 332 GLU A C 1
ATOM 2580 O O . GLU A 1 332 ? -8.977 31.406 7.961 1 77.88 332 GLU A O 1
ATOM 2585 N N . CYS A 1 333 ? -7.77 31.156 6.109 1 81.44 333 CYS A N 1
ATOM 2586 C CA . CYS A 1 333 ? -6.918 30.156 6.738 1 81.44 333 CYS A CA 1
ATOM 2587 C C . CYS A 1 333 ? -5.449 30.531 6.609 1 81.44 333 CYS A C 1
ATOM 2589 O O . CYS A 1 333 ? -5.051 31.172 5.637 1 81.44 333 CYS A O 1
ATOM 2591 N N . ARG A 1 334 ? -4.734 30.328 7.641 1 88.69 334 ARG A N 1
ATOM 2592 C CA . ARG A 1 334 ? -3.281 30.438 7.598 1 88.69 334 ARG A CA 1
ATOM 2593 C C . ARG A 1 334 ? -2.643 29.078 7.316 1 88.69 334 ARG A C 1
ATOM 2595 O O . ARG A 1 334 ? -3.064 28.062 7.871 1 88.69 334 ARG A O 1
ATOM 2602 N N . 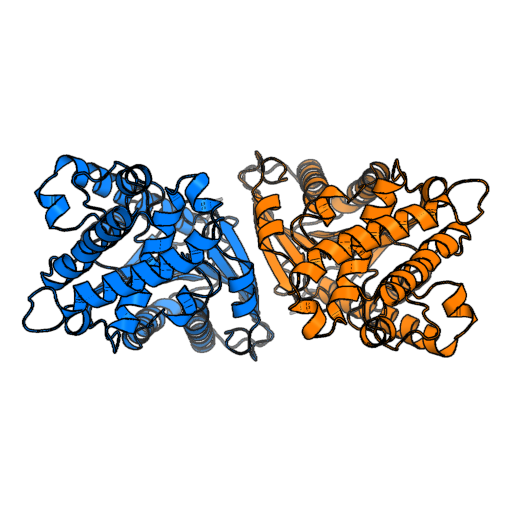TYR A 1 335 ? -1.763 29.047 6.387 1 91.5 335 TYR A N 1
ATOM 2603 C CA . TYR A 1 335 ? -0.978 27.859 6.117 1 91.5 335 TYR A CA 1
ATOM 2604 C C . TYR A 1 335 ? 0.511 28.125 6.305 1 91.5 335 TYR A C 1
ATOM 2606 O O . TYR A 1 335 ? 0.971 29.25 6.133 1 91.5 335 TYR A O 1
ATOM 2614 N N . ILE A 1 336 ? 1.164 27.125 6.742 1 95.5 336 ILE A N 1
ATOM 2615 C CA . ILE A 1 336 ? 2.607 27.219 6.93 1 95.5 336 ILE A CA 1
ATOM 2616 C C . ILE A 1 336 ? 3.316 26.328 5.906 1 95.5 336 ILE A C 1
ATOM 2618 O O . ILE A 1 336 ? 2.9 25.203 5.66 1 95.5 336 ILE A O 1
ATOM 2622 N N . TYR A 1 337 ? 4.324 26.844 5.297 1 96.25 337 TYR A N 1
ATOM 2623 C CA . TYR A 1 337 ? 5.156 26.172 4.305 1 96.25 337 TYR A CA 1
ATOM 2624 C C . TYR A 1 337 ? 6.586 26.016 4.805 1 96.25 337 TYR A C 1
ATOM 2626 O O . TYR A 1 337 ? 7.262 27.016 5.082 1 96.25 337 TYR A O 1
ATOM 2634 N N . CYS A 1 338 ? 7.012 24.75 4.922 1 97.81 338 CYS A N 1
ATOM 2635 C CA . CYS A 1 338 ? 8.344 24.469 5.441 1 97.81 338 CYS A CA 1
ATOM 2636 C C . CYS A 1 338 ? 9.117 23.562 4.484 1 97.81 338 CYS A C 1
ATOM 2638 O O . CYS A 1 338 ? 8.539 22.672 3.871 1 97.81 338 CYS A O 1
ATOM 2640 N N . ALA A 1 339 ? 10.398 23.781 4.414 1 98.62 339 ALA A N 1
ATOM 2641 C CA . ALA A 1 339 ? 11.273 22.922 3.629 1 98.62 339 ALA A CA 1
ATOM 2642 C C . ALA A 1 339 ? 12.531 22.562 4.418 1 98.62 339 ALA A C 1
ATOM 2644 O O . ALA A 1 339 ? 13.125 23.406 5.082 1 98.62 339 ALA A O 1
ATOM 2645 N N . PHE A 1 340 ? 12.906 21.312 4.379 1 98.81 340 PHE A N 1
ATOM 2646 C CA . PHE A 1 340 ? 14.078 20.766 5.062 1 98.81 340 PHE A CA 1
ATOM 2647 C C . PHE A 1 340 ? 14.969 20.016 4.086 1 98.81 340 PHE A C 1
ATOM 2649 O O . PHE A 1 340 ? 14.5 19.516 3.059 1 98.81 340 PHE A O 1
ATOM 2656 N N . THR A 1 341 ? 16.203 19.906 4.375 1 98.62 341 THR A N 1
ATOM 2657 C CA . THR A 1 341 ? 17.094 18.922 3.773 1 98.62 341 THR A CA 1
ATOM 2658 C C . THR A 1 341 ? 17.797 18.078 4.848 1 98.62 341 THR A C 1
ATOM 2660 O O . THR A 1 341 ? 17.953 18.547 5.984 1 98.62 341 THR A O 1
ATOM 2663 N N . ARG A 1 342 ? 18.109 16.906 4.527 1 98.56 342 ARG A N 1
ATOM 2664 C CA . ARG A 1 342 ? 18.859 16.031 5.422 1 98.56 342 ARG A CA 1
ATOM 2665 C C . ARG A 1 342 ? 20.359 16.25 5.273 1 98.56 342 ARG A C 1
ATOM 2667 O O . ARG A 1 342 ? 20.906 16.141 4.176 1 98.56 342 ARG A O 1
ATOM 2674 N N . GLN A 1 343 ? 21 16.531 6.363 1 97.56 343 GLN A N 1
ATOM 2675 C CA . GLN A 1 343 ? 22.453 16.641 6.355 1 97.56 343 GLN A CA 1
ATOM 2676 C C . GLN A 1 343 ? 23.109 15.289 6.082 1 97.56 343 GLN A C 1
ATOM 2678 O O . GLN A 1 343 ? 22.609 14.25 6.527 1 97.56 343 GLN A O 1
ATOM 2683 N N . PRO A 1 344 ? 24.219 15.32 5.348 1 95.81 344 PRO A N 1
ATOM 2684 C CA . PRO A 1 344 ? 24.891 14.047 5.113 1 95.81 344 PRO A CA 1
ATOM 2685 C C . PRO A 1 344 ? 25.406 13.406 6.402 1 95.81 344 PRO A C 1
ATOM 2687 O O . PRO A 1 344 ? 25.875 14.109 7.305 1 95.81 344 PRO A O 1
ATOM 2690 N N . ARG A 1 345 ? 25.266 12.117 6.457 1 93.56 345 ARG A N 1
ATOM 2691 C CA . ARG A 1 345 ? 25.812 11.359 7.578 1 93.56 345 ARG A CA 1
ATOM 2692 C C . ARG A 1 345 ? 27.344 11.312 7.512 1 93.56 345 ARG A C 1
ATOM 2694 O O . ARG A 1 345 ? 27.922 11.266 6.422 1 93.56 345 ARG A O 1
ATOM 2701 N N . LEU A 1 346 ? 27.969 11.734 8.586 1 79.94 346 LEU A N 1
ATOM 2702 C CA . LEU A 1 346 ? 29.438 11.75 8.656 1 79.94 346 LEU A CA 1
ATOM 2703 C C . LEU A 1 346 ? 30 10.352 8.422 1 79.94 346 LEU A C 1
ATOM 2705 O O . LEU A 1 346 ? 29.438 9.359 8.883 1 79.94 346 LEU A O 1
ATOM 2709 N N . ALA A 1 347 ? 30.719 10.266 7.281 1 59.88 347 ALA A N 1
ATOM 2710 C CA . ALA A 1 347 ? 31.391 9 6.996 1 59.88 347 ALA A CA 1
ATOM 2711 C C . ALA A 1 347 ? 32.062 8.438 8.25 1 59.88 347 ALA A C 1
ATOM 2713 O O . ALA A 1 347 ? 32.562 9.195 9.086 1 59.88 347 ALA A O 1
ATOM 2714 N N . ALA A 1 348 ? 31.578 7.238 8.797 1 43.31 348 ALA A N 1
ATOM 2715 C CA . ALA A 1 348 ? 32.438 6.652 9.828 1 43.31 348 ALA A CA 1
ATOM 2716 C C . ALA A 1 348 ? 33.906 6.77 9.461 1 43.31 348 ALA A C 1
ATOM 2718 O O . ALA A 1 348 ? 34.312 6.363 8.375 1 43.31 348 ALA A O 1
ATOM 2719 N N . ARG A 1 349 ? 34.594 7.848 9.867 1 33.56 349 ARG A N 1
ATOM 2720 C CA . ARG A 1 349 ? 36.062 7.859 9.727 1 33.56 349 ARG A CA 1
ATOM 2721 C C . ARG A 1 349 ? 36.656 6.48 10.008 1 33.56 349 ARG A C 1
ATOM 2723 O O . ARG A 1 349 ? 36.5 5.953 11.117 1 33.56 349 ARG A O 1
ATOM 2730 N N . PHE A 1 350 ? 36.406 5.578 9.023 1 26.02 350 PHE A N 1
ATOM 2731 C CA . PHE A 1 350 ? 37.438 4.547 9.172 1 26.02 350 PHE A CA 1
ATOM 2732 C C . PHE A 1 350 ? 38.812 5.121 8.906 1 26.02 350 PHE A C 1
ATOM 2734 O O . PHE A 1 350 ? 38.969 5.98 8.039 1 26.02 350 PHE A O 1
ATOM 2741 N N . MET B 1 1 ? -11.039 -12.539 -6.008 1 34.84 1 MET B N 1
ATOM 2742 C CA . MET B 1 1 ? -11.312 -13.391 -4.855 1 34.84 1 MET B CA 1
ATOM 2743 C C . MET B 1 1 ? -12.344 -12.75 -3.936 1 34.84 1 MET B C 1
ATOM 2745 O O . MET B 1 1 ? -12.516 -11.523 -3.947 1 34.84 1 MET B O 1
ATOM 2749 N N . GLN B 1 2 ? -13.305 -13.43 -3.424 1 38.94 2 GLN B N 1
ATOM 2750 C CA . GLN B 1 2 ? -14.352 -12.844 -2.592 1 38.94 2 GLN B CA 1
ATOM 2751 C C . GLN B 1 2 ? -13.758 -11.977 -1.487 1 38.94 2 GLN B C 1
ATOM 2753 O O . GLN B 1 2 ? -12.828 -12.398 -0.792 1 38.94 2 GLN B O 1
ATOM 2758 N N . GLY B 1 3 ? -13.828 -10.859 -1.581 1 43.25 3 GLY B N 1
ATOM 2759 C CA . GLY B 1 3 ? -13.398 -9.875 -0.6 1 43.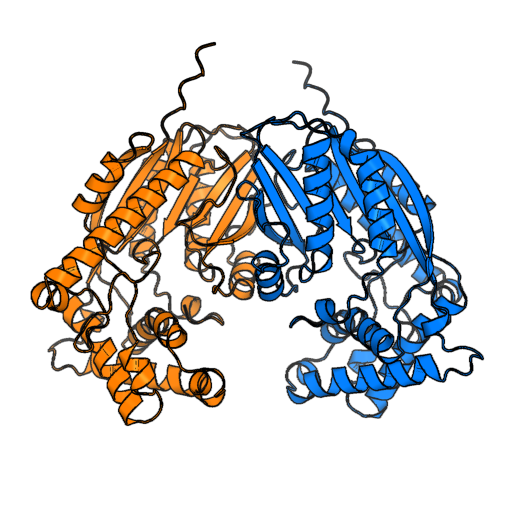25 3 GLY B CA 1
ATOM 2760 C C . GLY B 1 3 ? -13.992 -10.102 0.776 1 43.25 3 GLY B C 1
ATOM 2761 O O . GLY B 1 3 ? -14.547 -11.172 1.049 1 43.25 3 GLY B O 1
ATOM 2762 N N . ASN B 1 4 ? -13.875 -9.375 1.812 1 43.59 4 ASN B N 1
ATOM 2763 C CA . ASN B 1 4 ? -14.422 -9.352 3.164 1 43.59 4 ASN B CA 1
ATOM 2764 C C . ASN B 1 4 ? -13.875 -10.492 4.016 1 43.59 4 ASN B C 1
ATOM 2766 O O . ASN B 1 4 ? -14.602 -11.086 4.805 1 43.59 4 ASN B O 1
ATOM 2770 N N . GLY B 1 5 ? -12.703 -10.922 3.791 1 43.38 5 GLY B N 1
ATOM 2771 C CA . GLY B 1 5 ? -12.047 -11.914 4.629 1 43.38 5 GLY B CA 1
ATOM 2772 C C . GLY B 1 5 ? -12.398 -13.336 4.25 1 43.38 5 GLY B C 1
ATOM 2773 O O . GLY B 1 5 ? -12.008 -14.281 4.941 1 43.38 5 GLY B O 1
ATOM 2774 N N . ALA B 1 6 ? -13.156 -13.602 3.268 1 44.81 6 ALA B N 1
ATOM 2775 C CA . ALA B 1 6 ? -13.664 -14.93 2.959 1 44.81 6 ALA B CA 1
ATOM 2776 C C . ALA B 1 6 ? -12.523 -15.898 2.637 1 44.81 6 ALA B C 1
ATOM 2778 O O . ALA B 1 6 ? -12.531 -17.047 3.084 1 44.81 6 ALA B O 1
ATOM 2779 N N . TYR B 1 7 ? -11.602 -15.484 1.876 1 45.94 7 TYR B N 1
ATOM 2780 C CA . TYR B 1 7 ? -10.469 -16.344 1.553 1 45.94 7 TYR B CA 1
ATOM 2781 C C . TYR B 1 7 ? -9.695 -16.719 2.811 1 45.94 7 TYR B C 1
ATOM 2783 O O . TYR B 1 7 ? -9.312 -17.875 2.986 1 45.94 7 TYR B O 1
ATOM 2791 N N . ASN B 1 8 ? -9.523 -15.766 3.719 1 48.97 8 ASN B N 1
ATOM 2792 C CA . ASN B 1 8 ? -8.758 -16.062 4.926 1 48.97 8 ASN B CA 1
ATOM 2793 C C . ASN B 1 8 ? -9.438 -17.125 5.777 1 48.97 8 ASN B C 1
ATOM 2795 O O . ASN B 1 8 ? -8.766 -17.922 6.441 1 48.97 8 ASN B O 1
ATOM 2799 N N . SER B 1 9 ? -10.742 -17.078 5.785 1 43.53 9 SER B N 1
ATOM 2800 C CA . SER B 1 9 ? -11.461 -18.031 6.629 1 43.53 9 SER B CA 1
ATOM 2801 C C . SER B 1 9 ? -11.438 -19.438 6.035 1 43.53 9 SER B C 1
ATOM 2803 O O . SER B 1 9 ? -11.609 -20.422 6.754 1 43.53 9 SER B O 1
ATOM 2805 N N . THR B 1 10 ? -11.336 -19.594 4.762 1 44.22 10 THR B N 1
ATOM 2806 C CA . THR B 1 10 ? -11.43 -20.891 4.113 1 44.22 10 THR B CA 1
ATOM 2807 C C . THR B 1 10 ? -10.055 -21.375 3.662 1 44.22 10 THR B C 1
ATOM 2809 O O . THR B 1 10 ? -9.906 -22.516 3.225 1 44.22 10 THR B O 1
ATOM 2812 N N . ALA B 1 11 ? -9.094 -20.422 3.463 1 47.72 11 ALA B N 1
ATOM 2813 C CA . ALA B 1 11 ? -7.793 -20.891 2.973 1 47.72 11 ALA B CA 1
ATOM 2814 C C . ALA B 1 11 ? -7.27 -22.047 3.816 1 47.72 11 ALA B C 1
ATOM 2816 O O . ALA B 1 11 ? -7 -21.875 5.008 1 47.72 11 ALA B O 1
ATOM 2817 N N . VAL B 1 12 ? -7.77 -23.234 3.686 1 45.94 12 VAL B N 1
ATOM 2818 C CA . VAL B 1 12 ? -7.242 -24.5 4.18 1 45.94 12 VAL B CA 1
ATOM 2819 C C . VAL B 1 12 ? -5.746 -24.594 3.887 1 45.94 12 VAL B C 1
ATOM 2821 O O . VAL B 1 12 ? -5.34 -24.75 2.732 1 45.94 12 VAL B O 1
ATOM 2824 N N . VAL B 1 13 ? -4.938 -23.547 4.234 1 48.03 13 VAL B N 1
ATOM 2825 C CA . VAL B 1 13 ? -3.512 -23.766 4.008 1 48.03 13 VAL B CA 1
ATOM 2826 C C . VAL B 1 13 ? -3.127 -25.172 4.508 1 48.03 13 VAL B C 1
ATOM 2828 O O . VAL B 1 13 ? -3.326 -25.484 5.68 1 48.03 13 VAL B O 1
ATOM 2831 N N . GLN B 1 14 ? -3.053 -26.047 3.625 1 52.75 14 GLN B N 1
ATOM 2832 C CA . GLN B 1 14 ? -2.467 -27.344 3.926 1 52.75 14 GLN B CA 1
ATOM 2833 C C . GLN B 1 14 ? -1.098 -27.188 4.586 1 52.75 14 GLN B C 1
ATOM 2835 O O . GLN B 1 14 ? -0.204 -26.547 4.027 1 52.75 14 GLN B O 1
ATOM 2840 N N . MET B 1 15 ? -1.01 -27.297 5.805 1 53.16 15 MET B N 1
ATOM 2841 C CA . MET B 1 15 ? 0.243 -27.359 6.551 1 53.16 15 MET B CA 1
ATOM 2842 C C . MET B 1 15 ? 1.357 -27.953 5.695 1 53.16 15 MET B C 1
ATOM 2844 O O . MET B 1 15 ? 2.498 -27.484 5.746 1 53.16 15 MET B O 1
ATOM 2848 N N . THR B 1 16 ? 0.962 -28.875 4.82 1 63.81 16 THR B N 1
ATOM 2849 C CA . THR B 1 16 ? 1.965 -29.547 3.994 1 63.81 16 THR B CA 1
ATOM 2850 C C . THR B 1 16 ? 2.477 -28.609 2.906 1 63.81 16 THR B C 1
ATOM 2852 O O . THR B 1 16 ? 3.672 -28.578 2.607 1 63.81 16 THR B O 1
ATOM 2855 N N . LEU B 1 17 ? 1.626 -27.828 2.42 1 75.56 17 LEU B N 1
ATOM 2856 C CA . LEU B 1 17 ? 2.027 -26.859 1.397 1 75.56 17 LEU B CA 1
ATOM 2857 C C . LEU B 1 17 ? 3.012 -25.844 1.965 1 75.56 17 LEU B C 1
ATOM 2859 O O . LEU B 1 17 ? 4.004 -25.5 1.314 1 75.56 17 LEU B O 1
ATOM 2863 N N . VAL B 1 18 ? 2.771 -25.609 3.178 1 73.31 18 VAL B N 1
ATOM 2864 C CA . VAL B 1 18 ? 3.623 -24.641 3.877 1 73.31 18 VAL B CA 1
ATOM 2865 C C . VAL B 1 18 ? 5 -25.266 4.117 1 73.31 18 VAL B C 1
ATOM 2867 O O . VAL B 1 18 ? 6.023 -24.594 3.932 1 73.31 18 VAL B O 1
ATOM 2870 N N . ASP B 1 19 ? 4.992 -26.547 4.359 1 78.69 19 ASP B N 1
ATOM 2871 C CA . ASP B 1 19 ? 6.246 -27.234 4.66 1 78.69 19 ASP B CA 1
ATOM 2872 C C . ASP B 1 19 ? 7.133 -27.312 3.418 1 78.69 19 ASP B C 1
ATOM 2874 O O . ASP B 1 19 ? 8.344 -27.094 3.492 1 78.69 19 ASP B O 1
ATOM 2878 N N . TYR B 1 20 ? 6.57 -27.656 2.326 1 86 20 TYR B N 1
ATOM 2879 C CA . TYR B 1 20 ? 7.363 -27.781 1.108 1 86 20 TYR B CA 1
ATOM 2880 C C . TYR B 1 20 ? 7.82 -26.422 0.616 1 86 20 TYR B C 1
ATOM 2882 O O . TYR B 1 20 ? 8.906 -26.281 0.044 1 86 20 TYR B O 1
ATOM 2890 N N . THR B 1 21 ? 7.012 -25.469 0.851 1 88.12 21 THR B N 1
ATOM 2891 C CA . THR B 1 21 ? 7.434 -24.109 0.525 1 88.12 21 THR B CA 1
ATOM 2892 C C . THR B 1 21 ? 8.609 -23.672 1.394 1 88.12 21 THR B C 1
ATOM 2894 O O . THR B 1 21 ? 9.562 -23.062 0.903 1 88.12 21 THR B O 1
ATOM 2897 N N . ARG B 1 22 ? 8.516 -24.062 2.598 1 89.62 22 ARG B N 1
ATOM 2898 C CA . ARG B 1 22 ? 9.625 -23.781 3.504 1 89.62 22 ARG B CA 1
ATOM 2899 C C . ARG B 1 22 ? 10.906 -24.469 3.037 1 89.62 22 ARG B C 1
ATOM 2901 O O . ARG B 1 22 ? 11.992 -23.875 3.105 1 89.62 22 ARG B O 1
ATOM 2908 N N . GLU B 1 23 ? 10.766 -25.672 2.645 1 92.44 23 GLU B N 1
ATOM 2909 C CA . GLU B 1 23 ? 11.914 -26.406 2.137 1 92.44 23 GLU B CA 1
ATOM 2910 C C . GLU B 1 23 ? 12.5 -25.734 0.898 1 92.44 23 GLU B C 1
ATOM 2912 O O . GLU B 1 23 ? 13.719 -25.641 0.756 1 92.44 23 GLU B O 1
ATOM 2917 N N . LEU B 1 24 ? 11.641 -25.359 0.001 1 95.69 24 LEU B N 1
ATOM 2918 C CA . LEU B 1 24 ? 12.078 -24.609 -1.175 1 95.69 24 LEU B CA 1
ATOM 2919 C C . LEU B 1 24 ? 12.906 -23.391 -0.771 1 95.69 24 LEU B C 1
ATOM 2921 O O . LEU B 1 24 ? 13.977 -23.156 -1.332 1 95.69 24 LEU B O 1
ATOM 2925 N N . LEU B 1 25 ? 12.422 -22.641 0.184 1 96.19 25 LEU B N 1
ATOM 2926 C CA . LEU B 1 25 ? 13.086 -21.422 0.657 1 96.19 25 LEU B CA 1
ATOM 2927 C C . LEU B 1 25 ? 14.414 -21.766 1.329 1 96.19 25 LEU B C 1
ATOM 2929 O O . LEU B 1 25 ? 15.438 -21.141 1.026 1 96.19 25 LEU B O 1
ATOM 2933 N N . LYS B 1 26 ? 14.398 -22.703 2.18 1 94.38 26 LYS B N 1
ATOM 2934 C CA . LYS B 1 26 ? 15.594 -23.109 2.898 1 94.38 26 LYS B CA 1
ATOM 2935 C C . LYS B 1 26 ? 16.703 -23.516 1.931 1 94.38 26 LYS B C 1
ATOM 2937 O O . LYS B 1 26 ? 17.875 -23.203 2.15 1 94.38 26 LYS B O 1
ATOM 2942 N N . ASN B 1 27 ? 16.312 -24.156 0.908 1 95.81 27 ASN B N 1
ATOM 2943 C CA . ASN B 1 27 ? 17.266 -24.703 -0.044 1 95.81 27 ASN B CA 1
ATOM 2944 C C . ASN B 1 27 ? 17.844 -23.625 -0.949 1 95.81 27 ASN B C 1
ATOM 2946 O O . ASN B 1 27 ? 18.875 -23.828 -1.584 1 95.81 27 ASN B O 1
ATOM 2950 N N . ASN B 1 28 ? 17.219 -22.422 -1.02 1 97.06 28 ASN B N 1
ATOM 2951 C CA . ASN B 1 28 ? 17.609 -21.547 -2.127 1 97.06 28 ASN B CA 1
ATOM 2952 C C . ASN B 1 28 ? 17.859 -20.125 -1.657 1 97.06 28 ASN B C 1
ATOM 2954 O O . ASN B 1 28 ? 18.547 -19.359 -2.342 1 97.06 28 ASN B O 1
ATOM 2958 N N . ILE B 1 29 ? 17.344 -19.672 -0.532 1 96.56 29 ILE B N 1
ATOM 2959 C CA . ILE B 1 29 ? 17.422 -18.281 -0.104 1 96.56 29 ILE B CA 1
ATOM 2960 C C . ILE B 1 29 ? 18.875 -17.922 0.218 1 96.56 29 ILE B C 1
ATOM 2962 O O . ILE B 1 29 ? 19.266 -16.766 0.104 1 96.56 29 ILE B O 1
ATOM 2966 N N . HIS B 1 30 ? 19.719 -18.938 0.593 1 95.44 30 HIS B N 1
ATOM 2967 C CA . HIS B 1 30 ? 21.125 -18.719 0.929 1 95.44 30 HIS B CA 1
ATOM 2968 C C . HIS B 1 30 ? 21.906 -18.266 -0.291 1 95.44 30 HIS B C 1
ATOM 2970 O O . HIS B 1 30 ? 23.047 -17.812 -0.161 1 95.44 30 HIS B O 1
ATOM 2976 N N . ARG B 1 31 ? 21.328 -18.406 -1.463 1 96.31 31 ARG B N 1
ATOM 2977 C CA . ARG B 1 31 ? 21.984 -17.984 -2.697 1 96.31 31 ARG B CA 1
ATOM 2978 C C . ARG B 1 31 ? 22 -16.469 -2.826 1 96.31 31 ARG B C 1
ATOM 2980 O O . ARG B 1 31 ? 22.734 -15.914 -3.646 1 96.31 31 ARG B O 1
ATOM 2987 N N . LEU B 1 32 ? 21.203 -15.766 -1.995 1 97.12 32 LEU B N 1
ATOM 2988 C CA . LEU B 1 32 ? 21.094 -14.312 -2.035 1 97.12 32 LEU B CA 1
ATOM 2989 C C . LEU B 1 32 ? 22.438 -13.656 -1.685 1 97.12 32 LEU B C 1
ATOM 2991 O O . LEU B 1 32 ? 23.094 -14.055 -0.718 1 97.12 32 LEU B O 1
ATOM 2995 N N . ARG B 1 33 ? 22.875 -12.711 -2.473 1 93.94 33 ARG B N 1
ATOM 2996 C CA . ARG B 1 33 ? 23.906 -11.727 -2.154 1 93.94 33 ARG B CA 1
ATOM 2997 C C . ARG B 1 33 ? 23.359 -10.312 -2.266 1 93.94 33 ARG B C 1
ATOM 2999 O O . ARG B 1 33 ? 23.312 -9.742 -3.357 1 93.94 33 ARG B O 1
ATOM 3006 N N . PRO B 1 34 ? 22.953 -9.789 -1.12 1 89.94 34 PRO B N 1
ATOM 3007 C CA . PRO B 1 34 ? 22.25 -8.508 -1.173 1 89.94 34 PRO B CA 1
ATOM 3008 C C . PRO B 1 34 ? 23.094 -7.387 -1.766 1 89.94 34 PRO B C 1
ATOM 3010 O O . PRO B 1 34 ? 24.312 -7.344 -1.542 1 89.94 34 PRO B O 1
ATOM 3013 N N . SER B 1 35 ? 22.453 -6.539 -2.473 1 84.75 35 SER B N 1
ATOM 3014 C CA . SER B 1 35 ? 23.094 -5.355 -3.043 1 84.75 35 SER B CA 1
ATOM 3015 C C . SER B 1 35 ? 23.453 -4.352 -1.959 1 84.75 35 SER B C 1
ATOM 3017 O O . SER B 1 35 ? 24.406 -3.58 -2.119 1 84.75 35 SER B O 1
ATOM 3019 N N . SER B 1 36 ? 22.688 -4.238 -0.965 1 85.12 36 SER B N 1
ATOM 3020 C CA . SER B 1 36 ? 22.938 -3.408 0.205 1 85.12 36 SER B CA 1
ATOM 3021 C C . SER B 1 36 ? 23.031 -4.25 1.473 1 85.12 36 SER B C 1
ATOM 3023 O O . SER B 1 36 ? 22.203 -5.133 1.701 1 85.12 36 SER B O 1
ATOM 3025 N N . PRO B 1 37 ? 24 -3.98 2.24 1 81.62 37 PRO B N 1
ATOM 3026 C CA . PRO B 1 37 ? 24.141 -4.773 3.463 1 81.62 37 PRO B CA 1
ATOM 3027 C C . PRO B 1 37 ? 23.062 -4.453 4.496 1 81.62 37 PRO B C 1
ATOM 3029 O O . PRO B 1 37 ? 22.766 -5.285 5.359 1 81.62 37 PRO B O 1
ATOM 3032 N N . ASN B 1 38 ? 22.5 -3.32 4.328 1 90.62 38 ASN B N 1
ATOM 3033 C CA . ASN B 1 38 ? 21.672 -2.9 5.461 1 90.62 38 ASN B CA 1
ATOM 3034 C C . ASN B 1 38 ? 20.188 -2.887 5.102 1 90.62 38 ASN B C 1
ATOM 3036 O O . ASN B 1 38 ? 19.344 -2.68 5.973 1 90.62 38 ASN B O 1
ATOM 3040 N N . THR B 1 39 ? 19.906 -3.1 3.916 1 95.31 39 THR B N 1
ATOM 3041 C CA . THR B 1 39 ? 18.5 -3.064 3.527 1 95.31 39 THR B CA 1
ATOM 3042 C C . THR B 1 39 ? 18.172 -4.215 2.578 1 95.31 39 THR B C 1
ATOM 3044 O O . THR B 1 39 ? 18.797 -4.348 1.521 1 95.31 39 THR B O 1
ATOM 3047 N N . ILE B 1 40 ? 17.312 -5.066 2.973 1 97.38 40 ILE B N 1
ATOM 3048 C CA . ILE B 1 40 ? 16.844 -6.164 2.133 1 97.38 40 ILE B CA 1
ATOM 3049 C C . ILE B 1 40 ? 15.414 -5.891 1.677 1 97.38 40 ILE B C 1
ATOM 3051 O O . ILE B 1 40 ? 14.531 -5.609 2.498 1 97.38 40 ILE B O 1
ATOM 3055 N N . ARG B 1 41 ? 15.172 -5.961 0.396 1 98.25 41 ARG B N 1
ATOM 3056 C CA . ARG B 1 41 ? 13.875 -5.672 -0.21 1 98.25 41 ARG B CA 1
ATOM 3057 C C . ARG B 1 41 ? 13.203 -6.949 -0.703 1 98.25 41 ARG B C 1
ATOM 3059 O O . ARG B 1 41 ? 13.766 -7.672 -1.527 1 98.25 41 ARG B O 1
ATOM 3066 N N . ILE B 1 42 ? 11.977 -7.16 -0.235 1 98.69 42 ILE B N 1
ATOM 3067 C CA . ILE B 1 42 ? 11.266 -8.414 -0.488 1 98.69 42 ILE B CA 1
ATOM 3068 C C . ILE B 1 42 ? 9.93 -8.117 -1.169 1 98.69 42 ILE B C 1
ATOM 3070 O O . ILE B 1 42 ? 9.227 -7.18 -0.792 1 98.69 42 ILE B O 1
ATOM 3074 N N . ALA B 1 43 ? 9.578 -8.875 -2.199 1 98.81 43 ALA B N 1
ATOM 3075 C CA . ALA B 1 43 ? 8.25 -8.773 -2.811 1 98.81 43 ALA B CA 1
ATOM 3076 C C . ALA B 1 43 ? 7.461 -10.062 -2.621 1 98.81 43 ALA B C 1
ATOM 3078 O O . ALA B 1 43 ? 7.996 -11.164 -2.795 1 98.81 43 ALA B O 1
ATOM 3079 N N . ASP B 1 44 ? 6.285 -9.945 -2.182 1 98.38 44 ASP B N 1
ATOM 3080 C CA . ASP B 1 44 ? 5.258 -10.977 -2.111 1 98.38 44 ASP B CA 1
ATOM 3081 C C . ASP B 1 44 ? 4.191 -10.766 -3.182 1 98.38 44 ASP B C 1
ATOM 3083 O O . ASP B 1 44 ? 3.344 -9.875 -3.055 1 98.38 44 ASP B O 1
ATOM 3087 N N . LEU B 1 45 ? 4.191 -11.586 -4.23 1 98.38 45 LEU B N 1
ATOM 3088 C CA . LEU B 1 45 ? 3.342 -11.352 -5.391 1 98.38 45 LEU B CA 1
ATOM 3089 C C . LEU B 1 45 ? 2.098 -12.234 -5.34 1 98.38 45 LEU B C 1
ATOM 3091 O O . LEU B 1 45 ? 2.201 -13.453 -5.211 1 98.38 45 LEU B O 1
ATOM 3095 N N . GLY B 1 46 ? 0.934 -11.609 -5.523 1 96.44 46 GLY B N 1
ATOM 3096 C CA . GLY B 1 46 ? -0.338 -12.297 -5.371 1 96.44 46 GLY B CA 1
ATOM 3097 C C . GLY B 1 46 ? -0.751 -12.477 -3.922 1 96.44 46 GLY B C 1
ATOM 3098 O O . GLY B 1 46 ? -1.087 -13.586 -3.5 1 96.44 46 GLY B O 1
ATOM 3099 N N . ALA B 1 47 ? -0.778 -11.398 -3.189 1 95.38 47 ALA B N 1
ATOM 3100 C CA . ALA B 1 47 ? -0.901 -11.461 -1.735 1 95.38 47 ALA B CA 1
ATOM 3101 C C . ALA B 1 47 ? -2.346 -11.711 -1.317 1 95.38 47 ALA B C 1
ATOM 3103 O O . ALA B 1 47 ? -2.609 -12.133 -0.188 1 95.38 47 ALA B O 1
ATOM 3104 N N . SER B 1 48 ? -3.273 -11.414 -2.186 1 90.31 48 SER B N 1
ATOM 3105 C CA . SER B 1 48 ? -4.688 -11.484 -1.831 1 90.31 48 SER B CA 1
ATOM 3106 C C . SER B 1 48 ? -4.961 -10.773 -0.511 1 90.31 48 SER B C 1
ATOM 3108 O O . SER B 1 48 ? -4.52 -9.641 -0.307 1 90.31 48 SER B O 1
ATOM 3110 N N . GLU B 1 49 ? -5.637 -11.398 0.42 1 88.44 49 GLU B N 1
ATOM 3111 C CA . GLU B 1 49 ? -5.961 -10.742 1.683 1 88.44 49 GLU B CA 1
ATOM 3112 C C . GLU B 1 49 ? -4.879 -11 2.729 1 88.44 49 GLU B C 1
ATOM 3114 O O . GLU B 1 49 ? -5.004 -10.562 3.877 1 88.44 49 GLU B O 1
ATOM 3119 N N . GLY B 1 50 ? -3.836 -11.648 2.43 1 89.5 50 GLY B N 1
ATOM 3120 C CA . GLY B 1 50 ? -2.609 -11.633 3.211 1 89.5 50 GLY B CA 1
ATOM 3121 C C . GLY B 1 50 ? -2.473 -12.828 4.133 1 89.5 50 GLY B C 1
ATOM 3122 O O . GLY B 1 50 ? -1.444 -12.992 4.793 1 89.5 50 GLY B O 1
ATOM 3123 N N . ARG B 1 51 ? -3.395 -13.695 4.25 1 83.06 51 ARG B N 1
ATOM 3124 C CA . ARG B 1 51 ? -3.342 -14.789 5.215 1 83.06 51 ARG B CA 1
ATOM 3125 C C . ARG B 1 51 ? -2.123 -15.672 4.977 1 83.06 51 ARG B C 1
ATOM 3127 O O . ARG B 1 51 ? -1.339 -15.922 5.898 1 83.06 51 ARG B O 1
ATOM 3134 N N . ASN B 1 52 ? -1.938 -16.219 3.777 1 84.25 52 ASN B N 1
A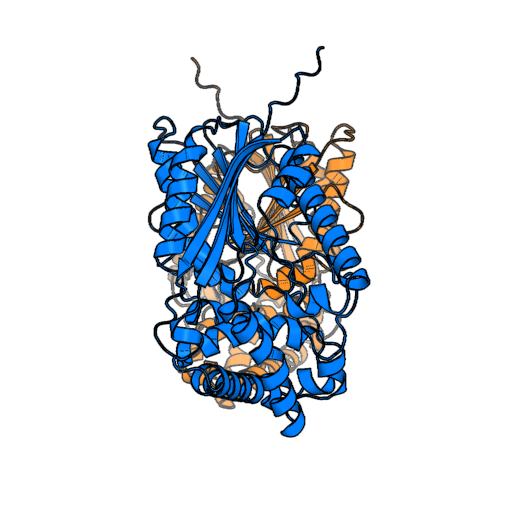TOM 3135 C CA . ASN B 1 52 ? -0.812 -17.094 3.451 1 84.25 52 ASN B CA 1
ATOM 3136 C C . ASN B 1 52 ? 0.51 -16.328 3.48 1 84.25 52 ASN B C 1
ATOM 3138 O O . ASN B 1 52 ? 1.556 -16.906 3.793 1 84.25 52 ASN B O 1
ATOM 3142 N N . SER B 1 53 ? 0.417 -15.023 3.199 1 90.44 53 SER B N 1
ATOM 3143 C CA . SER B 1 53 ? 1.614 -14.195 3.137 1 90.44 53 SER B CA 1
ATOM 3144 C C . SER B 1 53 ? 2.281 -14.078 4.504 1 90.44 53 SER B C 1
ATOM 3146 O O . SER B 1 53 ? 3.504 -13.961 4.594 1 90.44 53 SER B O 1
ATOM 3148 N N . MET B 1 54 ? 1.46 -14.094 5.57 1 92.38 54 MET B N 1
ATOM 3149 C CA . MET B 1 54 ? 1.998 -13.859 6.91 1 92.38 54 MET B CA 1
ATOM 3150 C C . MET B 1 54 ? 2.986 -14.953 7.293 1 92.38 54 MET B C 1
ATOM 3152 O O . MET B 1 54 ? 4.137 -14.672 7.633 1 92.38 54 MET B O 1
ATOM 3156 N N . ALA B 1 55 ? 2.582 -16.219 7.152 1 87.81 55 ALA B N 1
ATOM 3157 C CA . ALA B 1 55 ? 3.467 -17.328 7.496 1 87.81 55 ALA B CA 1
ATOM 3158 C C . ALA B 1 55 ? 4.641 -17.406 6.523 1 87.81 55 ALA B C 1
ATOM 3160 O O . ALA B 1 55 ? 5.773 -17.688 6.93 1 87.81 55 ALA B O 1
ATOM 3161 N N . LEU B 1 56 ? 4.391 -17.234 5.316 1 92.44 56 LEU B N 1
ATOM 3162 C CA . LEU B 1 56 ? 5.41 -17.281 4.277 1 92.44 56 LEU B CA 1
ATOM 3163 C C . LEU B 1 56 ? 6.52 -16.266 4.555 1 92.44 56 LEU B C 1
ATOM 3165 O O . LEU B 1 56 ? 7.699 -16.609 4.547 1 92.44 56 LEU B O 1
ATOM 3169 N N . LEU B 1 57 ? 6.152 -15.023 4.84 1 96.25 57 LEU B N 1
ATOM 3170 C CA . LEU B 1 57 ? 7.125 -13.953 5.043 1 96.25 57 LEU B CA 1
ATOM 3171 C C . LEU B 1 57 ? 7.836 -14.117 6.383 1 96.25 57 LEU B C 1
ATOM 3173 O O . LEU B 1 57 ? 9.008 -13.758 6.516 1 96.25 57 LEU B O 1
ATOM 3177 N N . ALA B 1 58 ? 7.09 -14.648 7.367 1 94.56 58 ALA B N 1
ATOM 3178 C CA . ALA B 1 58 ? 7.777 -14.984 8.609 1 94.56 58 ALA B CA 1
ATOM 3179 C C . ALA B 1 58 ? 8.93 -15.953 8.359 1 94.56 58 ALA B C 1
ATOM 3181 O O . ALA B 1 58 ? 10.031 -15.766 8.883 1 94.56 58 ALA B O 1
ATOM 3182 N N . THR B 1 59 ? 8.688 -16.969 7.547 1 94 59 THR B N 1
ATOM 3183 C CA . THR B 1 59 ? 9.703 -17.969 7.203 1 94 59 THR B CA 1
ATOM 3184 C C . THR B 1 59 ? 10.844 -17.312 6.422 1 94 59 THR B C 1
ATOM 3186 O O . THR B 1 59 ? 12.016 -17.562 6.711 1 94 59 THR B O 1
ATOM 3189 N N . VAL B 1 60 ? 10.516 -16.469 5.449 1 97 60 VAL B N 1
ATOM 3190 C CA . VAL B 1 60 ? 11.523 -15.789 4.641 1 97 60 VAL B CA 1
ATOM 3191 C C . VAL B 1 60 ? 12.445 -14.977 5.543 1 97 60 VAL B C 1
ATOM 3193 O O . VAL B 1 60 ? 13.672 -15.086 5.445 1 97 60 VAL B O 1
ATOM 3196 N N . LEU B 1 61 ? 11.867 -14.156 6.418 1 96.62 61 LEU B N 1
ATOM 3197 C CA . LEU B 1 61 ? 12.625 -13.281 7.301 1 96.62 61 LEU B CA 1
ATOM 3198 C C . LEU B 1 61 ? 13.5 -14.094 8.25 1 96.62 61 LEU B C 1
ATOM 3200 O O . LEU B 1 61 ? 14.656 -13.734 8.5 1 96.62 61 LEU B O 1
ATOM 3204 N N . GLU B 1 62 ? 12.977 -15.195 8.766 1 94.5 62 GLU B N 1
ATOM 3205 C CA . GLU B 1 62 ? 13.742 -16.078 9.641 1 94.5 62 GLU B CA 1
ATOM 3206 C C . GLU B 1 62 ? 14.953 -16.656 8.922 1 94.5 62 GLU B C 1
ATOM 3208 O O . GLU B 1 62 ? 16.062 -16.672 9.469 1 94.5 62 GLU B O 1
ATOM 3213 N N . LEU B 1 63 ? 14.75 -17.156 7.781 1 96.06 63 LEU B N 1
ATOM 3214 C CA . LEU B 1 63 ? 15.828 -17.781 7.012 1 96.06 63 LEU B CA 1
ATOM 3215 C C . LEU B 1 63 ? 16.875 -16.75 6.625 1 96.06 63 LEU B C 1
ATOM 3217 O O . LEU B 1 63 ? 18.078 -17.031 6.637 1 96.06 63 LEU B O 1
ATOM 3221 N N . LEU B 1 64 ? 16.438 -15.508 6.238 1 95.5 64 LEU B N 1
ATOM 3222 C CA . LEU B 1 64 ? 17.391 -14.445 5.91 1 95.5 64 LEU B CA 1
ATOM 3223 C C . LEU B 1 64 ? 18.25 -14.086 7.117 1 95.5 64 LEU B C 1
ATOM 3225 O O . LEU B 1 64 ? 19.453 -13.859 6.984 1 95.5 64 LEU B O 1
ATOM 3229 N N . GLN B 1 65 ? 17.641 -14.016 8.25 1 92.19 65 GLN B N 1
ATOM 3230 C CA . GLN B 1 65 ? 18.375 -13.727 9.477 1 92.19 65 GLN B CA 1
ATOM 3231 C C . GLN B 1 65 ? 19.375 -14.828 9.797 1 92.19 65 GLN B C 1
ATOM 3233 O O . GLN B 1 65 ? 20.438 -14.57 10.359 1 92.19 65 GLN B O 1
ATOM 3238 N N . GLU B 1 66 ? 19.016 -16.016 9.453 1 92.38 66 GLU B N 1
ATOM 3239 C CA . GLU B 1 66 ? 19.875 -17.172 9.711 1 92.38 66 GLU B CA 1
ATOM 3240 C C . GLU B 1 66 ? 21.062 -17.203 8.758 1 92.38 66 GLU B C 1
ATOM 3242 O O . GLU B 1 66 ? 22.188 -17.484 9.172 1 92.38 66 GLU B O 1
ATOM 3247 N N . PHE B 1 67 ? 20.844 -16.859 7.523 1 92.19 67 PHE B N 1
ATOM 3248 C CA . PHE B 1 67 ? 21.844 -17.141 6.5 1 92.19 67 PHE B CA 1
ATOM 3249 C C . PHE B 1 67 ? 22.719 -15.922 6.238 1 92.19 67 PHE B C 1
ATOM 3251 O O . PHE B 1 67 ? 23.859 -16.047 5.793 1 92.19 67 PHE B O 1
ATOM 3258 N N . LEU B 1 68 ? 22.125 -14.727 6.492 1 92.88 68 LEU B N 1
ATOM 3259 C CA . LEU B 1 68 ? 22.906 -13.523 6.285 1 92.88 68 LEU B CA 1
ATOM 3260 C C . LEU B 1 68 ? 23.781 -13.227 7.504 1 92.88 68 LEU B C 1
ATOM 3262 O O . LEU B 1 68 ? 23.438 -13.602 8.625 1 92.88 68 LEU B O 1
ATOM 3266 N N . PRO B 1 69 ? 24.875 -12.609 7.266 1 91 69 PRO B N 1
ATOM 3267 C CA . PRO B 1 69 ? 25.688 -12.203 8.414 1 91 69 PRO B CA 1
ATOM 3268 C C . PRO B 1 69 ? 24.906 -11.352 9.414 1 91 69 PRO B C 1
ATOM 3270 O O . PRO B 1 69 ? 24.062 -10.539 9.023 1 91 69 PRO B O 1
ATOM 3273 N N . ALA B 1 70 ? 25.234 -11.586 10.641 1 86.44 70 ALA B N 1
ATOM 3274 C CA . ALA B 1 70 ? 24.562 -10.828 11.688 1 86.44 70 ALA B CA 1
ATOM 3275 C C . ALA B 1 70 ? 24.812 -9.336 11.531 1 86.44 70 ALA B C 1
ATOM 3277 O O . ALA B 1 70 ? 25.922 -8.906 11.203 1 86.44 70 ALA B O 1
ATOM 3278 N N . SER B 1 71 ? 23.812 -8.602 11.547 1 85.75 71 SER B N 1
ATOM 3279 C CA . SER B 1 71 ? 23.859 -7.145 11.484 1 85.75 71 SER B CA 1
ATOM 3280 C C . SER B 1 71 ? 22.812 -6.52 12.398 1 85.75 71 SER B C 1
ATOM 3282 O O . SER B 1 71 ? 21.641 -6.934 12.398 1 85.75 71 SER B O 1
ATOM 3284 N N . GLN B 1 72 ? 23.25 -5.586 13.156 1 80 72 GLN B N 1
ATOM 3285 C CA . GLN B 1 72 ? 22.328 -4.902 14.07 1 80 72 GLN B CA 1
ATOM 3286 C C . GLN B 1 72 ? 21.547 -3.809 13.344 1 80 72 GLN B C 1
ATOM 3288 O O . GLN B 1 72 ? 20.531 -3.324 13.859 1 80 72 GLN B O 1
ATOM 3293 N N . SER B 1 73 ? 21.906 -3.529 12.156 1 87.56 73 SER B N 1
ATOM 3294 C CA . SER B 1 73 ? 21.328 -2.371 11.484 1 87.56 73 SER B CA 1
ATOM 3295 C C . SER B 1 73 ? 20.516 -2.789 10.266 1 87.56 73 SER B C 1
ATOM 3297 O O . SER B 1 73 ? 19.938 -1.945 9.578 1 87.56 73 SER B O 1
ATOM 3299 N N . ARG B 1 74 ? 20.438 -4.105 10.078 1 94.12 74 ARG B N 1
ATOM 3300 C CA . ARG B 1 74 ? 19.734 -4.547 8.875 1 94.12 74 ARG B CA 1
ATOM 3301 C C . ARG B 1 74 ? 18.234 -4.332 9 1 94.12 74 ARG B C 1
ATOM 3303 O O . ARG B 1 74 ? 17.641 -4.66 10.023 1 94.12 74 ARG B O 1
ATOM 3310 N N . GLU B 1 75 ? 17.719 -3.775 8.016 1 97.56 75 GLU B N 1
ATOM 3311 C CA . GLU B 1 75 ? 16.281 -3.518 7.941 1 97.56 75 GLU B CA 1
ATOM 3312 C C . GLU B 1 75 ? 15.672 -4.145 6.691 1 97.56 75 GLU B C 1
ATOM 3314 O O . GLU B 1 75 ? 16.375 -4.422 5.723 1 97.56 75 GLU B O 1
ATOM 3319 N N . PHE B 1 76 ? 14.414 -4.461 6.762 1 97.81 76 PHE B N 1
ATOM 3320 C CA . PHE B 1 76 ? 13.695 -5.129 5.684 1 97.81 76 PHE B CA 1
ATOM 3321 C C . PHE B 1 76 ? 12.477 -4.316 5.266 1 97.81 76 PHE B C 1
ATOM 3323 O O . PHE B 1 76 ? 11.828 -3.678 6.098 1 97.81 76 PHE B O 1
ATOM 3330 N N . ILE B 1 77 ? 12.18 -4.289 4.016 1 98.44 77 ILE B N 1
ATOM 3331 C CA . ILE B 1 77 ? 10.898 -3.768 3.541 1 98.44 77 ILE B CA 1
ATOM 3332 C C . ILE B 1 77 ? 10.227 -4.797 2.635 1 98.44 77 ILE B C 1
ATOM 3334 O O . ILE B 1 77 ? 10.883 -5.406 1.786 1 98.44 77 ILE B O 1
ATOM 3338 N N . VAL B 1 78 ? 8.977 -5.039 2.861 1 98.75 78 VAL B N 1
ATOM 3339 C CA . VAL B 1 78 ? 8.195 -6.016 2.115 1 98.75 78 VAL B CA 1
ATOM 3340 C C . VAL B 1 78 ? 7.145 -5.301 1.265 1 98.75 78 VAL B C 1
ATOM 3342 O O . VAL B 1 78 ? 6.402 -4.453 1.766 1 98.75 78 VAL B O 1
ATOM 3345 N N . TYR B 1 79 ? 7.121 -5.613 -0.038 1 98.81 79 TYR B N 1
ATOM 3346 C CA . TYR B 1 79 ? 6.086 -5.168 -0.962 1 98.81 79 TYR B CA 1
ATOM 3347 C C . TYR B 1 79 ? 5.078 -6.281 -1.228 1 98.81 79 TYR B C 1
ATOM 3349 O O . TYR B 1 79 ? 5.398 -7.27 -1.891 1 98.81 79 TYR B O 1
ATOM 3357 N N . HIS B 1 80 ? 3.889 -6.113 -0.711 1 98.69 80 HIS B N 1
ATOM 3358 C CA . HIS B 1 80 ? 2.814 -7.035 -1.064 1 98.69 80 HIS B CA 1
ATOM 3359 C C . HIS B 1 80 ? 2.066 -6.559 -2.305 1 98.69 80 HIS B C 1
ATOM 3361 O O . HIS B 1 80 ? 1.572 -5.43 -2.344 1 98.69 80 HIS B O 1
ATOM 3367 N N . GLU B 1 81 ? 1.976 -7.391 -3.273 1 98.5 81 GLU B N 1
ATOM 3368 C CA . GLU B 1 81 ? 1.343 -7.012 -4.531 1 98.5 81 GLU B CA 1
ATOM 3369 C C . GLU B 1 81 ? 0.096 -7.848 -4.801 1 98.5 81 GLU B C 1
ATOM 3371 O O . GLU B 1 81 ? 0.082 -9.055 -4.531 1 98.5 81 GLU B O 1
ATOM 3376 N N . ASP B 1 82 ? -0.921 -7.242 -5.344 1 96.88 82 ASP B N 1
ATOM 3377 C CA . ASP B 1 82 ? -2.059 -7.934 -5.941 1 96.88 82 ASP B CA 1
ATOM 3378 C C . ASP B 1 82 ? -2.756 -7.051 -6.977 1 96.88 82 ASP B C 1
ATOM 3380 O O . ASP B 1 82 ? -2.363 -5.902 -7.188 1 96.88 82 ASP B O 1
ATOM 3384 N N . LEU B 1 83 ? -3.746 -7.645 -7.613 1 94.69 83 LEU B N 1
ATOM 3385 C CA . LEU B 1 83 ? -4.516 -6.949 -8.641 1 94.69 83 LEU B CA 1
ATOM 3386 C C . LEU B 1 83 ? -5.301 -5.785 -8.039 1 94.69 83 LEU B C 1
ATOM 3388 O O . LEU B 1 83 ? -5.703 -5.844 -6.875 1 94.69 83 LEU B O 1
ATOM 3392 N N . PRO B 1 84 ? -5.613 -4.703 -8.82 1 93.56 84 PRO B N 1
ATOM 3393 C CA . PRO B 1 84 ? -6.34 -3.525 -8.336 1 93.56 84 PRO B CA 1
ATOM 3394 C C . PRO B 1 84 ? -7.695 -3.879 -7.73 1 93.56 84 PRO B C 1
ATOM 3396 O O . PRO B 1 84 ? -8.18 -3.18 -6.836 1 93.56 84 PRO B O 1
ATOM 3399 N N . ALA B 1 85 ? -8.289 -4.98 -8.125 1 86.38 85 ALA B N 1
ATOM 3400 C CA . ALA B 1 85 ? -9.617 -5.371 -7.664 1 86.38 85 ALA B CA 1
ATOM 3401 C C . ALA B 1 85 ? -9.547 -6.012 -6.281 1 86.38 85 ALA B C 1
ATOM 3403 O O . ALA B 1 85 ? -10.578 -6.285 -5.664 1 86.38 85 ALA B O 1
ATOM 3404 N N . ASN B 1 86 ? -8.344 -6.266 -5.812 1 89.81 86 ASN B N 1
ATOM 3405 C CA . ASN B 1 86 ? -8.172 -6.875 -4.5 1 89.81 86 ASN B CA 1
ATOM 3406 C C . ASN B 1 86 ? -8.75 -6 -3.393 1 89.81 86 ASN B C 1
ATOM 3408 O O . ASN B 1 86 ? -8.898 -4.789 -3.568 1 89.81 86 ASN B O 1
ATOM 3412 N N . ASP B 1 87 ? -9.156 -6.602 -2.314 1 89.62 87 ASP B N 1
ATOM 3413 C CA . ASP B 1 87 ? -9.523 -5.871 -1.105 1 89.62 87 ASP B CA 1
ATOM 3414 C C . ASP B 1 87 ? -8.281 -5.508 -0.288 1 89.62 87 ASP B C 1
ATOM 3416 O O . ASP B 1 87 ? -7.898 -6.242 0.625 1 89.62 87 ASP B O 1
ATOM 3420 N N . PHE B 1 88 ? -7.805 -4.355 -0.463 1 95.06 88 PHE B N 1
ATOM 3421 C CA . PHE B 1 88 ? -6.555 -3.947 0.168 1 95.06 88 PHE B CA 1
ATOM 3422 C C . PHE B 1 88 ? -6.785 -3.535 1.616 1 95.06 88 PHE B C 1
ATOM 3424 O O . PHE B 1 88 ? -5.871 -3.6 2.441 1 95.06 88 PHE B O 1
ATOM 3431 N N . ASN B 1 89 ? -8.016 -3.062 1.943 1 93.56 89 ASN B N 1
ATOM 3432 C CA . ASN B 1 89 ? -8.312 -2.822 3.354 1 93.56 89 ASN B CA 1
ATOM 3433 C C . ASN B 1 89 ? -8.148 -4.094 4.184 1 93.56 89 ASN B C 1
ATOM 3435 O O . ASN B 1 89 ? -7.512 -4.074 5.238 1 93.56 89 ASN B O 1
ATOM 3439 N N . SER B 1 90 ? -8.672 -5.176 3.637 1 91.19 90 SER B N 1
ATOM 3440 C CA . SER B 1 90 ? -8.539 -6.457 4.324 1 91.19 90 SER B CA 1
ATOM 3441 C C . SER B 1 90 ? -7.082 -6.898 4.406 1 91.19 90 SER B C 1
ATOM 3443 O O . SER B 1 90 ? -6.633 -7.375 5.449 1 91.19 90 SER B O 1
ATOM 3445 N N . LEU B 1 91 ? -6.359 -6.758 3.352 1 95.56 91 LEU B N 1
ATOM 3446 C CA . LEU B 1 91 ? -4.945 -7.117 3.334 1 95.56 91 LEU B CA 1
ATOM 3447 C C . LEU B 1 91 ? -4.172 -6.324 4.379 1 95.56 91 LEU B C 1
ATOM 3449 O O . LEU B 1 91 ? -3.42 -6.898 5.172 1 95.56 91 LEU B O 1
ATOM 3453 N N . LEU B 1 92 ? -4.363 -5.035 4.379 1 97.25 92 LEU B N 1
ATOM 3454 C CA . LEU B 1 92 ? -3.623 -4.164 5.289 1 97.25 92 LEU B CA 1
ATOM 3455 C C . LEU B 1 92 ? -4.031 -4.418 6.734 1 97.25 92 LEU B C 1
ATOM 3457 O O . LEU B 1 92 ? -3.199 -4.34 7.645 1 97.25 92 LEU B O 1
ATOM 3461 N N . ASN B 1 93 ? -5.281 -4.723 6.938 1 94.56 93 ASN B N 1
ATOM 3462 C CA . ASN B 1 93 ? -5.707 -5.133 8.273 1 94.56 93 ASN B CA 1
ATOM 3463 C C . ASN B 1 93 ? -4.973 -6.391 8.734 1 94.56 93 ASN B C 1
ATOM 3465 O O . ASN B 1 93 ? -4.59 -6.5 9.898 1 94.56 93 ASN B O 1
ATOM 3469 N N . THR B 1 94 ? -4.832 -7.336 7.824 1 94.12 94 THR B N 1
ATOM 3470 C CA . THR B 1 94 ? -4.102 -8.562 8.133 1 94.12 94 THR B CA 1
ATOM 3471 C C . THR B 1 94 ? -2.643 -8.258 8.453 1 94.12 94 THR B C 1
ATOM 3473 O O . THR B 1 94 ? -2.104 -8.742 9.453 1 94.12 94 THR B O 1
ATOM 3476 N N . ILE B 1 95 ? -2.045 -7.434 7.668 1 96.5 95 ILE B N 1
ATOM 3477 C CA . ILE B 1 95 ? -0.646 -7.051 7.836 1 96.5 95 ILE B CA 1
ATOM 3478 C C . ILE B 1 95 ? -0.455 -6.359 9.18 1 96.5 95 ILE B C 1
ATOM 3480 O O . ILE B 1 95 ? 0.572 -6.539 9.844 1 96.5 95 ILE B O 1
ATOM 3484 N N . ASN B 1 96 ? -1.431 -5.609 9.594 1 95 96 ASN B N 1
ATOM 3485 C CA . ASN B 1 96 ? -1.321 -4.836 10.82 1 95 96 ASN B CA 1
ATOM 3486 C C . ASN B 1 96 ? -1.848 -5.613 12.023 1 95 96 ASN B C 1
ATOM 3488 O O . ASN B 1 96 ? -1.869 -5.098 13.141 1 95 96 ASN B O 1
ATOM 3492 N N . SER B 1 97 ? -2.229 -6.812 11.828 1 92.88 97 SER B N 1
ATOM 3493 C CA . SER B 1 97 ? -2.816 -7.605 12.898 1 92.88 97 SER B CA 1
ATOM 3494 C C . SER B 1 97 ? -1.739 -8.273 13.742 1 92.88 97 SER B C 1
ATOM 3496 O O . SER B 1 97 ? -0.552 -8.203 13.422 1 92.88 97 SER B O 1
ATOM 3498 N N . THR B 1 98 ? -2.119 -8.93 14.82 1 88.75 98 THR B N 1
ATOM 3499 C CA . THR B 1 98 ? -1.207 -9.617 15.727 1 88.75 98 THR B CA 1
ATOM 3500 C C . THR B 1 98 ? -0.627 -10.867 15.078 1 88.75 98 THR B C 1
ATOM 3502 O O . THR B 1 98 ? 0.373 -11.414 15.547 1 88.75 98 THR B O 1
ATOM 3505 N N . LEU B 1 99 ? -1.216 -11.32 14 1 85.62 99 LEU B N 1
ATOM 3506 C CA . LEU B 1 99 ? -0.757 -12.508 13.281 1 85.62 99 LEU B CA 1
ATOM 3507 C C . LEU B 1 99 ? 0.307 -12.148 12.258 1 85.62 99 LEU B C 1
ATOM 3509 O O . LEU B 1 99 ? 0.895 -13.031 11.625 1 85.62 99 LEU B O 1
ATOM 3513 N N . SER B 1 100 ? 0.545 -10.922 12.18 1 93.19 100 SER B N 1
ATOM 3514 C CA . SER B 1 100 ? 1.418 -10.406 11.133 1 93.19 100 SER B CA 1
ATOM 3515 C C . SER B 1 100 ? 2.871 -10.789 11.383 1 93.19 100 SER B C 1
ATOM 3517 O O . SER B 1 100 ? 3.301 -10.906 12.531 1 93.19 100 SER B O 1
ATOM 3519 N N . TYR B 1 101 ? 3.654 -11.039 10.336 1 95.44 101 TYR B N 1
ATOM 3520 C CA . TYR B 1 101 ? 5.094 -11.258 10.406 1 95.44 101 TYR B CA 1
ATOM 3521 C C . TYR B 1 101 ? 5.805 -10.031 10.969 1 95.44 101 TYR B C 1
ATOM 3523 O O . TYR B 1 101 ? 6.973 -10.109 11.359 1 95.44 101 TYR B O 1
ATOM 3531 N N . LEU B 1 102 ? 5.129 -8.883 10.969 1 96 102 LEU B N 1
ATOM 3532 C CA . LEU B 1 102 ? 5.703 -7.645 11.484 1 96 102 LEU B CA 1
ATOM 3533 C C . LEU B 1 102 ? 5.805 -7.68 13 1 96 102 LEU B C 1
ATOM 3535 O O . LEU B 1 102 ? 6.523 -6.879 13.602 1 96 102 LEU B O 1
ATOM 3539 N N . HIS B 1 103 ? 5.027 -8.539 13.547 1 90.25 103 HIS B N 1
ATOM 3540 C CA . HIS B 1 103 ? 4.969 -8.586 15 1 90.25 103 HIS B CA 1
ATOM 3541 C C . HIS B 1 103 ? 6.34 -8.867 15.602 1 90.25 103 HIS B C 1
ATOM 3543 O O . HIS B 1 103 ? 7.012 -9.82 15.195 1 90.25 103 HIS B O 1
ATOM 3549 N N . ASN B 1 104 ? 6.836 -8.031 16.5 1 86.81 104 ASN B N 1
ATOM 3550 C CA . ASN B 1 104 ? 8.102 -8.125 17.234 1 86.81 104 ASN B CA 1
ATOM 3551 C C . ASN B 1 104 ? 9.289 -7.977 16.297 1 86.81 104 ASN B C 1
ATOM 3553 O O . ASN B 1 104 ? 10.359 -8.547 16.547 1 86.81 104 ASN B O 1
ATOM 3557 N N . ARG B 1 105 ? 9.109 -7.449 15.188 1 93.69 105 ARG B N 1
ATOM 3558 C CA . ARG B 1 105 ? 10.18 -7.137 14.25 1 93.69 105 ARG B CA 1
ATOM 3559 C C . ARG B 1 105 ? 10.172 -5.656 13.883 1 93.69 105 ARG B C 1
ATOM 3561 O O . ARG B 1 105 ? 9.734 -5.285 12.789 1 93.69 105 ARG B O 1
ATOM 3568 N N . PRO B 1 106 ? 10.703 -4.824 14.734 1 93.19 106 PRO B N 1
ATOM 3569 C CA . PRO B 1 106 ? 10.641 -3.375 14.531 1 93.19 106 PRO B CA 1
ATOM 3570 C C . PRO B 1 106 ? 11.469 -2.918 13.328 1 93.19 106 PRO B C 1
ATOM 3572 O O . PRO B 1 106 ? 11.328 -1.777 12.875 1 93.19 106 PRO B O 1
ATOM 3575 N N . ASN B 1 107 ? 12.312 -3.783 12.844 1 96.38 107 ASN B N 1
ATOM 3576 C CA . ASN B 1 107 ? 13.18 -3.418 11.727 1 96.38 107 ASN B CA 1
ATOM 3577 C C . ASN B 1 107 ? 12.602 -3.889 10.391 1 96.38 107 ASN B C 1
ATOM 3579 O O . ASN B 1 107 ? 13.305 -3.914 9.383 1 96.38 107 ASN B O 1
ATOM 3583 N N . VAL B 1 108 ? 11.344 -4.371 10.398 1 98 108 VAL B N 1
ATOM 3584 C CA . VAL B 1 108 ? 10.688 -4.824 9.18 1 98 108 VAL B CA 1
ATOM 3585 C C . VAL B 1 108 ? 9.516 -3.9 8.844 1 98 108 VAL B C 1
ATOM 3587 O O . VAL B 1 108 ? 8.672 -3.619 9.695 1 98 108 VAL B O 1
ATOM 3590 N N . TYR B 1 109 ? 9.484 -3.402 7.637 1 98.5 109 TYR B N 1
ATOM 3591 C CA . TYR B 1 109 ? 8.453 -2.484 7.164 1 98.5 109 TYR B CA 1
ATOM 3592 C C . TYR B 1 109 ? 7.656 -3.105 6.023 1 98.5 109 TYR B C 1
ATOM 3594 O O . TYR B 1 109 ? 8.141 -4.016 5.344 1 98.5 109 TYR B O 1
ATOM 3602 N N . ALA B 1 110 ? 6.422 -2.656 5.848 1 98.44 110 ALA B N 1
ATOM 3603 C CA . ALA B 1 110 ? 5.547 -3.258 4.844 1 98.44 110 ALA B CA 1
ATOM 3604 C C . ALA B 1 110 ? 4.887 -2.188 3.98 1 98.44 110 ALA B C 1
ATOM 3606 O O . ALA B 1 110 ? 4.598 -1.088 4.457 1 98.44 110 ALA B O 1
ATOM 3607 N N . SER B 1 111 ? 4.703 -2.451 2.754 1 98.38 111 SER B N 1
ATOM 3608 C CA . SER B 1 111 ? 3.941 -1.657 1.797 1 98.38 111 SER B CA 1
ATOM 3609 C C . SER B 1 111 ? 3.15 -2.549 0.844 1 98.38 111 SER B C 1
ATOM 3611 O O . SER B 1 111 ? 3.33 -3.77 0.834 1 98.38 111 SER B O 1
ATOM 3613 N N . VAL B 1 112 ? 2.17 -1.975 0.164 1 98.56 112 VAL B N 1
ATOM 3614 C CA . VAL B 1 112 ? 1.38 -2.762 -0.776 1 98.56 112 VAL B CA 1
ATOM 3615 C C . VAL B 1 112 ? 1.381 -2.086 -2.145 1 98.56 112 VAL B C 1
ATOM 3617 O O . VAL B 1 112 ? 1.512 -0.864 -2.242 1 98.56 112 VAL B O 1
ATOM 3620 N N . ILE B 1 113 ? 1.381 -2.859 -3.154 1 98.69 113 ILE B N 1
ATOM 3621 C CA . ILE B 1 113 ? 1.32 -2.43 -4.547 1 98.69 113 ILE B CA 1
ATOM 3622 C C . ILE B 1 113 ? 0.048 -2.969 -5.199 1 98.69 113 ILE B C 1
ATOM 3624 O O . ILE B 1 113 ? -0.213 -4.172 -5.16 1 98.69 113 ILE B O 1
ATOM 3628 N N . SER B 1 114 ? -0.794 -2.113 -5.691 1 97.94 114 SER B N 1
ATOM 3629 C CA . SER B 1 114 ? -2.018 -2.451 -6.414 1 97.94 114 SER B CA 1
ATOM 3630 C C . SER B 1 114 ? -1.79 -2.451 -7.922 1 97.94 114 SER B C 1
ATOM 3632 O O . SER B 1 114 ? -2.055 -1.454 -8.594 1 97.94 114 SER B O 1
ATOM 3634 N N . LYS B 1 115 ? -1.352 -3.504 -8.422 1 97.44 115 LYS B N 1
ATOM 3635 C CA . LYS B 1 115 ? -1.008 -3.652 -9.836 1 97.44 115 LYS B CA 1
ATOM 3636 C C . LYS B 1 115 ? -0.843 -5.121 -10.211 1 97.44 115 LYS B C 1
ATOM 3638 O O . LYS B 1 115 ? -0.604 -5.965 -9.344 1 97.44 115 LYS B O 1
ATOM 3643 N N . SER B 1 116 ? -1.037 -5.492 -11.484 1 97 116 SER B N 1
ATOM 3644 C CA . SER B 1 116 ? -0.798 -6.852 -11.945 1 97 116 SER B CA 1
ATOM 3645 C C . SER B 1 116 ? 0.688 -7.195 -11.922 1 97 116 SER B C 1
ATOM 3647 O O . SER B 1 116 ? 1.525 -6.375 -12.305 1 97 116 SER B O 1
ATOM 3649 N N . PHE B 1 117 ? 1.025 -8.438 -11.461 1 98.31 117 PHE B N 1
ATOM 3650 C CA . PHE B 1 117 ? 2.43 -8.836 -11.484 1 98.31 117 PHE B CA 1
ATOM 3651 C C . PHE B 1 117 ? 2.887 -9.125 -12.906 1 98.31 117 PHE B C 1
ATOM 3653 O O . PHE B 1 117 ? 4.051 -9.469 -13.133 1 98.31 117 PHE B O 1
ATOM 3660 N N . TYR B 1 118 ? 2.02 -8.961 -13.922 1 98.38 118 TYR B N 1
ATOM 3661 C CA . TYR B 1 118 ? 2.41 -9 -15.328 1 98.38 118 TYR B CA 1
ATOM 3662 C C . TYR B 1 118 ? 2.766 -7.609 -15.844 1 98.38 118 TYR B C 1
ATOM 3664 O O . TYR B 1 118 ? 2.844 -7.391 -17.047 1 98.38 118 TYR B O 1
ATOM 3672 N N . GLU B 1 119 ? 2.932 -6.664 -14.969 1 97.69 119 GLU B N 1
ATOM 3673 C CA . GLU B 1 119 ? 3.424 -5.312 -15.219 1 97.69 119 GLU B CA 1
ATOM 3674 C C . GLU B 1 119 ? 4.609 -4.984 -14.312 1 97.69 119 GLU B C 1
ATOM 3676 O O . GLU B 1 119 ? 4.871 -5.695 -13.344 1 97.69 119 GLU B O 1
ATOM 3681 N N . ARG B 1 120 ? 5.324 -3.871 -14.711 1 97.88 120 ARG B N 1
ATOM 3682 C CA . ARG B 1 120 ? 6.414 -3.385 -13.867 1 97.88 120 ARG B CA 1
ATOM 3683 C C . ARG B 1 120 ? 5.883 -2.879 -12.531 1 97.88 120 ARG B C 1
ATOM 3685 O O . ARG B 1 120 ? 4.922 -2.107 -12.492 1 97.88 120 ARG B O 1
ATOM 3692 N N . LEU B 1 121 ? 6.516 -3.314 -11.422 1 98.56 121 LEU B N 1
ATOM 3693 C CA . LEU B 1 121 ? 5.977 -3.016 -10.102 1 98.56 121 LEU B CA 1
ATOM 3694 C C . LEU B 1 121 ? 6.859 -2.008 -9.367 1 98.56 121 LEU B C 1
ATOM 3696 O O . LEU B 1 121 ? 6.363 -1.209 -8.57 1 98.56 121 LEU B O 1
ATOM 3700 N N . VAL B 1 122 ? 8.133 -2.102 -9.523 1 98.62 122 VAL B N 1
ATOM 3701 C CA . VAL B 1 122 ? 9.133 -1.311 -8.82 1 98.62 122 VAL B CA 1
ATOM 3702 C C . VAL B 1 122 ? 10.273 -0.961 -9.773 1 98.62 122 VAL B C 1
ATOM 3704 O O . VAL B 1 122 ? 10.398 -1.548 -10.844 1 98.62 122 VAL B O 1
ATOM 3707 N N . PRO B 1 123 ? 11.133 0.014 -9.398 1 98.06 123 PRO B N 1
ATOM 3708 C CA . PRO B 1 123 ? 12.289 0.35 -10.234 1 98.06 123 PRO B CA 1
ATOM 3709 C C . PRO B 1 123 ? 13.234 -0.83 -10.43 1 98.06 123 PRO B C 1
ATOM 3711 O O . PRO B 1 123 ? 13.195 -1.794 -9.656 1 98.06 123 PRO B O 1
ATOM 3714 N N . ALA B 1 124 ? 14.062 -0.735 -11.492 1 97 124 ALA B N 1
ATOM 3715 C CA . ALA B 1 124 ? 15.062 -1.766 -11.766 1 97 124 ALA B CA 1
ATOM 3716 C C . ALA B 1 124 ? 15.977 -1.977 -10.555 1 97 124 ALA B C 1
ATOM 3718 O O . ALA B 1 124 ? 16.328 -1.021 -9.859 1 97 124 ALA B O 1
ATOM 3719 N N . GLU B 1 125 ? 16.281 -3.271 -10.273 1 96.12 125 GLU B N 1
ATOM 3720 C CA . GLU B 1 125 ? 17.25 -3.66 -9.258 1 96.12 125 GLU B CA 1
ATOM 3721 C C . GLU B 1 125 ? 16.797 -3.225 -7.863 1 96.12 125 GLU B C 1
ATOM 3723 O O . GLU B 1 125 ? 17.625 -2.852 -7.027 1 96.12 125 GLU B O 1
ATOM 3728 N N . SER B 1 126 ? 15.5 -3.248 -7.676 1 96.38 126 SER B N 1
ATOM 3729 C CA . SER B 1 126 ? 14.977 -2.727 -6.418 1 96.38 126 SER B CA 1
ATOM 3730 C C . SER B 1 126 ? 14.445 -3.848 -5.531 1 96.38 126 SER B C 1
ATOM 3732 O O . SER B 1 126 ? 13.812 -3.588 -4.504 1 96.38 126 SER B O 1
ATOM 3734 N N . LEU B 1 127 ? 14.617 -5.102 -5.922 1 98.12 127 LEU B N 1
ATOM 3735 C CA . LEU B 1 127 ? 14.203 -6.25 -5.125 1 98.12 127 LEU B CA 1
ATOM 3736 C C . LEU B 1 127 ? 15.375 -7.207 -4.906 1 98.12 127 LEU B C 1
ATOM 3738 O O . LEU B 1 127 ? 16.203 -7.387 -5.797 1 98.12 127 LEU B O 1
ATOM 3742 N N . ASP B 1 128 ? 15.406 -7.816 -3.75 1 98.19 128 ASP B N 1
ATOM 3743 C CA . ASP B 1 128 ? 16.422 -8.82 -3.428 1 98.19 128 ASP B CA 1
ATOM 3744 C C . ASP B 1 128 ? 15.805 -10.219 -3.371 1 98.19 128 ASP B C 1
ATOM 3746 O O . ASP B 1 128 ? 16.469 -11.203 -3.703 1 98.19 128 ASP B O 1
ATOM 3750 N N . VAL B 1 129 ? 14.609 -10.305 -2.902 1 98.62 129 VAL B N 1
ATOM 3751 C CA . VAL B 1 129 ? 13.891 -11.57 -2.771 1 98.62 129 VAL B CA 1
ATOM 3752 C C . VAL B 1 129 ? 12.477 -11.422 -3.328 1 98.62 129 VAL B C 1
ATOM 3754 O O . VAL B 1 129 ? 11.781 -10.453 -3.021 1 98.62 129 VAL B O 1
ATOM 3757 N N . VAL B 1 130 ? 12.07 -12.312 -4.152 1 98.81 130 VAL B N 1
ATOM 3758 C CA . VAL B 1 130 ? 10.695 -12.359 -4.656 1 98.81 130 VAL B CA 1
ATOM 3759 C C . VAL B 1 130 ? 10.07 -13.719 -4.332 1 98.81 130 VAL B C 1
ATOM 3761 O O . VAL B 1 130 ? 10.68 -14.758 -4.574 1 98.81 130 VAL B O 1
ATOM 3764 N N . VAL B 1 131 ? 8.914 -13.68 -3.773 1 98.31 131 VAL B N 1
ATOM 3765 C CA . VAL B 1 131 ? 8.164 -14.906 -3.531 1 98.31 131 VAL B CA 1
ATOM 3766 C C . VAL B 1 131 ? 6.754 -14.773 -4.102 1 98.31 131 VAL B C 1
ATOM 3768 O O . VAL B 1 131 ? 6.211 -13.672 -4.172 1 98.31 131 VAL B O 1
ATOM 3771 N N . SER B 1 132 ? 6.203 -15.797 -4.543 1 96.88 132 SER B N 1
ATOM 3772 C CA . SER B 1 132 ? 4.812 -15.93 -4.965 1 96.88 132 SER B CA 1
ATOM 3773 C C . SER B 1 132 ? 4.238 -17.281 -4.559 1 96.88 132 SER B C 1
ATOM 3775 O O . SER B 1 132 ? 4.898 -18.312 -4.711 1 96.88 132 SER B O 1
ATOM 3777 N N . PHE B 1 133 ? 3.094 -17.234 -4.004 1 93.12 133 PHE B N 1
ATOM 3778 C CA . PHE B 1 133 ? 2.475 -18.438 -3.457 1 93.12 133 PHE B CA 1
ATOM 3779 C C . PHE B 1 133 ? 1.104 -18.672 -4.078 1 93.12 133 PHE B C 1
ATOM 3781 O O . PHE B 1 133 ? 0.126 -18.031 -3.705 1 93.12 133 PHE B O 1
ATOM 3788 N N . ILE B 1 134 ? 1 -19.625 -5.008 1 89.06 134 ILE B N 1
ATOM 3789 C CA . ILE B 1 134 ? -0.217 -20.141 -5.633 1 89.06 134 ILE B CA 1
ATOM 3790 C C . ILE B 1 134 ? -0.983 -18.984 -6.285 1 89.06 134 ILE B C 1
ATOM 3792 O O . ILE B 1 134 ? -2.184 -18.828 -6.059 1 89.06 134 ILE B O 1
ATOM 3796 N N . SER B 1 135 ? -0.32 -18.266 -7.109 1 92.69 135 SER B N 1
ATOM 3797 C CA . SER B 1 135 ? -0.981 -17.156 -7.789 1 92.69 135 SER B CA 1
ATOM 3798 C C . SER B 1 135 ? -0.667 -17.156 -9.281 1 92.69 135 SER B C 1
ATOM 3800 O O . SER B 1 135 ? -1.398 -16.562 -10.07 1 92.69 135 SER B O 1
ATOM 3802 N N . LEU B 1 136 ? 0.34 -17.859 -9.727 1 95.38 136 LEU B N 1
ATOM 3803 C CA . LEU B 1 136 ? 0.867 -17.719 -11.078 1 95.38 136 LEU B CA 1
ATOM 3804 C C . LEU B 1 136 ? 0.04 -18.516 -12.078 1 95.38 136 LEU B C 1
ATOM 3806 O O . LEU B 1 136 ? 0.281 -18.453 -13.281 1 95.38 136 LEU B O 1
ATOM 3810 N N . HIS B 1 137 ? -0.96 -19.312 -11.617 1 92 137 HIS B N 1
ATOM 3811 C CA . HIS B 1 137 ? -1.862 -20 -12.531 1 92 137 HIS B CA 1
ATOM 3812 C C . HIS B 1 137 ? -2.885 -19.031 -13.125 1 92 137 HIS B C 1
ATOM 3814 O O . HIS B 1 137 ? -3.539 -19.359 -14.125 1 92 137 HIS B O 1
ATOM 3820 N N . TRP B 1 138 ? -3.064 -17.906 -12.508 1 91.25 138 TRP B N 1
ATOM 3821 C CA . TRP B 1 138 ? -3.947 -16.891 -13.078 1 91.25 138 TRP B CA 1
ATOM 3822 C C . TRP B 1 138 ? -3.289 -16.203 -14.266 1 91.25 138 TRP B C 1
ATOM 3824 O O . TRP B 1 138 ? -2.18 -15.68 -14.156 1 91.25 138 TRP B O 1
ATOM 3834 N N . LEU B 1 139 ? -4.016 -16.125 -15.336 1 94.62 139 LEU B N 1
ATOM 3835 C CA . LEU B 1 139 ? -3.48 -15.484 -16.531 1 94.62 139 LEU B CA 1
ATOM 3836 C C . LEU B 1 139 ? -3.787 -13.992 -16.531 1 94.62 139 LEU B C 1
ATOM 3838 O O . LEU B 1 139 ? -4.68 -13.539 -15.812 1 94.62 139 LEU B O 1
ATOM 3842 N N . SER B 1 140 ? -2.998 -13.203 -17.312 1 95.69 140 SER B N 1
ATOM 3843 C CA . SER B 1 140 ? -3.197 -11.758 -17.406 1 95.69 140 SER B CA 1
ATOM 3844 C C . SER B 1 140 ? -4.527 -11.43 -18.078 1 95.69 140 SER B C 1
ATOM 3846 O O . SER B 1 140 ? -5.102 -10.367 -17.844 1 95.69 140 SER B O 1
ATOM 3848 N N . SER B 1 141 ? -4.945 -12.32 -18.969 1 92.75 141 SER B N 1
ATOM 3849 C CA . SER B 1 141 ? -6.219 -12.188 -19.672 1 92.75 141 SER B CA 1
ATOM 3850 C C . SER B 1 141 ? -6.699 -13.531 -20.219 1 92.75 141 SER B C 1
ATOM 3852 O O . SER B 1 141 ? -5.906 -14.461 -20.375 1 92.75 141 SER B O 1
ATOM 3854 N N . ILE B 1 142 ? -7.969 -13.633 -20.422 1 90.38 142 ILE B N 1
ATOM 3855 C CA . ILE B 1 142 ? -8.562 -14.828 -21.016 1 90.38 142 ILE B CA 1
ATOM 3856 C C . ILE B 1 142 ? -8.383 -14.797 -22.531 1 90.38 142 ILE B C 1
ATOM 3858 O O . ILE B 1 142 ? -8.922 -13.922 -23.219 1 90.38 142 ILE B O 1
ATOM 3862 N N . PRO B 1 143 ? -7.633 -15.758 -23.062 1 93.31 143 PRO B N 1
ATOM 3863 C CA . PRO B 1 143 ? -7.344 -15.711 -24.5 1 93.31 143 PRO B CA 1
ATOM 3864 C C . PRO B 1 143 ? -8.547 -16.094 -25.359 1 93.31 143 PRO B C 1
ATOM 3866 O O . PRO B 1 143 ? -8.664 -15.656 -26.5 1 93.31 143 PRO B O 1
ATOM 3869 N N . ALA B 1 144 ? -9.383 -16.953 -24.859 1 89.12 144 ALA B N 1
ATOM 3870 C CA . ALA B 1 144 ? -10.586 -17.406 -25.562 1 89.12 144 ALA B CA 1
ATOM 3871 C C . ALA B 1 144 ? -11.609 -17.969 -24.594 1 89.12 144 ALA B C 1
ATOM 3873 O O . ALA B 1 144 ? -11.242 -18.547 -23.562 1 89.12 144 ALA B O 1
ATOM 3874 N N . PRO B 1 145 ? -12.883 -17.812 -24.953 1 82.62 145 PRO B N 1
ATOM 3875 C CA . PRO B 1 145 ? -13.891 -18.453 -24.109 1 82.62 145 PRO B CA 1
ATOM 3876 C C . PRO B 1 145 ? -13.844 -19.984 -24.203 1 82.62 145 PRO B C 1
ATOM 3878 O O . PRO B 1 145 ? -13.484 -20.531 -25.234 1 82.62 145 PRO B O 1
ATOM 3881 N N . VAL B 1 146 ? -14.109 -20.609 -23.078 1 81.38 146 VAL B N 1
ATOM 3882 C CA . VAL B 1 146 ? -14.203 -22.062 -23.047 1 81.38 146 VAL B CA 1
ATOM 3883 C C . VAL B 1 146 ? -15.641 -22.5 -23.312 1 81.38 146 VAL B C 1
ATOM 3885 O O . VAL B 1 146 ? -16.562 -22.078 -22.609 1 81.38 146 VAL B O 1
ATOM 3888 N N . PRO B 1 147 ? -15.734 -23.297 -24.344 1 73.44 147 PRO B N 1
ATOM 3889 C CA . PRO B 1 147 ? -17.094 -23.688 -24.703 1 73.44 147 PRO B CA 1
ATOM 3890 C C . PRO B 1 147 ? -17.719 -24.672 -23.719 1 73.44 147 PRO B C 1
ATOM 3892 O O . PRO B 1 147 ? -17 -25.328 -22.953 1 73.44 147 PRO B O 1
ATOM 3895 N N . GLY B 1 148 ? -19.047 -24.984 -23.828 1 62.47 148 GLY B N 1
ATOM 3896 C CA . GLY B 1 148 ? -19.797 -26.078 -23.25 1 62.47 148 GLY B CA 1
ATOM 3897 C C . GLY B 1 148 ? -19.859 -26.031 -21.734 1 62.47 148 GLY B C 1
ATOM 3898 O O . GLY B 1 148 ? -19.859 -27.062 -21.062 1 62.47 148 GLY B O 1
ATOM 3899 N N . ASN B 1 149 ? -19.828 -24.938 -21.219 1 63.72 149 ASN B N 1
ATOM 3900 C CA . ASN B 1 149 ? -19.938 -24.766 -19.766 1 63.72 149 ASN B CA 1
ATOM 3901 C C . ASN B 1 149 ? -18.672 -25.203 -19.047 1 63.72 149 ASN B C 1
ATOM 3903 O O . ASN B 1 149 ? -18.688 -25.422 -17.828 1 63.72 149 ASN B O 1
ATOM 3907 N N . ASN B 1 150 ? -17.75 -25.672 -19.953 1 67.06 150 ASN B N 1
ATOM 3908 C CA . ASN B 1 150 ? -16.469 -25.906 -19.297 1 67.06 150 ASN B CA 1
ATOM 3909 C C . ASN B 1 150 ? -15.82 -24.609 -18.828 1 67.06 150 ASN B C 1
ATOM 3911 O O . ASN B 1 150 ? -16.016 -23.562 -19.453 1 67.06 150 ASN B O 1
ATOM 3915 N N . MET B 1 151 ? -15.656 -24.422 -17.641 1 72.75 151 MET B N 1
ATOM 3916 C CA . MET B 1 151 ? -15.234 -23.172 -17.016 1 72.75 151 MET B CA 1
ATOM 3917 C C . MET B 1 151 ? -13.734 -23.188 -16.734 1 72.75 151 MET B C 1
ATOM 3919 O O . MET B 1 151 ? -13.156 -22.172 -16.359 1 72.75 151 MET B O 1
ATOM 3923 N N . THR B 1 152 ? -13.172 -24.312 -17.062 1 75.69 152 THR B N 1
ATOM 3924 C CA . THR B 1 152 ? -11.758 -24.453 -16.75 1 75.69 152 THR B CA 1
ATOM 3925 C C . THR B 1 152 ? -11.023 -25.203 -17.859 1 75.69 152 THR B C 1
ATOM 3927 O O . THR B 1 152 ? -11.641 -25.906 -18.656 1 75.69 152 THR B O 1
ATOM 3930 N N . MET B 1 153 ? -9.773 -25.062 -17.969 1 80.44 153 MET B N 1
ATOM 3931 C CA . MET B 1 153 ? -8.914 -25.797 -18.891 1 80.44 153 MET B CA 1
ATOM 3932 C C . MET B 1 153 ? -8.516 -27.141 -18.312 1 80.44 153 MET B C 1
ATOM 3934 O O . MET B 1 153 ? -7.328 -27.406 -18.109 1 80.44 153 MET B O 1
ATOM 3938 N N . SER B 1 154 ? -9.531 -27.906 -18.078 1 81.62 154 SER B N 1
ATOM 3939 C CA . SER B 1 154 ? -9.336 -29.266 -17.594 1 81.62 154 SER B CA 1
ATOM 3940 C C . SER B 1 154 ? -8.914 -30.203 -18.719 1 81.62 154 SER B C 1
ATOM 3942 O O . SER B 1 154 ? -8.883 -29.797 -19.891 1 81.62 154 SER B O 1
ATOM 3944 N N . GLN B 1 155 ? -8.594 -31.438 -18.328 1 84 155 GLN B N 1
ATOM 3945 C CA . GLN B 1 155 ? -8.227 -32.406 -19.344 1 84 155 GLN B CA 1
ATOM 3946 C C . GLN B 1 155 ? -9.359 -32.625 -20.328 1 84 155 GLN B C 1
ATOM 3948 O O . GLN B 1 155 ? -9.125 -32.75 -21.531 1 84 155 GLN B O 1
ATOM 3953 N N . VAL B 1 156 ? -10.5 -32.625 -19.812 1 81.69 156 VAL B N 1
ATOM 3954 C CA . VAL B 1 156 ? -11.68 -32.812 -20.656 1 81.69 156 VAL B CA 1
ATOM 3955 C C . VAL B 1 156 ? -11.766 -31.703 -21.703 1 81.69 156 VAL B C 1
ATOM 3957 O O . VAL B 1 156 ? -11.992 -31.969 -22.875 1 81.69 156 VAL B O 1
ATOM 3960 N N . THR B 1 157 ? -11.602 -30.516 -21.25 1 85.31 157 THR B N 1
ATOM 3961 C CA . THR B 1 157 ? -11.664 -29.375 -22.141 1 85.31 157 THR B CA 1
ATOM 3962 C C . THR B 1 157 ? -10.516 -29.406 -23.141 1 85.31 157 THR B C 1
ATOM 3964 O O . THR B 1 157 ? -10.711 -29.109 -24.328 1 85.31 157 THR B O 1
ATOM 3967 N N . ARG B 1 158 ? -9.336 -29.75 -22.703 1 88.62 158 ARG B N 1
ATOM 3968 C CA . ARG B 1 158 ? -8.164 -29.812 -23.562 1 88.62 158 ARG B CA 1
ATOM 3969 C C . ARG B 1 158 ? -8.375 -30.812 -24.703 1 88.62 158 ARG B C 1
ATOM 3971 O O . ARG B 1 158 ? -8.023 -30.531 -25.844 1 88.62 158 ARG B O 1
ATOM 3978 N N . ASP B 1 159 ? -9.008 -31.922 -24.328 1 88.56 159 ASP B N 1
ATOM 3979 C CA . ASP B 1 159 ? -9.234 -32.969 -25.312 1 88.56 159 ASP B CA 1
ATOM 3980 C C . ASP B 1 159 ? -10.328 -32.594 -26.297 1 88.56 159 ASP B C 1
ATOM 3982 O O . ASP B 1 159 ? -10.227 -32.875 -27.5 1 88.56 159 ASP B O 1
ATOM 3986 N N . ALA B 1 160 ? -11.32 -32 -25.797 1 87.88 160 ALA B N 1
ATOM 3987 C CA . ALA B 1 160 ? -12.492 -31.688 -26.609 1 87.88 160 ALA B CA 1
ATOM 3988 C C . ALA B 1 160 ? -12.203 -30.531 -27.562 1 87.88 160 ALA B C 1
ATOM 3990 O O . ALA B 1 160 ? -12.742 -30.469 -28.672 1 87.88 160 ALA B O 1
ATOM 3991 N N . TYR B 1 161 ? -11.344 -29.625 -27.203 1 91.31 161 TYR B N 1
ATOM 3992 C CA . TYR B 1 161 ? -11.109 -28.406 -27.984 1 91.31 161 TYR B CA 1
ATOM 3993 C C . TYR B 1 161 ? -9.625 -28.125 -28.094 1 91.31 161 TYR B C 1
ATOM 3995 O O . TYR B 1 161 ? -9.133 -27.125 -27.562 1 91.31 161 TYR B O 1
ATOM 4003 N N . PRO B 1 162 ? -8.906 -28.828 -28.891 1 93.81 162 PRO B N 1
ATOM 4004 C CA . PRO B 1 162 ? -7.453 -28.688 -29 1 93.81 162 PRO B CA 1
ATOM 4005 C C . PRO B 1 162 ? -7.035 -27.297 -29.484 1 93.81 162 PRO B C 1
ATOM 4007 O O . PRO B 1 162 ? -5.98 -26.797 -29.094 1 93.81 162 PRO B O 1
ATOM 4010 N N . GLY B 1 163 ? -7.832 -26.719 -30.328 1 94.62 163 GLY B N 1
ATOM 4011 C CA . GLY B 1 163 ? -7.539 -25.375 -30.797 1 94.62 163 GLY B CA 1
ATOM 4012 C C . GLY B 1 163 ? -7.602 -24.328 -29.688 1 94.62 163 GLY B C 1
ATOM 4013 O O . GLY B 1 163 ? -6.734 -23.453 -29.594 1 94.62 163 GLY B O 1
ATOM 4014 N N . ILE B 1 164 ? -8.602 -24.406 -28.906 1 93.06 164 ILE B N 1
ATOM 4015 C CA . ILE B 1 164 ? -8.75 -23.5 -27.766 1 93.06 164 ILE B CA 1
ATOM 4016 C C . ILE B 1 164 ? -7.629 -23.75 -26.766 1 93.06 164 ILE B C 1
ATOM 4018 O O . ILE B 1 164 ? -7.051 -22.797 -26.219 1 93.06 164 ILE B O 1
ATOM 4022 N N . TYR B 1 165 ? -7.344 -24.984 -26.578 1 94.19 165 TYR B N 1
ATOM 4023 C CA . TYR B 1 165 ? -6.254 -25.344 -25.688 1 94.19 165 TYR B CA 1
ATOM 4024 C C . TYR B 1 165 ? -4.945 -24.703 -26.141 1 94.19 165 TYR B C 1
ATOM 4026 O O . TYR B 1 165 ? -4.191 -24.188 -25.312 1 94.19 165 TYR B O 1
ATOM 4034 N N . LYS B 1 166 ? -4.699 -24.766 -27.344 1 96.69 166 LYS B N 1
ATOM 4035 C CA . LYS B 1 166 ? -3.477 -24.188 -27.875 1 96.69 166 LYS B CA 1
ATOM 4036 C C . LYS B 1 166 ? -3.418 -22.688 -27.594 1 96.69 166 LYS B C 1
ATOM 4038 O O . LYS B 1 166 ? -2.363 -22.156 -27.219 1 96.69 166 LYS B O 1
ATOM 4043 N N . LEU B 1 167 ? -4.508 -21.969 -27.703 1 96.56 167 LEU B N 1
ATOM 4044 C CA . LEU B 1 167 ? -4.562 -20.547 -27.422 1 96.56 167 LEU B CA 1
ATOM 4045 C C . LEU B 1 167 ? -4.234 -20.266 -25.953 1 96.56 167 L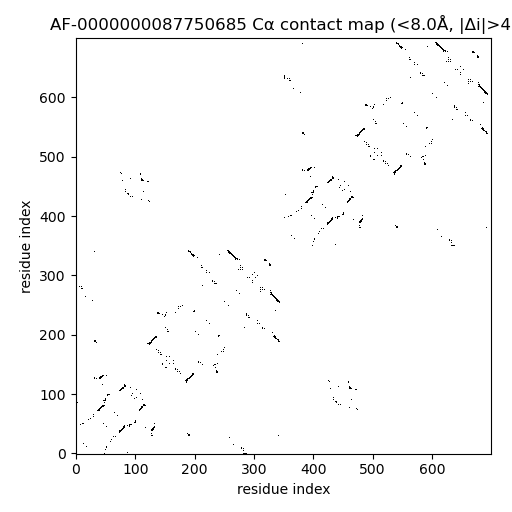EU B C 1
ATOM 4047 O O . LEU B 1 167 ? -3.498 -19.328 -25.656 1 96.56 167 LEU B O 1
ATOM 4051 N N . TRP B 1 168 ? -4.754 -21.062 -25.094 1 96 168 TRP B N 1
ATOM 4052 C CA . TRP B 1 168 ? -4.523 -20.906 -23.672 1 96 168 TRP B CA 1
ATOM 4053 C C . TRP B 1 168 ? -3.074 -21.219 -23.312 1 96 168 TRP B C 1
ATOM 4055 O O . TRP B 1 168 ? -2.451 -20.5 -22.531 1 96 168 TRP B O 1
ATOM 4065 N N . LYS B 1 169 ? -2.6 -22.297 -23.891 1 96.88 169 LYS B N 1
ATOM 4066 C CA . LYS B 1 169 ? -1.213 -22.688 -23.672 1 96.88 169 LYS B CA 1
ATOM 4067 C C . LYS B 1 169 ? -0.249 -21.594 -24.125 1 96.88 169 LYS B C 1
ATOM 4069 O O . LYS B 1 169 ? 0.702 -21.266 -23.422 1 96.88 169 LYS B O 1
ATOM 4074 N N . ASP B 1 170 ? -0.526 -21.047 -25.266 1 98.06 170 ASP B N 1
ATOM 4075 C CA . ASP B 1 170 ? 0.311 -19.969 -25.812 1 98.06 170 ASP B CA 1
ATOM 4076 C C . ASP B 1 170 ? 0.254 -18.734 -24.922 1 98.06 170 ASP B C 1
ATOM 4078 O O . ASP B 1 170 ? 1.284 -18.109 -24.641 1 98.06 170 ASP B O 1
ATOM 4082 N N . LYS B 1 171 ? -0.923 -18.391 -24.516 1 98 171 LYS B N 1
ATOM 4083 C CA . LYS B 1 171 ? -1.101 -17.25 -23.625 1 98 171 LYS B CA 1
ATOM 4084 C C . LYS B 1 171 ? -0.386 -17.453 -22.297 1 98 171 LYS B C 1
ATOM 4086 O O . LYS B 1 171 ? 0.249 -16.531 -21.781 1 98 171 LYS B O 1
ATOM 4091 N N . ALA B 1 172 ? -0.523 -18.609 -21.75 1 97.88 172 ALA B N 1
ATOM 4092 C CA . ALA B 1 172 ? 0.134 -18.938 -20.484 1 97.88 172 ALA B CA 1
ATOM 4093 C C . ALA B 1 172 ? 1.651 -18.844 -20.609 1 97.88 172 ALA B C 1
ATOM 4095 O O . ALA B 1 172 ? 2.324 -18.344 -19.703 1 97.88 172 ALA B O 1
ATOM 4096 N N . HIS B 1 173 ? 2.16 -19.328 -21.719 1 98.5 173 HIS B N 1
ATOM 4097 C CA . HIS B 1 173 ? 3.592 -19.234 -21.969 1 98.5 173 HIS B CA 1
ATOM 4098 C C . HIS B 1 173 ? 4.043 -17.797 -22.078 1 98.5 173 HIS B C 1
ATOM 4100 O O . HIS B 1 173 ? 5.031 -17.391 -21.453 1 98.5 173 HIS B O 1
ATOM 4106 N N . GLU B 1 174 ? 3.297 -17.047 -22.828 1 98.62 174 GLU B N 1
ATOM 4107 C CA . GLU B 1 174 ? 3.594 -15.625 -22.984 1 98.62 174 GLU B CA 1
ATOM 4108 C C . GLU B 1 174 ? 3.592 -14.906 -21.641 1 98.62 174 GLU B C 1
ATOM 4110 O O . GLU B 1 174 ? 4.488 -14.117 -21.359 1 98.62 174 GLU B O 1
ATOM 4115 N N . ASP B 1 175 ? 2.598 -15.148 -20.859 1 98.62 175 ASP B N 1
ATOM 4116 C CA . ASP B 1 175 ? 2.455 -14.539 -19.531 1 98.62 175 ASP B CA 1
ATOM 4117 C C . ASP B 1 175 ? 3.643 -14.883 -18.641 1 98.62 175 ASP B C 1
ATOM 4119 O O . ASP B 1 175 ? 4.195 -14.008 -17.969 1 98.62 175 ASP B O 1
ATOM 4123 N N . LEU B 1 176 ? 4.008 -16.172 -18.609 1 98.69 176 LEU B N 1
ATOM 4124 C CA . LEU B 1 176 ? 5.09 -16.594 -17.734 1 98.69 176 LEU B CA 1
ATOM 4125 C C . LEU B 1 176 ? 6.414 -15.977 -18.156 1 98.69 176 LEU B C 1
ATOM 4127 O O . LEU B 1 176 ? 7.203 -15.539 -17.312 1 98.69 176 LEU B O 1
ATOM 4131 N N . VAL B 1 177 ? 6.672 -15.938 -19.453 1 98.88 177 VAL B N 1
ATOM 4132 C CA . VAL B 1 177 ? 7.887 -15.312 -19.969 1 98.88 177 VAL B CA 1
ATOM 4133 C C . VAL B 1 177 ? 7.902 -13.828 -19.578 1 98.88 177 VAL B C 1
ATOM 4135 O O . VAL B 1 177 ? 8.922 -13.32 -19.109 1 98.88 177 VAL B O 1
ATOM 4138 N N . LYS B 1 178 ? 6.797 -13.164 -19.766 1 98.81 178 LYS B N 1
ATOM 4139 C CA . LYS B 1 178 ? 6.688 -11.75 -19.406 1 98.81 178 LYS B CA 1
ATOM 4140 C C . LYS B 1 178 ? 6.938 -11.547 -17.906 1 98.81 178 LYS B C 1
ATOM 4142 O O . LYS B 1 178 ? 7.688 -10.656 -17.516 1 98.81 178 LYS B O 1
ATOM 4147 N N . PHE B 1 179 ? 6.309 -12.398 -17.141 1 98.88 179 PHE B N 1
ATOM 4148 C CA . PHE B 1 179 ? 6.496 -12.352 -15.688 1 98.88 179 PHE B CA 1
ATOM 4149 C C . PHE B 1 179 ? 7.973 -12.477 -15.328 1 98.88 179 PHE B C 1
ATOM 4151 O O . PHE B 1 179 ? 8.492 -11.68 -14.547 1 98.88 179 PHE B O 1
ATOM 4158 N N . LEU B 1 180 ? 8.625 -13.438 -15.852 1 98.88 180 LEU B N 1
ATOM 4159 C CA . LEU B 1 180 ? 10.031 -13.695 -15.555 1 98.88 180 LEU B CA 1
ATOM 4160 C C . LEU B 1 180 ? 10.906 -12.539 -16.016 1 98.88 180 LEU B C 1
ATOM 4162 O O . LEU B 1 180 ? 11.836 -12.141 -15.328 1 98.88 180 LEU B O 1
ATOM 4166 N N . ARG B 1 181 ? 10.633 -11.961 -17.172 1 98.88 181 ARG B N 1
ATOM 4167 C CA . ARG B 1 181 ? 11.406 -10.836 -17.688 1 98.88 181 ARG B CA 1
ATOM 4168 C C . ARG B 1 181 ? 11.281 -9.625 -16.766 1 98.88 181 ARG B C 1
ATOM 4170 O O . ARG B 1 181 ? 12.266 -8.938 -16.5 1 98.88 181 ARG B O 1
ATOM 4177 N N . LEU B 1 182 ? 10.117 -9.359 -16.359 1 98.81 182 LEU B N 1
ATOM 4178 C CA . LEU B 1 182 ? 9.891 -8.227 -15.477 1 98.81 182 LEU B CA 1
ATOM 4179 C C . LEU B 1 182 ? 10.633 -8.422 -14.156 1 98.81 182 LEU B C 1
ATOM 4181 O O . LEU B 1 182 ? 11.258 -7.484 -13.656 1 98.81 182 LEU B O 1
ATOM 4185 N N . ARG B 1 183 ? 10.547 -9.648 -13.555 1 98.81 183 ARG B N 1
ATOM 4186 C CA . ARG B 1 183 ? 11.281 -9.953 -12.328 1 98.81 183 ARG B CA 1
ATOM 4187 C C . ARG B 1 183 ? 12.789 -9.859 -12.555 1 98.81 183 ARG B C 1
ATOM 4189 O O . ARG B 1 183 ? 13.523 -9.406 -11.672 1 98.81 183 ARG B O 1
ATOM 4196 N N . ALA B 1 184 ? 13.219 -10.25 -13.719 1 98.75 184 ALA B N 1
ATOM 4197 C CA . ALA B 1 184 ? 14.641 -10.141 -14.039 1 98.75 184 ALA B CA 1
ATOM 4198 C C . ALA B 1 184 ? 15.109 -8.688 -14.008 1 98.75 184 ALA B C 1
ATOM 4200 O O . ALA B 1 184 ? 16.25 -8.406 -13.656 1 98.75 184 ALA B O 1
ATOM 4201 N N . ILE B 1 185 ? 14.305 -7.785 -14.406 1 98.19 185 ILE B N 1
ATOM 4202 C CA . ILE B 1 185 ? 14.609 -6.359 -14.383 1 98.19 185 ILE B CA 1
ATOM 4203 C C . ILE B 1 185 ? 14.594 -5.859 -12.938 1 98.19 185 ILE B C 1
ATOM 4205 O O . ILE B 1 185 ? 15.492 -5.117 -12.523 1 98.19 185 ILE B O 1
ATOM 4209 N N . GLU B 1 186 ? 13.648 -6.277 -12.117 1 98.56 186 GLU B N 1
ATOM 4210 C CA . GLU B 1 186 ? 13.375 -5.723 -10.797 1 98.56 186 GLU B CA 1
ATOM 4211 C C . GLU B 1 186 ? 14.328 -6.285 -9.75 1 98.56 186 GLU B C 1
ATOM 4213 O O . GLU B 1 186 ? 14.68 -5.602 -8.789 1 98.56 186 GLU B O 1
ATOM 4218 N N . LEU B 1 187 ? 14.75 -7.523 -9.945 1 98.5 187 LEU B N 1
ATOM 4219 C CA . LEU B 1 187 ? 15.656 -8.164 -9 1 98.5 187 LEU B CA 1
ATOM 4220 C C . LEU B 1 187 ? 17.047 -7.551 -9.102 1 98.5 187 LEU B C 1
ATOM 4222 O O . LEU B 1 187 ? 17.531 -7.266 -10.195 1 98.5 187 LEU B O 1
ATOM 4226 N N . SER B 1 188 ? 17.656 -7.332 -7.973 1 97.12 188 SER B N 1
ATOM 4227 C CA . SER B 1 188 ? 19.078 -6.965 -7.922 1 97.12 188 SER B CA 1
ATOM 4228 C C . SER B 1 188 ? 19.969 -8.133 -8.328 1 97.12 188 SER B C 1
ATOM 4230 O O . SER B 1 188 ? 19.5 -9.273 -8.422 1 97.12 188 SER B O 1
ATOM 4232 N N . ASP B 1 189 ? 21.203 -7.797 -8.586 1 96.75 189 ASP B N 1
ATOM 4233 C CA . ASP B 1 189 ? 22.172 -8.852 -8.867 1 96.75 189 ASP B CA 1
ATOM 4234 C C . ASP B 1 189 ? 22.219 -9.875 -7.738 1 96.75 189 ASP B C 1
ATOM 4236 O O . ASP B 1 189 ? 22.25 -9.508 -6.562 1 96.75 189 ASP B O 1
ATOM 4240 N N . HIS B 1 190 ? 22.109 -11.18 -8.094 1 96.94 190 HIS B N 1
ATOM 4241 C CA . HIS B 1 190 ? 22.156 -12.312 -7.172 1 96.94 190 HIS B CA 1
ATOM 4242 C C . HIS B 1 190 ? 20.891 -12.375 -6.328 1 96.94 190 HIS B C 1
ATOM 4244 O O . HIS B 1 190 ? 20.859 -13.047 -5.293 1 96.94 190 HIS B O 1
ATOM 4250 N N . GLY B 1 191 ? 19.875 -11.57 -6.707 1 98.25 191 GLY B N 1
ATOM 4251 C CA . GLY B 1 191 ? 18.578 -11.719 -6.055 1 98.25 191 GLY B CA 1
ATOM 4252 C C . GLY B 1 191 ? 17.984 -13.102 -6.23 1 98.25 191 GLY B C 1
ATOM 4253 O O . GLY B 1 191 ? 18.359 -13.828 -7.152 1 98.25 191 GLY B O 1
ATOM 4254 N N . VAL B 1 192 ? 17.094 -13.492 -5.359 1 98.62 192 VAL B N 1
ATOM 4255 C CA . VAL B 1 192 ? 16.516 -14.836 -5.359 1 98.62 192 VAL B CA 1
ATOM 4256 C C . VAL B 1 192 ? 15 -14.742 -5.547 1 98.62 192 VAL B C 1
ATOM 4258 O O . VAL B 1 192 ? 14.359 -13.828 -5.027 1 98.62 192 VAL B O 1
ATOM 4261 N N . MET B 1 193 ? 14.445 -15.625 -6.277 1 98.81 193 MET B N 1
ATOM 4262 C CA . MET B 1 193 ? 13 -15.734 -6.48 1 98.81 193 MET B CA 1
ATOM 4263 C C . MET B 1 193 ? 12.531 -17.172 -6.254 1 98.81 193 MET B C 1
ATOM 4265 O O . MET B 1 193 ? 13.07 -18.109 -6.844 1 98.81 193 MET B O 1
ATOM 4269 N N . CYS B 1 194 ? 11.625 -17.344 -5.395 1 98.44 194 CYS B N 1
ATOM 4270 C CA . CYS B 1 194 ? 11.023 -18.641 -5.094 1 98.44 194 CYS B CA 1
ATOM 4271 C C . CYS B 1 194 ? 9.531 -18.641 -5.395 1 98.44 194 CYS B C 1
ATOM 4273 O O . CYS B 1 194 ? 8.789 -17.797 -4.867 1 98.44 194 CYS B O 1
ATOM 4275 N N . LEU B 1 195 ? 9.078 -19.594 -6.172 1 97.81 195 LEU B N 1
ATOM 4276 C CA . LEU B 1 195 ? 7.703 -19.641 -6.664 1 97.81 195 LEU B CA 1
ATOM 4277 C C . LEU B 1 195 ? 7.051 -20.984 -6.336 1 97.81 195 LEU B C 1
ATOM 4279 O O . LEU B 1 195 ? 7.621 -22.031 -6.617 1 97.81 195 LEU B O 1
ATOM 4283 N N . THR B 1 196 ? 5.926 -20.906 -5.719 1 95 196 THR B N 1
ATOM 4284 C CA . THR B 1 196 ? 5.047 -22.062 -5.539 1 95 196 THR B CA 1
ATOM 4285 C C . THR B 1 196 ? 3.76 -21.891 -6.34 1 95 196 THR B C 1
ATOM 4287 O O . THR B 1 196 ? 3.066 -20.875 -6.203 1 95 196 THR B O 1
ATOM 4290 N N . MET B 1 197 ? 3.5 -22.828 -7.184 1 93.44 197 MET B N 1
ATOM 4291 C CA . MET B 1 197 ? 2.289 -22.703 -7.992 1 93.44 197 MET B CA 1
ATOM 4292 C C . MET B 1 197 ? 1.608 -24.062 -8.156 1 93.44 197 MET B C 1
ATOM 4294 O O . MET B 1 197 ? 2.197 -25.109 -7.848 1 93.44 197 MET B O 1
ATOM 4298 N N . ALA B 1 198 ? 0.372 -24.016 -8.555 1 88.88 198 ALA B N 1
ATOM 4299 C CA . ALA B 1 198 ? -0.345 -25.234 -8.867 1 88.88 198 ALA B CA 1
ATOM 4300 C C . ALA B 1 198 ? 0.24 -25.922 -10.109 1 88.88 198 ALA B C 1
ATOM 4302 O O . ALA B 1 198 ? 0.614 -25.234 -11.07 1 88.88 198 ALA B O 1
ATOM 4303 N N . GLY B 1 199 ? 0.351 -27.219 -10.039 1 91.69 199 GLY B N 1
ATOM 4304 C CA . GLY B 1 199 ? 0.847 -28 -11.156 1 91.69 199 GLY B CA 1
ATOM 4305 C C . GLY B 1 199 ? -0.227 -28.859 -11.805 1 91.69 199 GLY B C 1
ATOM 4306 O O . GLY B 1 199 ? -1.162 -29.297 -11.141 1 91.69 199 GLY B O 1
ATOM 4307 N N . TYR B 1 200 ? -0.06 -29.031 -13.055 1 91.31 200 TYR B N 1
ATOM 4308 C CA . TYR B 1 200 ? -1.042 -29.781 -13.82 1 91.31 200 TYR B CA 1
ATOM 4309 C C . TYR B 1 200 ? -0.886 -31.281 -13.586 1 91.31 200 TYR B C 1
ATOM 4311 O O . TYR B 1 200 ? 0.232 -31.797 -13.57 1 91.31 200 TYR B O 1
ATOM 4319 N N . THR B 1 201 ? -2.023 -31.922 -13.289 1 83.19 201 THR B N 1
ATOM 4320 C CA . THR B 1 201 ? -2.115 -33.375 -13.227 1 83.19 201 THR B CA 1
ATOM 4321 C C . THR B 1 201 ? -3.396 -33.875 -13.898 1 83.19 201 THR B C 1
ATOM 4323 O O . THR B 1 201 ? -4.426 -33.188 -13.852 1 83.19 201 THR B O 1
ATOM 4326 N N . ASN B 1 202 ? -3.287 -34.906 -14.641 1 79.25 202 ASN B N 1
ATOM 4327 C CA . ASN B 1 202 ? -4.465 -35.531 -15.242 1 79.25 202 ASN B CA 1
ATOM 4328 C C . ASN B 1 202 ? -5.125 -36.5 -14.289 1 79.25 202 ASN B C 1
ATOM 4330 O O . ASN B 1 202 ? -5.242 -37.688 -14.602 1 79.25 202 ASN B O 1
ATOM 4334 N N . SER B 1 203 ? -5.543 -36 -13.141 1 77.56 203 SER B N 1
ATOM 4335 C CA . SER B 1 203 ? -6.164 -36.906 -12.156 1 77.56 203 SER B CA 1
ATOM 4336 C C . SER B 1 203 ? -7.68 -36.938 -12.328 1 77.56 203 SER B C 1
ATOM 4338 O O . SER B 1 203 ? -8.305 -35.906 -12.625 1 77.56 203 SER B O 1
ATOM 4340 N N . ILE B 1 204 ? -8.227 -38.062 -12.141 1 72.38 204 ILE B N 1
ATOM 4341 C CA . ILE B 1 204 ? -9.672 -38.25 -12.227 1 72.38 204 ILE B CA 1
ATOM 4342 C C . ILE B 1 204 ? -10.375 -37.438 -11.148 1 72.38 204 ILE B C 1
ATOM 4344 O O . ILE B 1 204 ? -11.414 -36.812 -11.406 1 72.38 204 ILE B O 1
ATOM 4348 N N . VAL B 1 205 ? -9.789 -37.438 -10.086 1 73.38 205 VAL B N 1
ATOM 4349 C CA . VAL B 1 205 ? -10.383 -36.75 -8.953 1 73.38 205 VAL B CA 1
ATOM 4350 C C . VAL B 1 205 ? -10.391 -35.25 -9.227 1 73.38 205 VAL B C 1
ATOM 4352 O O . VAL B 1 205 ? -11.375 -34.562 -8.93 1 73.38 205 VAL B O 1
ATOM 4355 N N . HIS B 1 206 ? -9.383 -34.75 -9.797 1 76.44 206 HIS B N 1
ATOM 4356 C CA . HIS B 1 206 ? -9.312 -33.344 -10.117 1 76.44 206 HIS B CA 1
ATOM 4357 C C . HIS B 1 206 ? -10.352 -32.938 -11.164 1 76.44 206 HIS B C 1
ATOM 4359 O O . HIS B 1 206 ? -10.984 -31.891 -11.062 1 76.44 206 HIS B O 1
ATOM 4365 N N . ASN B 1 207 ? -10.508 -33.812 -12.055 1 76.56 207 ASN B N 1
ATOM 4366 C CA . ASN B 1 207 ? -11.508 -33.562 -13.086 1 76.56 207 ASN B CA 1
ATOM 4367 C C . ASN B 1 207 ? -12.914 -33.562 -12.508 1 76.56 207 ASN B C 1
ATOM 4369 O O . ASN B 1 207 ? -13.742 -32.719 -12.914 1 76.56 207 ASN B O 1
ATOM 4373 N N . ALA B 1 208 ? -13.156 -34.438 -11.648 1 76.12 208 ALA B N 1
ATOM 4374 C CA . ALA B 1 208 ? -14.453 -34.469 -10.977 1 76.12 208 ALA B CA 1
ATOM 4375 C C . ALA B 1 208 ? -14.672 -33.188 -10.164 1 76.12 208 ALA B C 1
ATOM 4377 O O . ALA B 1 208 ? -15.773 -32.625 -10.172 1 76.12 208 ALA B O 1
ATOM 4378 N N . TRP B 1 209 ? -13.664 -32.781 -9.547 1 78 209 TRP B N 1
ATOM 4379 C CA . TRP B 1 209 ? -13.703 -31.594 -8.711 1 78 209 TRP B CA 1
ATOM 4380 C C . TRP B 1 209 ? -14.055 -30.359 -9.539 1 78 209 TRP B C 1
ATOM 4382 O O . TRP B 1 209 ? -14.961 -29.609 -9.18 1 78 209 TRP B O 1
ATOM 4392 N N . VAL B 1 210 ? -13.438 -30.203 -10.656 1 78.44 210 VAL B N 1
ATOM 4393 C CA . VAL B 1 210 ? -13.625 -29 -11.445 1 78.44 210 VAL B CA 1
ATOM 4394 C C . VAL B 1 210 ? -14.969 -29.047 -12.164 1 78.44 210 VAL B C 1
ATOM 4396 O O . VAL B 1 210 ? -15.562 -28.016 -12.461 1 78.44 210 VAL B O 1
ATOM 4399 N N . SER B 1 211 ? -15.484 -30.234 -12.375 1 80 211 SER B N 1
ATOM 4400 C CA . SER B 1 211 ? -16.75 -30.391 -13.086 1 80 211 SER B CA 1
ATOM 4401 C C . SER B 1 211 ? -17.922 -29.969 -12.219 1 80 211 SER B C 1
ATOM 4403 O O . SER B 1 211 ? -19.016 -29.734 -12.734 1 80 211 SER B O 1
ATOM 4405 N N . VAL B 1 212 ? -17.672 -29.875 -10.969 1 83.31 212 VAL B N 1
ATOM 4406 C CA . VAL B 1 212 ? -18.719 -29.469 -10.031 1 83.31 212 VAL B CA 1
ATOM 4407 C C . VAL B 1 212 ? -19.062 -28 -10.234 1 83.31 212 VAL B C 1
ATOM 4409 O O . VAL B 1 212 ? -20.219 -27.594 -10.023 1 83.31 212 VAL B O 1
ATOM 4412 N N . ILE B 1 213 ? -18.125 -27.203 -10.703 1 84.94 213 ILE B N 1
ATOM 4413 C CA . ILE B 1 213 ? -18.281 -25.75 -10.758 1 84.94 213 ILE B CA 1
ATOM 4414 C C . ILE B 1 213 ? -19.375 -25.391 -11.75 1 84.94 213 ILE B C 1
ATOM 4416 O O . ILE B 1 213 ? -20.375 -24.75 -11.383 1 84.94 213 ILE B O 1
ATOM 4420 N N . PRO B 1 214 ? -19.297 -25.859 -12.953 1 82.44 214 PRO B N 1
ATOM 4421 C CA . PRO B 1 214 ? -20.375 -25.516 -13.875 1 82.44 214 PRO B CA 1
ATOM 4422 C C . PRO B 1 214 ? -21.719 -26.094 -13.453 1 82.44 214 PRO B C 1
ATOM 4424 O O . PRO B 1 214 ? -22.766 -25.484 -13.688 1 82.44 214 PRO B O 1
ATOM 4427 N N . ARG B 1 215 ? -21.734 -27.219 -12.867 1 86.31 215 ARG B N 1
ATOM 4428 C CA . ARG B 1 215 ? -22.969 -27.844 -12.43 1 86.31 215 ARG B CA 1
ATOM 4429 C C . ARG B 1 215 ? -23.656 -27.031 -11.344 1 86.31 215 ARG B C 1
ATOM 4431 O O . ARG B 1 215 ? -24.859 -26.828 -11.367 1 86.31 215 ARG B O 1
ATOM 4438 N N . ALA B 1 216 ? -22.828 -26.641 -10.422 1 88.81 216 ALA B N 1
ATOM 4439 C CA . ALA B 1 216 ? -23.359 -25.812 -9.336 1 88.81 216 ALA B CA 1
ATOM 4440 C C . ALA B 1 216 ? -23.922 -24.5 -9.867 1 88.81 216 ALA B C 1
ATOM 4442 O O . ALA B 1 216 ? -25 -24.062 -9.445 1 88.81 216 ALA B O 1
ATOM 4443 N N . LEU B 1 217 ? -23.234 -23.875 -10.766 1 87.5 217 LEU B N 1
ATOM 4444 C CA . LEU B 1 217 ? -23.656 -22.594 -11.312 1 87.5 217 LEU B CA 1
ATOM 4445 C C . LEU B 1 217 ? -24.938 -22.734 -12.141 1 87.5 217 LEU B C 1
ATOM 4447 O O . LEU B 1 217 ? -25.797 -21.859 -12.133 1 87.5 217 LEU B O 1
ATOM 4451 N N . GLN B 1 218 ? -25.016 -23.812 -12.789 1 88.62 218 GLN B N 1
ATOM 4452 C CA . GLN B 1 218 ? -26.234 -24.094 -13.547 1 88.62 218 GLN B CA 1
ATOM 4453 C C . GLN B 1 218 ? -27.438 -24.203 -12.617 1 88.62 218 GLN B C 1
ATOM 4455 O O . GLN B 1 218 ? -28.547 -23.766 -12.969 1 88.62 218 GLN B O 1
ATOM 4460 N N . GLN B 1 219 ? -27.219 -24.859 -11.547 1 90.75 219 GLN B N 1
ATOM 4461 C CA . GLN B 1 219 ? -28.297 -24.938 -10.562 1 90.75 219 GLN B CA 1
ATOM 4462 C C . GLN B 1 219 ? -28.719 -23.562 -10.078 1 90.75 219 GLN B C 1
ATOM 4464 O O . GLN B 1 219 ? -29.891 -23.312 -9.852 1 90.75 219 GLN B O 1
ATOM 4469 N N . LEU B 1 220 ? -27.75 -22.672 -9.898 1 90.06 220 LEU B N 1
ATOM 4470 C CA . LEU B 1 220 ? -28.062 -21.328 -9.453 1 90.06 220 LEU B CA 1
ATOM 4471 C C . LEU B 1 220 ? -28.844 -20.562 -10.531 1 90.06 220 LEU B C 1
ATOM 4473 O O . LEU B 1 220 ? -29.688 -19.734 -10.219 1 90.06 220 LEU B O 1
ATOM 4477 N N . VAL B 1 221 ? -28.531 -20.859 -11.742 1 89.38 221 VAL B N 1
ATOM 4478 C CA . VAL B 1 221 ? -29.297 -20.281 -12.836 1 89.38 221 VAL B CA 1
ATOM 4479 C C . VAL B 1 221 ? -30.75 -20.781 -12.766 1 89.38 221 VAL B C 1
ATOM 4481 O O . VAL B 1 221 ? -31.688 -19.984 -12.898 1 89.38 221 VAL B O 1
ATOM 4484 N N . THR B 1 222 ? -30.891 -21.984 -12.547 1 92.75 222 THR B N 1
ATOM 4485 C CA . THR B 1 222 ? -32.219 -22.609 -12.453 1 92.75 222 THR B CA 1
ATOM 4486 C C . THR B 1 222 ? -33 -22 -11.297 1 92.75 222 THR B C 1
ATOM 4488 O O . THR B 1 222 ? -34.219 -21.859 -11.383 1 92.75 222 THR B O 1
ATOM 4491 N N . MET B 1 223 ? -32.312 -21.656 -10.297 1 90.06 223 MET B N 1
ATOM 4492 C CA . MET B 1 223 ? -32.938 -21.078 -9.109 1 90.06 223 MET B CA 1
ATOM 4493 C C . MET B 1 223 ? -33.219 -19.578 -9.297 1 90.06 223 MET B C 1
ATOM 4495 O O . MET B 1 223 ? -33.812 -18.938 -8.438 1 90.06 223 MET B O 1
ATOM 4499 N N . GLY B 1 224 ? -32.656 -19.047 -10.383 1 86.62 224 GLY B N 1
ATOM 4500 C CA . GLY B 1 224 ? -32.875 -17.625 -10.656 1 86.62 224 GLY B CA 1
ATOM 4501 C C . GLY B 1 224 ? -31.891 -16.734 -9.906 1 86.62 224 GLY B C 1
ATOM 4502 O O . GLY B 1 224 ? -32.125 -15.531 -9.781 1 86.62 224 GLY B O 1
ATOM 4503 N N . LEU B 1 225 ? -30.844 -17.297 -9.414 1 87.81 225 LEU B N 1
ATOM 4504 C CA . LEU B 1 225 ? -29.875 -16.547 -8.617 1 87.81 225 LEU B CA 1
ATOM 4505 C C . LEU B 1 225 ? -28.719 -16.062 -9.484 1 87.81 225 LEU B C 1
ATOM 4507 O O . LEU B 1 225 ? -27.906 -15.242 -9.039 1 87.81 225 LEU B O 1
ATOM 4511 N N . LEU B 1 226 ? -28.578 -16.578 -10.633 1 87.31 226 LEU B N 1
ATOM 4512 C CA . LEU B 1 226 ? -27.594 -16.188 -11.633 1 87.31 226 LEU B CA 1
ATOM 4513 C C . LEU B 1 226 ? -28.203 -16.188 -13.031 1 87.31 226 LEU B C 1
ATOM 4515 O O . LEU B 1 226 ? -29 -17.078 -13.367 1 87.31 226 LEU B O 1
ATOM 4519 N N . SER B 1 227 ? -27.922 -15.227 -13.734 1 88.5 227 SER B N 1
ATOM 4520 C CA . SER B 1 227 ? -28.469 -15.195 -15.086 1 88.5 227 SER B CA 1
ATOM 4521 C C . SER B 1 227 ? -27.719 -16.141 -16.016 1 88.5 227 SER B C 1
ATOM 4523 O O . SER B 1 227 ? -26.531 -16.391 -15.812 1 88.5 227 SER B O 1
ATOM 4525 N N . GLN B 1 228 ? -28.453 -16.578 -17.031 1 86.56 228 GLN B N 1
ATOM 4526 C CA . GLN B 1 228 ? -27.812 -17.375 -18.062 1 86.56 228 GLN B CA 1
ATOM 4527 C C . GLN B 1 228 ? -26.75 -16.578 -18.812 1 86.56 228 GLN B C 1
ATOM 4529 O O . GLN B 1 228 ? -25.719 -17.125 -19.219 1 86.56 228 GLN B O 1
ATOM 4534 N N . THR B 1 229 ? -27.047 -15.375 -18.938 1 85.12 229 THR B N 1
ATOM 4535 C CA . THR B 1 229 ? -26.094 -14.484 -19.609 1 85.12 229 THR B CA 1
ATOM 4536 C C . THR B 1 229 ? -24.766 -14.453 -18.859 1 85.12 229 THR B C 1
ATOM 4538 O O . THR B 1 229 ? -23.703 -14.539 -19.484 1 85.12 229 THR B O 1
ATOM 4541 N N . SER B 1 230 ? -24.844 -14.297 -17.531 1 84.44 230 SER B N 1
ATOM 4542 C CA . SER B 1 230 ? -23.641 -14.281 -16.719 1 84.44 230 SER B CA 1
ATOM 4543 C C . SER B 1 230 ? -22.906 -15.625 -16.781 1 84.44 230 SER B C 1
ATOM 4545 O O . SER B 1 230 ? -21.688 -15.664 -16.891 1 84.44 230 SER B O 1
ATOM 4547 N N . LEU B 1 231 ? -23.656 -16.656 -16.75 1 84 231 LEU B N 1
ATOM 4548 C CA . LEU B 1 231 ? -23.062 -18 -16.812 1 84 231 LEU B CA 1
ATOM 4549 C C . LEU B 1 231 ? -22.359 -18.203 -18.141 1 84 231 LEU B C 1
ATOM 4551 O O . LEU B 1 231 ? -21.266 -18.797 -18.188 1 84 231 LEU B O 1
ATOM 4555 N N . ASP B 1 232 ? -22.906 -17.75 -19.203 1 81.44 232 ASP B N 1
ATOM 4556 C CA . ASP B 1 232 ? -22.359 -17.938 -20.547 1 81.44 232 ASP B CA 1
ATOM 4557 C C . ASP B 1 232 ? -21.031 -17.203 -20.703 1 81.44 232 ASP B C 1
ATOM 4559 O O . ASP B 1 232 ? -20.188 -17.609 -21.516 1 81.44 232 ASP B O 1
ATOM 4563 N N . LYS B 1 233 ? -20.859 -16.25 -19.938 1 80.69 233 LYS B N 1
ATOM 4564 C CA . LYS B 1 233 ? -19.656 -15.422 -20.047 1 80.69 233 LYS B CA 1
ATOM 4565 C C . LYS B 1 233 ? -18.562 -15.906 -19.078 1 80.69 233 LYS B C 1
ATOM 4567 O O . LYS B 1 233 ? -17.422 -15.469 -19.172 1 80.69 233 LYS B O 1
ATOM 4572 N N . MET B 1 234 ? -18.969 -16.844 -18.297 1 81.62 234 MET B N 1
ATOM 4573 C CA . MET B 1 234 ? -18.078 -17.219 -17.219 1 81.62 234 MET B CA 1
ATOM 4574 C C . MET B 1 234 ? -16.938 -18.109 -17.734 1 81.62 234 MET B C 1
ATOM 4576 O O . MET B 1 234 ? -17.188 -19.094 -18.438 1 81.62 234 MET B O 1
ATOM 4580 N N . THR B 1 235 ? -15.766 -17.719 -17.578 1 83 235 THR B N 1
ATOM 4581 C CA . THR B 1 235 ? -14.539 -18.484 -17.797 1 83 235 THR B CA 1
ATOM 4582 C C . THR B 1 235 ? -13.531 -18.219 -16.688 1 83 235 THR B C 1
ATOM 4584 O O . THR B 1 235 ? -13.289 -17.062 -16.328 1 83 235 THR B O 1
ATOM 4587 N N . ILE B 1 236 ? -13.109 -19.266 -16.047 1 83.5 236 ILE B N 1
ATOM 4588 C CA . ILE B 1 236 ? -12.062 -19.109 -15.039 1 83.5 236 ILE B CA 1
ATOM 4589 C C . ILE B 1 236 ? -10.711 -18.922 -15.727 1 83.5 236 ILE B C 1
ATOM 4591 O O . ILE B 1 236 ? -10.273 -19.766 -16.5 1 83.5 236 ILE B O 1
ATOM 4595 N N . GLY B 1 237 ? -10.078 -17.844 -15.516 1 86.31 237 GLY B N 1
ATOM 4596 C CA . GLY B 1 237 ? -8.891 -17.422 -16.219 1 86.31 237 GLY B CA 1
ATOM 4597 C C . GLY B 1 237 ? -7.621 -18.078 -15.719 1 86.31 237 GLY B C 1
ATOM 4598 O O . GLY B 1 237 ? -6.559 -17.453 -15.672 1 86.31 237 GLY B O 1
ATOM 4599 N N . GLY B 1 238 ? -7.703 -19.375 -15.297 1 89.38 238 GLY B N 1
ATOM 4600 C CA . GLY B 1 238 ? -6.547 -20.078 -14.773 1 89.38 238 GLY B CA 1
ATOM 4601 C C . GLY B 1 238 ? -6 -21.125 -15.742 1 89.38 238 GLY B C 1
ATOM 4602 O O . GLY B 1 238 ? -6.766 -21.781 -16.438 1 89.38 238 GLY B O 1
ATOM 4603 N N . TYR B 1 239 ? -4.785 -21.219 -15.812 1 92.69 239 TYR B N 1
ATOM 4604 C CA . TYR B 1 239 ? -4.051 -22.25 -16.547 1 92.69 239 TYR B CA 1
ATOM 4605 C C . TYR B 1 239 ? -2.984 -22.891 -15.672 1 92.69 239 TYR B C 1
ATOM 4607 O O . TYR B 1 239 ? -2.094 -22.203 -15.164 1 92.69 239 TYR B O 1
ATOM 4615 N N . ILE B 1 240 ? -3.111 -24.172 -15.477 1 92.38 240 ILE B N 1
ATOM 4616 C CA . ILE B 1 240 ? -2.178 -24.891 -14.617 1 92.38 240 ILE B CA 1
ATOM 4617 C C . ILE B 1 240 ? -1.033 -25.453 -15.453 1 92.38 240 ILE B C 1
ATOM 4619 O O . ILE B 1 240 ? -1.266 -26.188 -16.422 1 92.38 240 ILE B O 1
ATOM 4623 N N . ARG B 1 241 ? 0.151 -25.109 -15.047 1 95.5 241 ARG B N 1
ATOM 4624 C CA . ARG B 1 241 ? 1.339 -25.391 -15.844 1 95.5 241 ARG B CA 1
ATOM 4625 C C . ARG B 1 241 ? 2 -26.688 -15.406 1 95.5 241 ARG B C 1
ATOM 4627 O O . ARG B 1 241 ? 1.688 -27.219 -14.336 1 95.5 241 ARG B O 1
ATOM 4634 N N . THR B 1 242 ? 2.893 -27.234 -16.312 1 95.38 242 THR B N 1
ATOM 4635 C CA . THR B 1 242 ? 3.816 -28.312 -15.992 1 95.38 242 THR B CA 1
ATOM 4636 C C . THR B 1 242 ? 5.227 -27.781 -15.773 1 95.38 242 THR B C 1
ATOM 4638 O O . THR B 1 242 ? 5.531 -26.641 -16.156 1 95.38 242 THR B O 1
ATOM 4641 N N . CYS B 1 243 ? 6.094 -28.609 -15.172 1 97.44 243 CYS B N 1
ATOM 4642 C CA . CYS B 1 243 ? 7.492 -28.234 -15 1 97.44 243 CYS B CA 1
ATOM 4643 C C . CYS B 1 243 ? 8.148 -27.953 -16.344 1 97.44 243 CYS B C 1
ATOM 4645 O O . CYS B 1 243 ? 8.953 -27.031 -16.469 1 97.44 243 CYS B O 1
ATOM 4647 N N . ASP B 1 244 ? 7.777 -28.75 -17.328 1 97.56 244 ASP B N 1
ATOM 4648 C CA . ASP B 1 244 ? 8.367 -28.578 -18.656 1 97.56 244 ASP B CA 1
ATOM 4649 C C . ASP B 1 244 ? 8.023 -27.219 -19.234 1 97.56 244 ASP B C 1
ATOM 4651 O O . ASP B 1 244 ? 8.867 -26.562 -19.859 1 97.56 244 ASP B O 1
ATOM 4655 N N . GLU B 1 245 ? 6.836 -26.812 -19.078 1 97.75 245 GLU B N 1
ATOM 4656 C CA . GLU B 1 245 ? 6.41 -25.5 -19.562 1 97.75 245 GLU B CA 1
ATOM 4657 C C . GLU B 1 245 ? 7.16 -24.375 -18.859 1 97.75 245 GLU B C 1
ATOM 4659 O O . GLU B 1 245 ? 7.484 -23.359 -19.469 1 97.75 245 GLU B O 1
ATOM 4664 N N . ILE B 1 246 ? 7.43 -24.531 -17.562 1 98.44 246 ILE B N 1
ATOM 4665 C CA . ILE B 1 246 ? 8.172 -23.547 -16.797 1 98.44 246 ILE B CA 1
ATOM 4666 C C . ILE B 1 246 ? 9.617 -23.469 -17.297 1 98.44 246 ILE B C 1
ATOM 4668 O O . ILE B 1 246 ? 10.156 -22.391 -17.484 1 98.44 246 ILE B O 1
ATOM 4672 N N . LYS B 1 247 ? 10.195 -24.641 -17.547 1 98.44 247 LYS B N 1
ATOM 4673 C CA . LYS B 1 247 ? 11.562 -24.703 -18.047 1 98.44 247 LYS B CA 1
ATOM 4674 C C . LYS B 1 247 ? 11.672 -24.031 -19.406 1 98.44 247 LYS B C 1
ATOM 4676 O O . LYS B 1 247 ? 12.656 -23.344 -19.688 1 98.44 247 LYS B O 1
ATOM 4681 N N . LEU B 1 248 ? 10.664 -24.266 -20.219 1 98.44 248 LEU B N 1
ATOM 4682 C CA . LEU B 1 248 ? 10.648 -23.641 -21.531 1 98.44 248 LEU B CA 1
ATOM 4683 C C . LEU B 1 248 ? 10.594 -22.109 -21.406 1 98.44 248 LEU B C 1
ATOM 4685 O O . LEU B 1 248 ? 11.289 -21.406 -22.156 1 98.44 248 LEU B O 1
ATOM 4689 N N . ALA B 1 249 ? 9.766 -21.625 -20.562 1 98.62 249 ALA B N 1
ATOM 4690 C CA . ALA B 1 249 ? 9.68 -20.188 -20.344 1 98.62 249 ALA B CA 1
ATOM 4691 C C . ALA B 1 249 ? 10.984 -19.625 -19.766 1 98.62 249 ALA B C 1
ATOM 4693 O O . ALA B 1 249 ? 11.469 -18.594 -20.203 1 98.62 249 ALA B O 1
ATOM 4694 N N . ALA B 1 250 ? 11.547 -20.312 -18.766 1 98.62 250 ALA B N 1
ATOM 4695 C CA . ALA B 1 250 ? 12.789 -19.891 -18.125 1 98.62 250 ALA B CA 1
ATOM 4696 C C . ALA B 1 250 ? 13.922 -19.781 -19.141 1 98.62 250 ALA B C 1
ATOM 4698 O O . ALA B 1 250 ? 14.773 -18.906 -19.047 1 98.62 250 ALA B O 1
ATOM 4699 N N . ALA B 1 251 ? 13.922 -20.672 -20.109 1 98.44 251 ALA B N 1
ATOM 4700 C CA . ALA B 1 251 ? 14.969 -20.703 -21.125 1 98.44 251 ALA B CA 1
ATOM 4701 C C . ALA B 1 251 ? 14.953 -19.422 -21.969 1 98.44 251 ALA B C 1
ATOM 4703 O O . ALA B 1 251 ? 15.969 -19.062 -22.562 1 98.44 251 ALA B O 1
ATOM 4704 N N . GLN B 1 252 ? 13.875 -18.734 -21.984 1 98.62 252 GLN B N 1
ATOM 4705 C CA . GLN B 1 252 ? 13.75 -17.516 -22.781 1 98.62 252 GLN B CA 1
ATOM 4706 C C . GLN B 1 252 ? 14.164 -16.297 -21.969 1 98.62 252 GLN B C 1
ATOM 4708 O O . GLN B 1 252 ? 14.141 -15.172 -22.484 1 98.62 252 GLN B O 1
ATOM 4713 N N . VAL B 1 253 ? 14.508 -16.406 -20.766 1 98.69 253 VAL B N 1
ATOM 4714 C CA . VAL B 1 253 ? 14.953 -15.32 -19.906 1 98.69 253 VAL B CA 1
ATOM 4715 C C . VAL B 1 253 ? 16.297 -15.688 -19.25 1 98.69 253 VAL B C 1
ATOM 4717 O O . VAL B 1 253 ? 16.359 -15.906 -18.047 1 98.69 253 VAL B O 1
ATOM 4720 N N . PRO B 1 254 ? 17.328 -15.656 -19.984 1 97.62 254 PRO B N 1
ATOM 4721 C CA . PRO B 1 254 ? 18.625 -16.156 -19.531 1 97.62 254 PRO B CA 1
ATOM 4722 C C . PRO B 1 254 ? 19.203 -15.328 -18.375 1 97.62 254 PRO B C 1
ATOM 4724 O O . PRO B 1 254 ? 20.156 -15.758 -17.719 1 97.62 254 PRO B O 1
ATOM 4727 N N . GLU B 1 255 ? 18.625 -14.141 -18.156 1 98.31 255 GLU B N 1
ATOM 4728 C CA . GLU B 1 255 ? 19.047 -13.328 -17.016 1 98.31 255 GLU B CA 1
ATOM 4729 C C . GLU B 1 255 ? 18.781 -14.039 -15.695 1 98.31 255 GLU B C 1
ATOM 4731 O O . GLU B 1 255 ? 19.375 -13.695 -14.672 1 98.31 255 GLU B O 1
ATOM 4736 N N . LEU B 1 256 ? 17.875 -14.969 -15.711 1 98.69 256 LEU B N 1
ATOM 4737 C CA . LEU B 1 256 ? 17.547 -15.742 -14.523 1 98.69 256 LEU B CA 1
ATOM 4738 C C . LEU B 1 256 ? 18.078 -17.156 -14.625 1 98.69 256 LEU B C 1
ATOM 4740 O O . LEU B 1 256 ? 18 -17.781 -15.688 1 98.69 256 LEU B O 1
ATOM 4744 N N . VAL B 1 257 ? 18.594 -17.625 -13.555 1 98.56 257 VAL B N 1
ATOM 4745 C CA . VAL B 1 257 ? 19.062 -19.016 -13.484 1 98.56 257 VAL B CA 1
ATOM 4746 C C . VAL B 1 257 ? 18.062 -19.859 -12.703 1 98.56 257 VAL B C 1
ATOM 4748 O O . VAL B 1 257 ? 17.781 -19.578 -11.531 1 98.56 257 VAL B O 1
ATOM 4751 N N . LEU B 1 258 ? 17.531 -20.875 -13.312 1 98.62 258 LEU B N 1
ATOM 4752 C CA . LEU B 1 258 ? 16.625 -21.797 -12.648 1 98.62 258 LEU B CA 1
ATOM 4753 C C . LEU B 1 258 ? 17.391 -22.859 -11.883 1 98.62 258 LEU B C 1
ATOM 4755 O O . LEU B 1 258 ? 18.141 -23.656 -12.477 1 98.62 258 LEU B O 1
ATOM 4759 N N . HIS B 1 259 ? 17.234 -22.953 -10.57 1 98.19 259 HIS B N 1
ATOM 4760 C CA . HIS B 1 259 ? 17.984 -23.875 -9.719 1 98.19 259 HIS B CA 1
ATOM 4761 C C . HIS B 1 259 ? 17.156 -25.094 -9.367 1 98.19 259 HIS B C 1
ATOM 4763 O O . HIS B 1 259 ? 17.719 -26.172 -9.117 1 98.19 259 HIS B O 1
ATOM 4769 N N . GLU B 1 260 ? 15.859 -24.891 -9.258 1 97.19 260 GLU B N 1
ATOM 4770 C CA . GLU B 1 260 ? 14.938 -25.953 -8.836 1 97.19 260 GLU B CA 1
ATOM 4771 C C . GLU B 1 260 ? 13.594 -25.828 -9.547 1 97.19 260 GLU B C 1
ATOM 4773 O O . GLU B 1 260 ? 13.094 -24.719 -9.75 1 97.19 260 GLU B O 1
ATOM 4778 N N . CYS B 1 261 ? 13.094 -26.891 -10.039 1 97.56 261 CYS B N 1
ATOM 4779 C CA . CYS B 1 261 ? 11.758 -27.016 -10.625 1 97.56 261 CYS B CA 1
ATOM 4780 C C . CYS B 1 261 ? 11.219 -28.422 -10.438 1 97.56 261 CYS B C 1
ATOM 4782 O O . CYS B 1 261 ? 11.461 -29.312 -11.266 1 97.56 261 CYS B O 1
ATOM 4784 N N . LYS B 1 262 ? 10.445 -28.594 -9.422 1 95.31 262 LYS B N 1
ATOM 4785 C CA . LYS B 1 262 ? 9.953 -29.938 -9.102 1 95.31 262 LYS B CA 1
ATOM 4786 C C . LYS B 1 262 ? 8.461 -29.906 -8.766 1 95.31 262 LYS B C 1
ATOM 4788 O O . LYS B 1 262 ? 7.953 -28.906 -8.25 1 95.31 262 LYS B O 1
ATOM 4793 N N . ASP B 1 263 ? 7.82 -30.859 -9.133 1 93.19 263 ASP B N 1
ATOM 4794 C CA . ASP B 1 263 ? 6.406 -30.969 -8.781 1 93.19 263 ASP B CA 1
ATOM 4795 C C . ASP B 1 263 ? 6.191 -32 -7.699 1 93.19 263 ASP B C 1
ATOM 4797 O O . ASP B 1 263 ? 6.922 -33 -7.629 1 93.19 263 ASP B O 1
ATOM 4801 N N . ILE B 1 264 ? 5.332 -31.75 -6.805 1 89.56 264 ILE B N 1
ATOM 4802 C CA . ILE B 1 264 ? 4.988 -32.625 -5.688 1 89.56 264 ILE B CA 1
ATOM 4803 C C . ILE B 1 264 ? 3.477 -32.812 -5.629 1 89.56 264 ILE B C 1
ATOM 4805 O O . ILE B 1 264 ? 2.717 -31.859 -5.641 1 89.56 264 ILE B O 1
ATOM 4809 N N . ASP B 1 265 ? 3.084 -34.062 -5.586 1 85.62 265 ASP B N 1
ATOM 4810 C CA . ASP B 1 265 ? 1.678 -34.406 -5.367 1 85.62 265 ASP B CA 1
ATOM 4811 C C . ASP B 1 265 ? 1.363 -34.5 -3.877 1 85.62 265 ASP B C 1
ATOM 4813 O O . ASP B 1 265 ? 2.127 -35.094 -3.115 1 85.62 265 ASP B O 1
ATOM 4817 N N . MET B 1 266 ? 0.337 -33.781 -3.557 1 80 266 MET B N 1
ATOM 4818 C CA . MET B 1 266 ? -0.035 -33.875 -2.146 1 80 266 MET B CA 1
ATOM 4819 C C . MET B 1 266 ? -1.551 -33.906 -1.985 1 80 266 MET B C 1
ATOM 4821 O O . MET B 1 266 ? -2.277 -33.344 -2.801 1 80 266 MET B O 1
ATOM 4825 N N . PRO B 1 267 ? -2.033 -34.594 -0.924 1 73.38 267 PRO B N 1
ATOM 4826 C CA . PRO B 1 267 ? -3.469 -34.562 -0.641 1 73.38 267 PRO B CA 1
ATOM 4827 C C . PRO B 1 267 ? -3.938 -33.188 -0.157 1 73.38 267 PRO B C 1
ATOM 4829 O O . PRO B 1 267 ? -3.215 -32.5 0.572 1 73.38 267 PRO B O 1
ATOM 4832 N N . LEU B 1 268 ? -5.012 -32.75 -0.748 1 69.81 268 LEU B N 1
ATOM 4833 C CA . LEU B 1 268 ? -5.672 -31.578 -0.203 1 69.81 268 LEU B CA 1
ATOM 4834 C C . LEU B 1 268 ? -6.605 -31.953 0.944 1 69.81 268 LEU B C 1
ATOM 4836 O O . LEU B 1 268 ? -7.633 -32.594 0.727 1 69.81 268 LEU B O 1
ATOM 4840 N N . LEU B 1 269 ? -6.23 -31.766 2.178 1 66.38 269 LEU B N 1
ATOM 4841 C CA . LEU B 1 269 ? -7.016 -32.156 3.346 1 66.38 269 LEU B CA 1
ATOM 4842 C C . LEU B 1 269 ? -8.016 -31.062 3.719 1 66.38 269 LEU B C 1
ATOM 4844 O O . LEU B 1 269 ? -7.684 -30.141 4.48 1 66.38 269 LEU B O 1
ATOM 4848 N N . VAL B 1 270 ? -9.125 -30.875 3.145 1 67.31 270 VAL B N 1
ATOM 4849 C CA . VAL B 1 270 ? -10.133 -29.859 3.43 1 67.31 270 VAL B CA 1
ATOM 4850 C C . VAL B 1 270 ? -10.922 -30.25 4.68 1 67.31 270 VAL B C 1
ATOM 4852 O O . VAL B 1 270 ? -11.531 -29.391 5.32 1 67.31 270 VAL B O 1
ATOM 4855 N N . GLY B 1 271 ? -10.75 -31.25 5.234 1 66.56 271 GLY B N 1
ATOM 4856 C CA . GLY B 1 271 ? -11.258 -31.734 6.508 1 66.56 271 GLY B CA 1
ATOM 4857 C C . GLY B 1 271 ? -12.742 -32.062 6.477 1 66.56 271 GLY B C 1
ATOM 4858 O O . GLY B 1 271 ? -13.219 -32.875 7.246 1 66.56 271 GLY B O 1
ATOM 4859 N N . SER B 1 272 ? -13.633 -31.266 5.727 1 77.38 272 SER B N 1
ATOM 4860 C CA . SER B 1 272 ? -15.07 -31.469 5.637 1 77.38 272 SER B CA 1
ATOM 4861 C C . SER B 1 272 ? -15.617 -30.984 4.297 1 77.38 272 SER B C 1
ATOM 4863 O O . SER B 1 272 ? -14.93 -30.281 3.561 1 77.38 272 SER B O 1
ATOM 4865 N N . ALA B 1 273 ? -16.781 -31.469 4.008 1 79.19 273 ALA B N 1
ATOM 4866 C CA . ALA B 1 273 ? -17.453 -31.016 2.797 1 79.19 273 ALA B CA 1
ATOM 4867 C C . ALA B 1 273 ? -17.688 -29.5 2.834 1 79.19 273 ALA B C 1
ATOM 4869 O O . ALA B 1 273 ? -17.594 -28.828 1.806 1 79.19 273 ALA B O 1
ATOM 4870 N N . GLN B 1 274 ? -17.984 -29.047 3.955 1 79.94 274 GLN B N 1
ATOM 4871 C CA . GLN B 1 274 ? -18.234 -27.625 4.125 1 79.94 274 GLN B CA 1
ATOM 4872 C C . GLN B 1 274 ? -16.984 -26.797 3.828 1 79.94 274 GLN B C 1
ATOM 4874 O O . GLN B 1 274 ? -17.047 -25.781 3.135 1 79.94 274 GLN B O 1
ATOM 4879 N N . ASN B 1 275 ? -15.953 -27.266 4.316 1 77.06 275 ASN B N 1
ATOM 4880 C CA . ASN B 1 275 ? -14.695 -26.562 4.07 1 77.06 275 ASN B CA 1
ATOM 4881 C C . ASN B 1 275 ? -14.305 -26.609 2.596 1 77.06 275 ASN B C 1
ATOM 4883 O O . ASN B 1 275 ? -13.797 -25.625 2.057 1 77.06 275 ASN B O 1
ATOM 4887 N N . ALA B 1 276 ? -14.562 -27.688 2.098 1 78.75 276 ALA B N 1
ATOM 4888 C CA . ALA B 1 276 ? -14.266 -27.859 0.677 1 78.75 276 ALA B CA 1
ATOM 4889 C C . ALA B 1 276 ? -15.133 -26.922 -0.172 1 78.75 276 ALA B C 1
ATOM 4891 O O . ALA B 1 276 ? -14.648 -26.312 -1.122 1 78.75 276 ALA B O 1
ATOM 4892 N N . ALA B 1 277 ? -16.344 -26.891 0.165 1 82.44 277 ALA B N 1
ATOM 4893 C CA . ALA B 1 277 ? -17.266 -26.031 -0.559 1 82.44 277 ALA B CA 1
ATOM 4894 C C . ALA B 1 277 ? -16.875 -24.562 -0.412 1 82.44 277 ALA B C 1
ATOM 4896 O O . ALA B 1 277 ? -16.922 -23.797 -1.382 1 82.44 277 ALA B O 1
ATOM 4897 N N . ALA B 1 278 ? -16.547 -24.234 0.744 1 77.56 278 ALA B N 1
ATOM 4898 C CA . ALA B 1 278 ? -16.109 -22.875 1.002 1 77.56 278 ALA B CA 1
ATOM 4899 C C . ALA B 1 278 ? -14.891 -22.516 0.161 1 77.56 278 ALA B C 1
ATOM 4901 O O . ALA B 1 278 ? -14.781 -21.391 -0.353 1 77.56 278 ALA B O 1
ATOM 4902 N N . PHE B 1 279 ? -14.039 -23.438 0.05 1 74.31 279 PHE B N 1
ATOM 4903 C CA . PHE B 1 279 ? -12.859 -23.266 -0.783 1 74.31 279 PHE B CA 1
ATOM 4904 C C . PHE B 1 279 ? -13.242 -23.031 -2.236 1 74.31 279 PHE B C 1
ATOM 4906 O O . PHE B 1 279 ? -12.688 -22.141 -2.896 1 74.31 279 PHE B O 1
ATOM 4913 N N . MET B 1 280 ? -14.141 -23.781 -2.65 1 79.25 280 MET B N 1
ATOM 4914 C CA . MET B 1 280 ? -14.594 -23.641 -4.031 1 79.25 280 MET B CA 1
ATOM 4915 C C . MET B 1 280 ? -15.258 -22.297 -4.262 1 79.25 280 MET B C 1
ATOM 4917 O O . MET B 1 280 ? -15.062 -21.672 -5.305 1 79.25 280 MET B O 1
ATOM 4921 N N . VAL B 1 281 ? -16 -21.922 -3.332 1 79.75 281 VAL B N 1
ATOM 4922 C CA . VAL B 1 281 ? -16.672 -20.625 -3.439 1 79.75 281 VAL B CA 1
ATOM 4923 C C . VAL B 1 281 ? -15.625 -19.516 -3.529 1 79.75 281 VAL B C 1
ATOM 4925 O O . VAL B 1 281 ? -15.711 -18.641 -4.402 1 79.75 281 VAL B O 1
ATOM 4928 N N . ALA B 1 282 ? -14.633 -19.562 -2.721 1 70.88 282 ALA B N 1
ATOM 4929 C CA . ALA B 1 282 ? -13.602 -18.531 -2.66 1 70.88 282 ALA B CA 1
ATOM 4930 C C . ALA B 1 282 ? -12.836 -18.438 -3.975 1 70.88 282 ALA B C 1
ATOM 4932 O O . ALA B 1 282 ? -12.469 -17.344 -4.418 1 70.88 282 ALA B O 1
ATOM 4933 N N . THR B 1 283 ? -12.625 -19.531 -4.586 1 70.75 283 THR B N 1
ATOM 4934 C CA . THR B 1 283 ? -11.781 -19.562 -5.777 1 70.75 283 THR B CA 1
ATOM 4935 C C . THR B 1 283 ? -12.602 -19.25 -7.023 1 70.75 283 THR B C 1
ATOM 4937 O O . THR B 1 283 ? -12.047 -18.828 -8.047 1 70.75 283 THR B O 1
ATOM 4940 N N . THR B 1 284 ? -13.891 -19.422 -6.945 1 77.25 284 THR B N 1
ATOM 4941 C CA . THR B 1 284 ? -14.719 -19.281 -8.141 1 77.25 284 THR B CA 1
ATOM 4942 C C . THR B 1 284 ? -15.406 -17.922 -8.164 1 77.25 284 THR B C 1
ATOM 4944 O O . THR B 1 284 ? -15.688 -17.375 -9.242 1 77.25 284 THR B O 1
ATOM 4947 N N . THR B 1 285 ? -15.672 -17.422 -7.035 1 74.75 285 THR B N 1
ATOM 4948 C CA . THR B 1 285 ? -16.516 -16.234 -6.898 1 74.75 285 THR B CA 1
ATOM 4949 C C . THR B 1 285 ? -15.938 -15.055 -7.664 1 74.75 285 THR B C 1
ATOM 4951 O O . THR B 1 285 ? -16.656 -14.352 -8.375 1 74.75 285 THR B O 1
ATOM 4954 N N . PRO B 1 286 ? -14.617 -14.828 -7.582 1 70.94 286 PRO B N 1
ATOM 4955 C CA . PRO B 1 286 ? -14.094 -13.664 -8.312 1 70.94 286 PRO B CA 1
ATOM 4956 C C . PRO B 1 286 ? -14.398 -13.727 -9.812 1 70.94 286 PRO B C 1
ATOM 4958 O O . PRO B 1 286 ? -14.734 -12.711 -10.422 1 70.94 286 PRO B O 1
ATOM 4961 N N . SER B 1 287 ? -14.289 -14.859 -10.383 1 75.12 287 SER B N 1
ATOM 4962 C CA . SER B 1 287 ? -14.547 -15.031 -11.805 1 75.12 287 SER B CA 1
ATOM 4963 C C . SER B 1 287 ? -16.031 -14.828 -12.125 1 75.12 287 SER B C 1
ATOM 4965 O O . SER B 1 287 ? -16.375 -14.367 -13.219 1 75.12 287 SER B O 1
ATOM 4967 N N . ILE B 1 288 ? -16.859 -15.203 -11.156 1 76.88 288 ILE B N 1
ATOM 4968 C CA . ILE B 1 288 ? -18.312 -15.078 -11.359 1 76.88 288 ILE B CA 1
ATOM 4969 C C . ILE B 1 288 ? -18.719 -13.609 -11.297 1 76.88 288 ILE B C 1
ATOM 4971 O O . ILE B 1 288 ? -19.453 -13.125 -12.148 1 76.88 288 ILE B O 1
ATOM 4975 N N . VAL B 1 289 ? -18.188 -12.961 -10.344 1 74.25 289 VAL B N 1
ATOM 4976 C CA . VAL B 1 289 ? -18.547 -11.562 -10.117 1 74.25 289 VAL B CA 1
ATOM 4977 C C . VAL B 1 289 ? -18.109 -10.711 -11.305 1 74.25 289 VAL B C 1
ATOM 4979 O O . VAL B 1 289 ? -18.797 -9.766 -11.695 1 74.25 289 VAL B O 1
ATOM 4982 N N . ASP B 1 290 ? -17.047 -11.062 -11.852 1 74.12 290 ASP B N 1
ATOM 4983 C CA . ASP B 1 290 ? -16.484 -10.305 -12.961 1 74.12 290 ASP B CA 1
ATOM 4984 C C . ASP B 1 290 ? -17.422 -10.312 -14.164 1 74.12 290 ASP B C 1
ATOM 4986 O O . ASP B 1 290 ? -17.359 -9.414 -15.008 1 74.12 290 ASP B O 1
ATOM 4990 N N . VAL B 1 291 ? -18.25 -11.289 -14.25 1 76.69 291 VAL B N 1
ATOM 4991 C CA . VAL B 1 291 ? -19.047 -11.438 -15.461 1 76.69 291 VAL B CA 1
ATOM 4992 C C . VAL B 1 291 ? -20.516 -11.133 -15.156 1 76.69 291 VAL B C 1
ATOM 4994 O O . VAL B 1 291 ? -21.359 -11.188 -16.047 1 76.69 291 VAL B O 1
ATOM 4997 N N . MET B 1 292 ? -20.734 -10.82 -13.93 1 80.75 292 MET B N 1
ATOM 4998 C CA . MET B 1 292 ? -22.109 -10.555 -13.531 1 80.75 292 MET B CA 1
ATOM 4999 C C . MET B 1 292 ? -22.641 -9.281 -14.188 1 80.75 292 MET B C 1
ATOM 5001 O O . MET B 1 292 ? -21.891 -8.328 -14.398 1 80.75 292 MET B O 1
ATOM 5005 N N . THR B 1 293 ? -23.891 -9.367 -14.422 1 81.12 293 THR B N 1
ATOM 5006 C CA . THR B 1 293 ? -24.547 -8.188 -14.969 1 81.12 293 THR B CA 1
ATOM 5007 C C . THR B 1 293 ? -24.656 -7.09 -13.914 1 81.12 293 THR B C 1
ATOM 5009 O O . THR B 1 293 ? -24.516 -7.355 -12.719 1 81.12 293 THR B O 1
ATOM 5012 N N . LYS B 1 294 ? -24.906 -5.867 -14.359 1 78.81 294 LYS B N 1
ATOM 5013 C CA . LYS B 1 294 ? -25.078 -4.727 -13.461 1 78.81 294 LYS B CA 1
ATOM 5014 C C . LYS B 1 294 ? -26.219 -4.977 -12.477 1 78.81 294 LYS B C 1
ATOM 5016 O O . LYS B 1 294 ? -26.109 -4.625 -11.297 1 78.81 294 LYS B O 1
ATOM 5021 N N . GLU B 1 295 ? -27.281 -5.586 -13.062 1 78.31 295 GLU B N 1
ATOM 5022 C CA . GLU B 1 295 ? -28.453 -5.875 -12.242 1 78.31 295 GLU B CA 1
ATOM 5023 C C . GLU B 1 295 ? -28.125 -6.852 -11.117 1 78.31 295 GLU B C 1
ATOM 5025 O O . GLU B 1 295 ? -28.594 -6.699 -9.992 1 78.31 295 GLU B O 1
ATOM 5030 N N . GLU B 1 296 ? -27.25 -7.777 -11.43 1 81.44 296 GLU B N 1
ATOM 5031 C CA . GLU B 1 296 ? -26.859 -8.789 -10.445 1 81.44 296 GLU B CA 1
ATOM 5032 C C . GLU B 1 296 ? -25.938 -8.188 -9.391 1 81.44 296 GLU B C 1
ATOM 5034 O O . GLU B 1 296 ? -26.078 -8.484 -8.203 1 81.44 296 GLU B O 1
ATOM 5039 N N . VAL B 1 297 ? -25.047 -7.332 -9.773 1 74.25 297 VAL B N 1
ATOM 5040 C CA . VAL B 1 297 ? -24.078 -6.711 -8.875 1 74.25 297 VAL B CA 1
ATOM 5041 C C . VAL B 1 297 ? -24.797 -5.77 -7.91 1 74.25 297 VAL B C 1
ATOM 5043 O O . VAL B 1 297 ? -24.453 -5.703 -6.727 1 74.25 297 VAL B O 1
ATOM 5046 N N . GLU B 1 298 ? -25.766 -5.066 -8.383 1 73.25 298 GLU B N 1
ATOM 5047 C CA . GLU B 1 298 ? -26.469 -4.051 -7.598 1 73.25 298 GLU B CA 1
ATOM 5048 C C . GLU B 1 298 ? -27.5 -4.684 -6.676 1 73.25 298 GLU B C 1
ATOM 5050 O O . GLU B 1 298 ? -28.031 -4.023 -5.773 1 73.25 298 GLU B O 1
ATOM 5055 N N . ASN B 1 299 ? -27.75 -5.887 -6.949 1 70.62 299 ASN B N 1
ATOM 5056 C CA . ASN B 1 299 ? -28.719 -6.57 -6.105 1 70.62 299 ASN B CA 1
ATOM 5057 C C . ASN B 1 299 ? -28.109 -7.02 -4.785 1 70.62 299 ASN B C 1
ATOM 5059 O O . ASN B 1 299 ? -27.375 -8.008 -4.738 1 70.62 299 ASN B O 1
ATOM 5063 N N . SER B 1 300 ? -28.281 -6.301 -3.748 1 64.06 300 SER B N 1
ATOM 5064 C CA . SER B 1 300 ? -27.672 -6.531 -2.439 1 64.06 300 SER B CA 1
ATOM 5065 C C . SER B 1 300 ? -27.984 -7.934 -1.925 1 64.06 300 SER B C 1
ATOM 5067 O O . SER B 1 300 ? -27.156 -8.562 -1.28 1 64.06 300 SER B O 1
ATOM 5069 N N . SER B 1 301 ? -29.234 -8.328 -2.154 1 60.78 301 SER B N 1
ATOM 5070 C CA . SER B 1 301 ? -29.656 -9.656 -1.717 1 60.78 301 SER B CA 1
ATOM 5071 C C . SER B 1 301 ? -28.938 -10.75 -2.498 1 60.78 301 SER B C 1
ATOM 5073 O O . SER B 1 301 ? -28.781 -11.867 -2.006 1 60.78 301 SER B O 1
ATOM 5075 N N . PHE B 1 302 ? -28.422 -10.367 -3.596 1 63.09 302 PHE B N 1
ATOM 5076 C CA . PHE B 1 302 ? -27.766 -11.305 -4.492 1 63.09 302 PHE B CA 1
ATOM 5077 C C . PHE B 1 302 ? -26.453 -11.789 -3.896 1 63.09 302 PHE B C 1
ATOM 5079 O O . PHE B 1 302 ? -26.188 -12.992 -3.844 1 63.09 302 PHE B O 1
ATOM 5086 N N . HIS B 1 303 ? -25.766 -10.844 -3.268 1 65.69 303 HIS B N 1
ATOM 5087 C CA . HIS B 1 303 ? -24.406 -11.227 -2.883 1 65.69 303 HIS B CA 1
ATOM 5088 C C . HIS B 1 303 ? -24.422 -12.188 -1.7 1 65.69 303 HIS B C 1
ATOM 5090 O O . HIS B 1 303 ? -23.781 -13.234 -1.737 1 65.69 303 HIS B O 1
ATOM 5096 N N . THR B 1 304 ? -25.328 -11.875 -0.856 1 71.5 304 THR B N 1
ATOM 5097 C CA . THR B 1 304 ? -25.344 -12.727 0.329 1 71.5 304 THR B CA 1
ATOM 5098 C C . THR B 1 304 ? -25.984 -14.07 0.026 1 71.5 304 THR B C 1
ATOM 5100 O O . THR B 1 304 ? -25.453 -15.125 0.391 1 71.5 304 THR B O 1
ATOM 5103 N N . THR B 1 305 ? -27.016 -14.055 -0.698 1 79 305 THR B N 1
ATOM 5104 C CA . THR B 1 305 ? -27.75 -15.273 -1.003 1 79 305 THR B CA 1
ATOM 5105 C C . THR B 1 305 ? -27 -16.125 -2.018 1 79 305 THR B C 1
ATOM 5107 O O . THR B 1 305 ? -27 -17.359 -1.925 1 79 305 THR B O 1
ATOM 5110 N N . PHE B 1 306 ? -26.359 -15.531 -2.893 1 82.94 306 PHE B N 1
ATOM 5111 C CA . PHE B 1 306 ? -25.641 -16.219 -3.955 1 82.94 306 PHE B CA 1
ATOM 5112 C C . PHE B 1 306 ? -24.516 -17.062 -3.381 1 82.94 306 PHE B C 1
ATOM 5114 O O . PHE B 1 306 ? -24.406 -18.25 -3.678 1 82.94 306 PHE B O 1
ATOM 5121 N N . ALA B 1 307 ? -23.734 -16.469 -2.506 1 79.94 307 ALA B N 1
ATOM 5122 C CA . ALA B 1 307 ? -22.594 -17.172 -1.949 1 79.94 307 ALA B CA 1
ATOM 5123 C C . ALA B 1 307 ? -23.047 -18.359 -1.102 1 79.94 307 ALA B C 1
ATOM 5125 O O . ALA B 1 307 ? -22.438 -19.438 -1.162 1 79.94 307 ALA B O 1
ATOM 5126 N N . VAL B 1 308 ? -24.094 -18.141 -0.425 1 85.25 308 VAL B N 1
ATOM 5127 C CA . VAL B 1 308 ? -24.609 -19.172 0.462 1 85.25 308 VAL B CA 1
ATOM 5128 C C . VAL B 1 308 ? -25.141 -20.344 -0.364 1 85.25 308 VAL B C 1
ATOM 5130 O O . VAL B 1 308 ? -24.828 -21.5 -0.077 1 85.25 308 VAL B O 1
ATOM 5133 N N . LYS B 1 309 ? -25.875 -20.047 -1.352 1 88.88 309 LYS B N 1
ATOM 5134 C CA . LYS B 1 309 ? -26.469 -21.094 -2.184 1 88.88 309 LYS B CA 1
ATOM 5135 C C . LYS B 1 309 ? -25.406 -21.812 -3.004 1 88.88 309 LYS B C 1
ATOM 5137 O O . LYS B 1 309 ? -25.5 -23.016 -3.232 1 88.88 309 LYS B O 1
ATOM 5142 N N . LEU B 1 310 ? -24.469 -21.062 -3.457 1 88.62 310 LEU B N 1
ATOM 5143 C CA . LEU B 1 310 ? -23.359 -21.656 -4.191 1 88.62 310 LEU B CA 1
ATOM 5144 C C . LEU B 1 310 ? -22.609 -22.656 -3.312 1 88.62 310 LEU B C 1
ATOM 5146 O O . LEU B 1 310 ? -22.266 -23.75 -3.76 1 88.62 310 LEU B O 1
ATOM 5150 N N . GLU B 1 311 ? -22.375 -22.219 -2.131 1 89.12 311 GLU B N 1
ATOM 5151 C CA . GLU B 1 311 ? -21.688 -23.109 -1.19 1 89.12 311 GLU B CA 1
ATOM 5152 C C . GLU B 1 311 ? -22.5 -24.375 -0.935 1 89.12 311 GLU B C 1
ATOM 5154 O O . GLU B 1 311 ? -21.938 -25.469 -0.846 1 89.12 311 GLU B O 1
ATOM 5159 N N . GLU B 1 312 ? -23.766 -24.234 -0.803 1 89.56 312 GLU B N 1
ATOM 5160 C CA . GLU B 1 312 ? -24.656 -25.375 -0.596 1 89.56 312 GLU B CA 1
ATOM 5161 C C . GLU B 1 312 ? -24.594 -26.344 -1.778 1 89.56 312 GLU B C 1
ATOM 5163 O O . GLU B 1 312 ? -24.531 -27.562 -1.593 1 89.56 312 GLU B O 1
ATOM 5168 N N . GLU B 1 313 ? -24.672 -25.797 -2.93 1 90 313 GLU B N 1
ATOM 5169 C CA . GLU B 1 313 ? -24.641 -26.641 -4.125 1 90 313 GLU B CA 1
ATOM 5170 C C . GLU B 1 313 ? -23.297 -27.344 -4.262 1 90 313 GLU B C 1
ATOM 5172 O O . GLU B 1 313 ? -23.234 -28.516 -4.629 1 90 313 GLU B O 1
ATOM 5177 N N . PHE B 1 314 ? -22.203 -26.641 -3.982 1 87.69 314 PHE B N 1
ATOM 5178 C CA . PHE B 1 314 ? -20.891 -27.266 -4.012 1 87.69 314 PHE B CA 1
ATOM 5179 C C . PHE B 1 314 ? -20.812 -28.406 -3.002 1 87.69 314 PHE B C 1
ATOM 5181 O O . PHE B 1 314 ? -20.359 -29.5 -3.332 1 87.69 314 PHE B O 1
ATOM 5188 N N . SER B 1 315 ? -21.281 -28.094 -1.829 1 87.06 315 SER B N 1
ATOM 5189 C CA . SER B 1 315 ? -21.25 -29.109 -0.778 1 87.06 315 SER B CA 1
ATOM 5190 C C . SER B 1 315 ? -22.031 -30.359 -1.188 1 87.06 315 SER B C 1
ATOM 5192 O O . SER B 1 315 ? -21.578 -31.469 -0.943 1 87.06 315 SER B O 1
ATOM 5194 N N . ARG B 1 316 ? -23.094 -30.188 -1.719 1 86.88 316 ARG B N 1
ATOM 5195 C CA . ARG B 1 316 ? -23.938 -31.297 -2.16 1 86.88 316 ARG B CA 1
ATOM 5196 C C . ARG B 1 316 ? -23.266 -32.094 -3.262 1 86.88 316 ARG B C 1
ATOM 5198 O O . ARG B 1 316 ? -23.188 -33.344 -3.188 1 86.88 316 ARG B O 1
ATOM 5205 N N . LEU B 1 317 ? -22.734 -31.469 -4.207 1 86.25 317 LEU B N 1
ATOM 5206 C CA . LEU B 1 317 ? -22.219 -32.125 -5.406 1 86.25 317 LEU B CA 1
ATOM 5207 C C . LEU B 1 317 ? -20.922 -32.844 -5.105 1 86.25 317 LEU B C 1
ATOM 5209 O O . LEU B 1 317 ? -20.641 -33.906 -5.695 1 86.25 317 LEU B O 1
ATOM 5213 N N . ILE B 1 318 ? -20.125 -32.281 -4.152 1 83.25 318 ILE B N 1
ATOM 5214 C CA . ILE B 1 318 ? -18.844 -32.906 -3.904 1 83.25 318 ILE B CA 1
ATOM 5215 C C . ILE B 1 318 ? -19.016 -34.125 -2.988 1 83.25 318 ILE B C 1
ATOM 5217 O O . ILE B 1 318 ? -18.094 -34.938 -2.82 1 83.25 318 ILE B O 1
ATOM 5221 N N . THR B 1 319 ? -20.141 -34.188 -2.328 1 79.38 319 THR B N 1
ATOM 5222 C CA . THR B 1 319 ? -20.438 -35.312 -1.446 1 79.38 319 THR B CA 1
ATOM 5223 C C . THR B 1 319 ? -21.109 -36.438 -2.217 1 79.38 319 THR B C 1
ATOM 5225 O O . THR B 1 319 ? -20.875 -37.625 -1.951 1 79.38 319 THR B O 1
ATOM 5228 N N . VAL B 1 320 ? -22.062 -36.094 -3.041 1 65.69 320 VAL B N 1
ATOM 5229 C CA . VAL B 1 320 ? -23 -37.062 -3.588 1 65.69 320 VAL B CA 1
ATOM 5230 C C . VAL B 1 320 ? -22.484 -37.594 -4.922 1 65.69 320 VAL B C 1
ATOM 5232 O O . VAL B 1 320 ? -22.875 -38.688 -5.363 1 65.69 320 VAL B O 1
ATOM 5235 N N . ASP B 1 321 ? -21.656 -36.906 -5.629 1 56.75 321 ASP B N 1
ATOM 5236 C CA . ASP B 1 321 ? -21.547 -37.219 -7.051 1 56.75 321 ASP B CA 1
ATOM 5237 C C . ASP B 1 321 ? -21.094 -38.656 -7.266 1 56.75 321 ASP B C 1
ATOM 5239 O O . ASP B 1 321 ? -20.328 -38.938 -8.203 1 56.75 321 ASP B O 1
ATOM 5243 N N . GLY B 1 322 ? -21.812 -39.594 -6.582 1 52.78 322 GLY B N 1
ATOM 5244 C CA . GLY B 1 322 ? -21.812 -41 -6.973 1 52.78 322 GLY B CA 1
ATOM 5245 C C . GLY B 1 322 ? -20.484 -41.688 -6.699 1 52.78 322 GLY B C 1
ATOM 5246 O O . GLY B 1 322 ? -20.172 -42.719 -7.309 1 52.78 322 GLY B O 1
ATOM 5247 N N . VAL B 1 323 ? -19.641 -40.906 -6.238 1 54.84 323 VAL B N 1
ATOM 5248 C CA . VAL B 1 323 ? -18.359 -41.562 -6.02 1 54.84 323 VAL B CA 1
ATOM 5249 C C . VAL B 1 323 ? -18.375 -42.281 -4.664 1 54.84 323 VAL B C 1
ATOM 5251 O O . VAL B 1 323 ? -19.172 -41.938 -3.785 1 54.84 323 VAL B O 1
ATOM 5254 N N . THR B 1 324 ? -17.828 -43.531 -4.559 1 54.69 324 THR B N 1
ATOM 5255 C CA . THR B 1 324 ? -17.672 -44.312 -3.348 1 54.69 324 THR B CA 1
ATOM 5256 C C . THR B 1 324 ? -17.156 -43.469 -2.197 1 54.69 324 THR B C 1
ATOM 5258 O O . THR B 1 324 ? -17.562 -43.656 -1.048 1 54.69 324 THR B O 1
ATOM 5261 N N . LYS B 1 325 ? -16.234 -42.562 -2.494 1 68 325 LYS B N 1
ATOM 5262 C CA . LYS B 1 325 ? -15.703 -41.594 -1.531 1 68 325 LYS B CA 1
ATOM 5263 C C . LYS B 1 325 ? -15.953 -40.188 -1.992 1 68 325 LYS B C 1
ATOM 5265 O O . LYS B 1 325 ? -15.852 -39.875 -3.182 1 68 325 LYS B O 1
ATOM 5270 N N . PRO B 1 326 ? -16.359 -39.469 -1.066 1 78.94 326 PRO B N 1
ATOM 5271 C CA . PRO B 1 326 ? -16.578 -38.062 -1.461 1 78.94 326 PRO B CA 1
ATOM 5272 C C . PRO B 1 326 ? -15.359 -37.438 -2.141 1 78.94 326 PRO B C 1
ATOM 5274 O O . PRO B 1 326 ? -14.227 -37.719 -1.753 1 78.94 326 PRO B O 1
ATOM 5277 N N . ILE B 1 327 ? -15.594 -36.75 -3.234 1 76.5 327 ILE B N 1
ATOM 5278 C CA . ILE B 1 327 ? -14.539 -36.156 -4.043 1 76.5 327 ILE B CA 1
ATOM 5279 C C . ILE B 1 327 ? -13.57 -35.406 -3.143 1 76.5 327 ILE B C 1
ATOM 5281 O O . ILE B 1 327 ? -12.352 -35.469 -3.332 1 76.5 327 ILE B O 1
ATOM 5285 N N . TYR B 1 328 ? -14.109 -34.719 -2.09 1 74.31 328 TYR B N 1
ATOM 5286 C CA . TYR B 1 328 ? -13.289 -33.844 -1.264 1 74.31 328 TYR B CA 1
ATOM 5287 C C . TYR B 1 328 ? -12.32 -34.656 -0.409 1 74.31 328 TYR B C 1
ATOM 5289 O O . TYR B 1 328 ? -11.289 -34.156 0.03 1 74.31 328 TYR B O 1
ATOM 5297 N N . ALA B 1 329 ? -12.617 -35.906 -0.155 1 73 329 ALA B N 1
ATOM 5298 C CA . ALA B 1 329 ? -11.797 -36.75 0.701 1 73 329 ALA B CA 1
ATOM 5299 C C . ALA B 1 329 ? -10.625 -37.344 -0.077 1 73 329 ALA B C 1
ATOM 5301 O O . ALA B 1 329 ? -9.656 -37.812 0.517 1 73 329 ALA B O 1
ATOM 5302 N N . CYS B 1 330 ? -10.68 -37.219 -1.412 1 74.31 330 CYS B N 1
ATOM 5303 C CA . CYS B 1 330 ? -9.656 -37.844 -2.24 1 74.31 330 CYS B CA 1
ATOM 5304 C C . CYS B 1 330 ? -8.906 -36.812 -3.064 1 74.31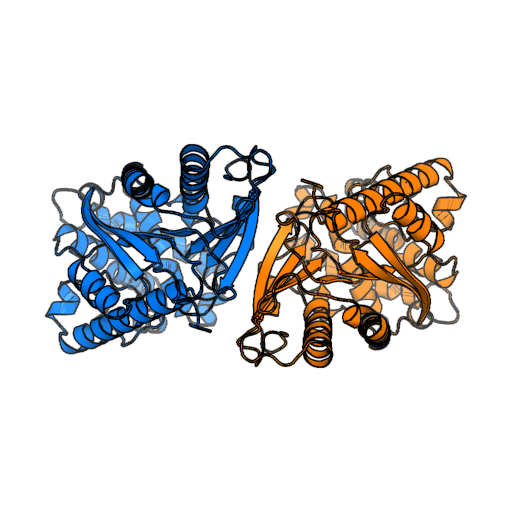 330 CYS B C 1
ATOM 5306 O O . CYS B 1 330 ? -8.164 -37.156 -3.98 1 74.31 330 CYS B O 1
ATOM 5308 N N . LEU B 1 331 ? -9.141 -35.625 -2.738 1 76.19 331 LEU B N 1
ATOM 5309 C CA . LEU B 1 331 ? -8.57 -34.562 -3.551 1 76.19 331 LEU B CA 1
ATOM 5310 C C . LEU B 1 331 ? -7.055 -34.5 -3.4 1 76.19 331 LEU B C 1
ATOM 5312 O O . LEU B 1 331 ? -6.539 -34.5 -2.281 1 76.19 331 LEU B O 1
ATOM 5316 N N . GLU B 1 332 ? -6.395 -34.688 -4.562 1 77.88 332 GLU B N 1
ATOM 5317 C CA . GLU B 1 332 ? -4.949 -34.5 -4.645 1 77.88 332 GLU B CA 1
ATOM 5318 C C . GLU B 1 332 ? -4.594 -33.312 -5.555 1 77.88 332 GLU B C 1
ATOM 5320 O O . GLU B 1 332 ? -5.254 -33.094 -6.57 1 77.88 332 GLU B O 1
ATOM 5325 N N . CYS B 1 333 ? -3.648 -32.625 -5.094 1 81.44 333 CYS B N 1
ATOM 5326 C CA . CYS B 1 333 ? -3.174 -31.5 -5.902 1 81.44 333 CYS B CA 1
ATOM 5327 C C . CYS B 1 333 ? -1.677 -31.609 -6.168 1 81.44 333 CYS B C 1
ATOM 5329 O O . CYS B 1 333 ? -0.937 -32.156 -5.344 1 81.44 333 CYS B O 1
ATOM 5331 N N . ARG B 1 334 ? -1.303 -31.344 -7.352 1 88.56 334 ARG B N 1
ATOM 5332 C CA . ARG B 1 334 ? 0.11 -31.188 -7.684 1 88.56 334 ARG B CA 1
ATOM 5333 C C . ARG B 1 334 ? 0.557 -29.734 -7.555 1 88.56 334 ARG B C 1
ATOM 5335 O O . ARG B 1 334 ? -0.158 -28.828 -7.969 1 88.56 334 ARG B O 1
ATOM 5342 N N . TYR B 1 335 ? 1.626 -29.531 -6.879 1 91.44 335 TYR B N 1
ATOM 5343 C CA . TYR B 1 335 ? 2.238 -28.203 -6.801 1 91.44 335 TYR B CA 1
ATOM 5344 C C . TYR B 1 335 ? 3.65 -28.234 -7.375 1 91.44 335 TYR B C 1
ATOM 5346 O O . TYR B 1 335 ? 4.324 -29.266 -7.348 1 91.44 335 TYR B O 1
ATOM 5354 N N . ILE B 1 336 ? 3.996 -27.141 -7.957 1 95.38 336 ILE B N 1
ATOM 5355 C CA . ILE B 1 336 ? 5.336 -26.984 -8.516 1 95.38 336 ILE B CA 1
ATOM 5356 C C . ILE B 1 336 ? 6.125 -25.969 -7.691 1 95.38 336 ILE B C 1
ATOM 5358 O O . ILE B 1 336 ? 5.602 -24.922 -7.328 1 95.38 336 ILE B O 1
ATOM 5362 N N . TYR B 1 337 ? 7.32 -26.297 -7.363 1 96.12 337 TYR B N 1
ATOM 5363 C CA . TYR B 1 337 ? 8.25 -25.469 -6.605 1 96.12 337 TYR B CA 1
ATOM 5364 C C . TYR B 1 337 ? 9.461 -25.094 -7.453 1 96.12 337 TYR B C 1
ATOM 5366 O O . TYR B 1 337 ? 10.203 -25.969 -7.918 1 96.12 337 TYR B O 1
ATOM 5374 N N . CYS B 1 338 ? 9.617 -23.781 -7.66 1 97.75 338 CYS B N 1
ATOM 5375 C CA . CYS B 1 338 ? 10.695 -23.281 -8.5 1 97.75 338 CYS B CA 1
ATOM 5376 C C . CYS B 1 338 ? 11.523 -22.234 -7.754 1 97.75 338 CYS B C 1
ATOM 5378 O O . CYS B 1 338 ? 10.984 -21.438 -6.992 1 97.75 338 CYS B O 1
ATOM 5380 N N . ALA B 1 339 ? 12.797 -22.25 -8.016 1 98.62 339 ALA B N 1
ATOM 5381 C CA . ALA B 1 339 ? 13.695 -21.234 -7.469 1 98.62 339 ALA B CA 1
ATOM 5382 C C . ALA B 1 339 ? 14.617 -20.672 -8.547 1 98.62 339 ALA B C 1
ATOM 5384 O O . ALA B 1 339 ? 15.156 -21.422 -9.359 1 98.62 339 ALA B O 1
ATOM 5385 N N . PHE B 1 340 ? 14.758 -19.375 -8.586 1 98.81 340 PHE B N 1
ATOM 5386 C CA . PHE B 1 340 ? 15.609 -18.656 -9.539 1 98.81 340 PHE B CA 1
ATOM 5387 C C . PHE B 1 340 ? 16.578 -17.734 -8.812 1 98.81 340 PHE B C 1
ATOM 5389 O O . PHE B 1 340 ? 16.312 -17.312 -7.688 1 98.81 340 PHE B O 1
ATOM 5396 N N . THR B 1 341 ? 17.656 -17.422 -9.398 1 98.62 341 THR B N 1
ATOM 5397 C CA . THR B 1 341 ? 18.5 -16.281 -9.031 1 98.62 341 THR B CA 1
ATOM 5398 C C . THR B 1 341 ? 18.734 -15.375 -10.234 1 98.62 341 THR B C 1
ATOM 5400 O O . THR B 1 341 ? 18.672 -15.82 -11.375 1 98.62 341 THR B O 1
ATOM 5403 N N . ARG B 1 342 ? 18.922 -14.148 -9.977 1 98.56 342 ARG B N 1
ATOM 5404 C CA . ARG B 1 342 ? 19.25 -13.18 -11.016 1 98.56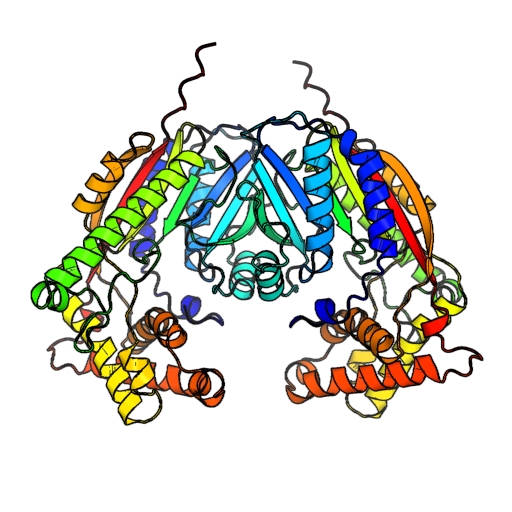 342 ARG B CA 1
ATOM 5405 C C . ARG B 1 342 ? 20.75 -13.133 -11.273 1 98.56 342 ARG B C 1
ATOM 5407 O O . ARG B 1 342 ? 21.531 -12.891 -10.352 1 98.56 342 ARG B O 1
ATOM 5414 N N . GLN B 1 343 ? 21.125 -13.32 -12.492 1 97.5 343 GLN B N 1
ATOM 5415 C CA . GLN B 1 343 ? 22.531 -13.188 -12.867 1 97.5 343 GLN B CA 1
ATOM 5416 C C . GLN B 1 343 ? 22.984 -11.734 -12.742 1 97.5 343 GLN B C 1
ATOM 5418 O O . GLN B 1 343 ? 22.219 -10.805 -13.016 1 97.5 343 GLN B O 1
ATOM 5423 N N . PRO B 1 344 ? 24.234 -11.562 -12.328 1 95.81 344 PRO B N 1
ATOM 5424 C CA . PRO B 1 344 ? 24.734 -10.188 -12.25 1 95.81 344 PRO B CA 1
ATOM 5425 C C . PRO B 1 344 ? 24.781 -9.5 -13.617 1 95.81 344 PRO B C 1
ATOM 5427 O O . PRO B 1 344 ? 25.109 -10.133 -14.625 1 95.81 344 PRO B O 1
ATOM 5430 N N . ARG B 1 345 ? 24.406 -8.242 -13.602 1 93.56 345 ARG B N 1
ATOM 5431 C CA . ARG B 1 345 ? 24.516 -7.43 -14.812 1 93.56 345 ARG B CA 1
ATOM 5432 C C . ARG B 1 345 ? 25.969 -7.121 -15.141 1 93.56 345 ARG B C 1
ATOM 5434 O O . ARG B 1 345 ? 26.781 -6.945 -14.234 1 93.56 345 ARG B O 1
ATOM 5441 N N . LEU B 1 346 ? 26.359 -7.441 -16.359 1 79.75 346 LEU B N 1
ATOM 5442 C CA . LEU B 1 346 ? 27.734 -7.203 -16.797 1 79.75 346 LEU B CA 1
ATOM 5443 C C . LEU B 1 346 ? 28.094 -5.727 -16.672 1 79.75 346 LEU B C 1
ATOM 5445 O O . LEU B 1 346 ? 27.266 -4.855 -16.953 1 79.75 346 LEU B O 1
ATOM 5449 N N . ALA B 1 347 ? 29.031 -5.488 -15.75 1 60.28 347 ALA B N 1
ATOM 5450 C CA . ALA B 1 347 ? 29.531 -4.121 -15.617 1 60.28 347 ALA B CA 1
ATOM 5451 C C . ALA B 1 347 ? 29.734 -3.469 -16.984 1 60.28 347 ALA B C 1
ATOM 5453 O O . ALA B 1 347 ? 30.125 -4.137 -17.938 1 60.28 347 ALA B O 1
ATOM 5454 N N . ALA B 1 348 ? 28.953 -2.371 -17.344 1 43.34 348 ALA B N 1
ATOM 5455 C CA . ALA B 1 348 ? 29.391 -1.656 -18.547 1 43.34 348 ALA B CA 1
ATOM 5456 C C . ALA B 1 348 ? 30.906 -1.52 -18.594 1 43.34 348 ALA B C 1
ATOM 5458 O O . ALA B 1 348 ? 31.516 -1.034 -17.641 1 43.34 348 ALA B O 1
ATOM 5459 N N . ARG B 1 349 ? 31.625 -2.469 -19.219 1 33.31 349 ARG B N 1
ATOM 5460 C CA . ARG B 1 349 ? 33.031 -2.229 -19.469 1 33.31 349 ARG B CA 1
ATOM 5461 C C . ARG B 1 349 ? 33.281 -0.78 -19.891 1 33.31 349 ARG B C 1
ATOM 5463 O O . ARG B 1 349 ? 32.781 -0.326 -20.906 1 33.31 349 ARG B O 1
ATOM 5470 N N . PHE B 1 350 ? 33.188 0.123 -18.859 1 25.97 350 PHE B N 1
ATOM 5471 C CA . PHE B 1 350 ? 33.969 1.289 -19.281 1 25.97 350 PHE B CA 1
ATOM 5472 C C . PHE B 1 350 ? 35.438 0.932 -19.438 1 25.97 350 PHE B C 1
ATOM 5474 O O . PHE B 1 350 ? 35.938 0.076 -18.719 1 25.97 350 PHE B O 1
#

Organism: NCBI:txid74557